Protein AF-A0A9E1KVW6-F1 (afdb_monomer)

Nearest PDB structures (foldseek):
  7u2s-assembly1_B  TM=7.348E-01  e=1.314E-09  Paenibacillus xerothermodurans
  7u2r-assembly1_A-2  TM=7.025E-01  e=6.851E-10  Paenibacillus sp. J14
  8gyg-assembly1_B  TM=7.015E-01  e=5.222E-10  Paraglaciecola sp. T6c
  3zwf-assembly1_B  TM=6.283E-01  e=9.488E-10  Homo sapiens
  3zwf-assembly1_A  TM=6.452E-01  e=2.661E-09  Homo sapiens

Structure (mmCIF, N/CA/C/O backbone):
data_AF-A0A9E1KVW6-F1
#
_entry.id   AF-A0A9E1KVW6-F1
#
loop_
_atom_site.group_PDB
_atom_site.id
_atom_site.type_symbol
_atom_site.label_atom_id
_atom_site.label_alt_id
_atom_site.label_comp_id
_atom_site.label_asym_id
_atom_site.label_entity_id
_atom_site.label_seq_id
_atom_site.pdbx_PDB_ins_code
_atom_site.Cartn_x
_atom_site.Cartn_y
_atom_site.Cartn_z
_atom_site.occupancy
_atom_site.B_iso_or_equiv
_atom_site.auth_seq_id
_atom_site.auth_comp_id
_atom_site.auth_asym_id
_atom_site.auth_atom_id
_atom_site.pdbx_PDB_model_num
ATOM 1 N N . MET A 1 1 ? -33.084 13.271 17.255 1.00 60.88 1 MET A N 1
ATOM 2 C CA . MET A 1 1 ? -32.159 12.428 16.454 1.00 60.88 1 MET A CA 1
ATOM 3 C C . MET A 1 1 ? -31.496 11.404 17.371 1.00 60.88 1 MET A C 1
ATOM 5 O O . MET A 1 1 ? -31.287 11.733 18.531 1.00 60.88 1 MET A O 1
ATOM 9 N N . SER A 1 2 ? -31.192 10.185 16.900 1.00 78.06 2 SER A N 1
ATOM 10 C CA . SER A 1 2 ? -30.486 9.187 17.729 1.00 78.06 2 SER A CA 1
ATOM 11 C C . SER A 1 2 ? -29.100 9.698 18.140 1.00 78.06 2 SER A C 1
ATOM 13 O O . SER A 1 2 ? -28.362 10.170 17.276 1.00 78.06 2 SER A O 1
ATOM 15 N N . LEU A 1 3 ? -28.766 9.605 19.434 1.00 92.31 3 LEU A N 1
ATOM 16 C CA . LEU A 1 3 ? -27.483 10.056 20.001 1.00 92.31 3 LEU A CA 1
ATOM 17 C C . LEU A 1 3 ? -26.303 9.180 19.561 1.00 92.31 3 LEU A C 1
ATOM 19 O O . LEU A 1 3 ? -25.183 9.669 19.470 1.00 92.31 3 LEU A O 1
ATOM 23 N N . ILE A 1 4 ? -26.578 7.908 19.267 1.00 97.12 4 ILE A N 1
ATOM 24 C CA . ILE A 1 4 ? -25.640 6.951 18.679 1.00 97.12 4 ILE A CA 1
ATOM 25 C C . ILE A 1 4 ? -26.317 6.355 17.452 1.00 97.12 4 ILE A C 1
ATOM 27 O O . ILE A 1 4 ? -27.471 5.920 17.527 1.00 97.12 4 ILE A O 1
ATOM 31 N N . LYS A 1 5 ? -25.629 6.311 16.316 1.00 97.06 5 LYS A N 1
ATOM 32 C CA . LYS A 1 5 ? -26.123 5.603 15.131 1.00 97.06 5 LYS A CA 1
ATOM 33 C C . LYS A 1 5 ? -25.119 4.533 14.739 1.00 97.06 5 LYS A C 1
ATOM 35 O O . LYS A 1 5 ? -23.934 4.814 14.614 1.00 97.06 5 LYS A O 1
ATOM 40 N N . LYS A 1 6 ? -25.616 3.315 14.529 1.00 97.88 6 LYS A N 1
ATOM 41 C CA . LYS A 1 6 ? -24.854 2.172 14.019 1.00 97.88 6 LYS A CA 1
ATOM 42 C C . LYS A 1 6 ? -25.322 1.856 12.606 1.00 97.88 6 LYS A C 1
ATOM 44 O O . LYS A 1 6 ? -26.522 1.703 12.384 1.00 97.88 6 LYS A O 1
ATOM 49 N N . ARG A 1 7 ? -24.390 1.694 11.672 1.00 97.94 7 ARG A N 1
ATOM 50 C CA . ARG A 1 7 ? -24.657 1.233 10.304 1.00 97.94 7 ARG A CA 1
ATOM 51 C C . ARG A 1 7 ? -23.762 0.038 10.009 1.00 97.94 7 ARG A C 1
ATOM 53 O O . ARG A 1 7 ? -22.587 0.048 10.355 1.00 97.94 7 ARG A O 1
ATOM 60 N N . LYS A 1 8 ? -24.311 -1.012 9.402 1.00 97.81 8 LYS A N 1
ATOM 61 C CA . LYS A 1 8 ? -23.500 -2.136 8.924 1.00 97.81 8 LYS A CA 1
ATOM 62 C C . LYS A 1 8 ? -22.826 -1.729 7.615 1.00 97.81 8 LYS A C 1
ATOM 64 O O . LYS A 1 8 ? -23.513 -1.214 6.738 1.00 97.81 8 LYS A O 1
ATOM 69 N N . VAL A 1 9 ? -21.522 -1.964 7.503 1.00 97.88 9 VAL A N 1
ATOM 70 C CA . VAL A 1 9 ? -20.724 -1.661 6.303 1.00 97.88 9 VAL A CA 1
ATOM 71 C C . VAL A 1 9 ? -20.539 -2.942 5.489 1.00 97.88 9 VAL A C 1
ATOM 73 O O . VAL A 1 9 ? -20.986 -3.033 4.350 1.00 97.88 9 VAL A O 1
ATOM 76 N N . LEU A 1 10 ? -19.988 -3.981 6.120 1.00 95.44 10 LEU A N 1
ATOM 77 C CA . LEU A 1 10 ? -19.960 -5.348 5.601 1.00 95.44 10 LEU A CA 1
ATOM 78 C C . LEU A 1 10 ? -20.076 -6.357 6.756 1.00 95.44 10 LEU A C 1
ATOM 80 O O . LEU A 1 10 ? -20.315 -5.982 7.904 1.00 95.44 10 LEU A O 1
ATOM 84 N N . ASP A 1 11 ? -19.999 -7.655 6.467 1.00 94.06 11 ASP A N 1
ATOM 85 C CA . ASP A 1 11 ? -19.970 -8.669 7.528 1.00 94.06 11 ASP A CA 1
ATOM 86 C C . ASP A 1 11 ? -18.753 -8.432 8.438 1.00 94.06 11 ASP A C 1
ATOM 88 O O . ASP A 1 11 ? -17.641 -8.247 7.952 1.00 94.06 11 ASP A O 1
ATOM 92 N N . GLY A 1 12 ? -18.986 -8.378 9.752 1.00 95.62 12 GLY A N 1
ATOM 93 C CA . GLY A 1 12 ? -17.950 -8.076 10.742 1.00 95.62 12 GLY A CA 1
ATOM 94 C C . GLY A 1 12 ? -17.456 -6.621 10.759 1.00 95.62 12 GLY A C 1
ATOM 95 O O . GLY A 1 12 ? -16.532 -6.334 11.511 1.00 95.62 12 GLY A O 1
ATOM 96 N N . VAL A 1 13 ? -18.049 -5.702 9.978 1.00 98.25 13 VAL A N 1
ATOM 97 C CA . VAL A 1 13 ? -17.622 -4.291 9.919 1.00 98.25 13 VAL A CA 1
ATOM 98 C C . VAL A 1 13 ? -18.802 -3.332 10.037 1.00 98.25 13 VAL A C 1
ATOM 100 O O . VAL A 1 13 ? -19.800 -3.437 9.315 1.00 98.25 13 VAL A O 1
ATOM 103 N N . TYR A 1 14 ? -18.678 -2.354 10.930 1.00 98.75 14 TYR A N 1
ATOM 104 C CA . TYR A 1 14 ? -19.721 -1.380 11.233 1.00 98.75 14 TYR A CA 1
ATOM 105 C C . TYR A 1 14 ? -19.156 0.033 11.295 1.00 98.75 14 TYR A C 1
ATOM 107 O O . TYR A 1 14 ? -17.995 0.256 11.612 1.00 98.75 14 TYR A O 1
ATOM 115 N N . TRP A 1 15 ? -20.032 0.989 11.038 1.00 98.69 15 TRP A N 1
ATOM 116 C CA . TRP A 1 15 ? -19.823 2.403 11.276 1.00 98.69 15 TRP A CA 1
ATOM 117 C C . TRP A 1 15 ? -20.642 2.821 12.492 1.00 98.69 15 TRP A C 1
ATOM 119 O O . TRP A 1 15 ? -21.850 2.554 12.540 1.00 98.69 15 TRP A O 1
ATOM 129 N N . VAL A 1 16 ? -20.007 3.478 13.459 1.00 98.69 16 VAL A N 1
ATOM 130 C CA . VAL A 1 16 ? -20.686 4.069 14.617 1.00 98.69 16 VAL A CA 1
ATOM 131 C C . VAL A 1 16 ? -20.396 5.560 14.663 1.00 98.69 16 VAL A C 1
ATOM 133 O O . VAL A 1 16 ? -19.241 5.962 14.714 1.00 98.69 16 VAL A O 1
ATOM 136 N N . GLU A 1 17 ? -21.440 6.382 14.686 1.00 97.81 17 GLU A N 1
ATOM 137 C CA . GLU A 1 17 ? -21.316 7.839 14.794 1.00 97.81 17 GLU A CA 1
ATOM 138 C C . GLU A 1 17 ? -22.001 8.361 16.059 1.00 97.81 17 GLU A C 1
ATOM 140 O O . GLU A 1 17 ? -23.154 8.023 16.355 1.00 97.81 17 GLU A O 1
ATOM 145 N N . ILE A 1 18 ? -21.279 9.221 16.780 1.00 98.00 18 ILE A N 1
ATOM 146 C CA . ILE A 1 18 ? -21.746 9.992 17.936 1.00 98.00 18 ILE A CA 1
ATOM 147 C C . ILE A 1 18 ? -21.372 11.466 17.682 1.00 98.00 18 ILE A C 1
ATOM 149 O O . ILE A 1 18 ? -20.401 11.978 18.249 1.00 98.00 18 ILE A O 1
ATOM 153 N N . PRO A 1 19 ? -22.116 12.180 16.808 1.00 96.19 19 PRO A N 1
ATOM 154 C CA . PRO A 1 19 ? -21.705 13.501 16.321 1.00 96.19 19 PRO A CA 1
ATOM 155 C C . PRO A 1 19 ? -21.525 14.546 17.428 1.00 96.19 19 PRO A C 1
ATOM 157 O O . PRO A 1 19 ? -20.643 15.392 17.337 1.00 96.19 19 PRO A O 1
ATOM 160 N N . LYS A 1 20 ? -22.311 14.452 18.511 1.00 96.06 20 LYS A N 1
ATOM 161 C CA . LYS A 1 20 ? -22.285 15.398 19.641 1.00 96.06 20 LYS A CA 1
ATOM 162 C C . LYS A 1 20 ? -20.920 15.498 20.336 1.00 96.06 20 LYS A C 1
ATOM 164 O O . LYS A 1 20 ? -20.638 16.521 20.944 1.00 96.06 20 LYS A O 1
ATOM 169 N N . VAL A 1 21 ? -20.084 14.461 20.249 1.00 96.25 21 VAL A N 1
ATOM 170 C CA . VAL A 1 21 ? -18.717 14.454 20.806 1.00 96.25 21 VAL A CA 1
ATOM 171 C C . VAL A 1 21 ? -17.644 14.295 19.726 1.00 96.25 21 VAL A C 1
ATOM 173 O O . VAL A 1 21 ? -16.493 13.991 20.044 1.00 96.25 21 VAL A O 1
ATOM 176 N N . ASN A 1 22 ? -18.003 14.495 18.451 1.00 95.94 22 ASN A N 1
ATOM 177 C CA . ASN A 1 22 ? -17.119 14.309 17.301 1.00 95.94 22 ASN A CA 1
ATOM 178 C C . ASN A 1 22 ? -16.380 12.956 17.357 1.00 95.94 22 ASN A C 1
ATOM 180 O O . ASN A 1 22 ? -15.151 12.913 17.447 1.00 95.94 22 ASN A O 1
ATOM 184 N N . LEU A 1 23 ? -17.134 11.853 17.416 1.00 98.25 23 LEU A N 1
ATOM 185 C CA . LEU A 1 23 ? -16.584 10.497 17.424 1.00 98.25 23 LEU A CA 1
ATOM 186 C C . LEU A 1 23 ? -17.247 9.651 16.334 1.00 98.25 23 LEU A C 1
ATOM 188 O O . LEU A 1 23 ? -18.465 9.452 16.338 1.00 98.25 23 LEU A O 1
ATOM 192 N N . PHE A 1 24 ? -16.417 9.154 15.424 1.00 98.56 24 PHE A N 1
ATOM 193 C CA . PHE A 1 24 ? -16.797 8.402 14.239 1.00 98.56 24 PHE A CA 1
ATOM 194 C C . PHE A 1 24 ? -15.900 7.169 14.142 1.00 98.56 24 PHE A C 1
ATOM 196 O O . PHE A 1 24 ? -14.706 7.271 13.863 1.00 98.56 24 PHE A O 1
ATOM 203 N N . ILE A 1 25 ? -16.463 6.003 14.438 1.00 98.81 25 ILE A N 1
ATOM 204 C CA . ILE A 1 25 ? -15.710 4.772 14.662 1.00 98.81 25 ILE A CA 1
ATOM 205 C C . ILE A 1 25 ? -15.927 3.824 13.486 1.00 98.81 25 ILE A C 1
ATOM 207 O O . ILE A 1 25 ? -17.054 3.395 13.218 1.00 98.81 25 ILE A O 1
ATOM 211 N N . LEU A 1 26 ? -14.830 3.452 12.829 1.00 98.88 26 LEU A N 1
ATOM 212 C CA . LEU A 1 26 ? -14.759 2.266 11.984 1.00 98.88 26 LEU A CA 1
ATOM 213 C C . LEU A 1 26 ? -14.568 1.046 12.892 1.00 98.88 26 LEU A C 1
ATOM 215 O O . LEU A 1 26 ? -13.495 0.838 13.453 1.00 98.88 26 LEU A O 1
ATOM 219 N N . CYS A 1 27 ? -15.616 0.253 13.081 1.00 98.75 27 CYS A N 1
ATOM 220 C CA . CYS A 1 27 ? -15.557 -0.964 13.879 1.00 98.75 27 CYS A CA 1
ATOM 221 C C . CYS A 1 27 ? -15.276 -2.175 12.989 1.00 98.75 27 CYS A C 1
ATOM 223 O O . CYS A 1 27 ? -16.143 -2.555 12.207 1.00 98.75 27 CYS A O 1
ATOM 225 N N . GLY A 1 28 ? -14.104 -2.788 13.150 1.00 98.06 28 GLY A N 1
ATOM 226 C CA . GLY A 1 28 ? -13.527 -3.773 12.238 1.00 98.06 28 GLY A CA 1
ATOM 227 C C . GLY A 1 28 ? -12.808 -3.084 11.077 1.00 98.06 28 GLY A C 1
ATOM 228 O O . GLY A 1 28 ? -13.374 -2.208 10.428 1.00 98.06 28 GLY A O 1
ATOM 229 N N . CYS A 1 29 ? -11.565 -3.471 10.792 1.00 97.19 29 CYS A N 1
ATOM 230 C CA . CYS A 1 29 ? -10.771 -2.862 9.722 1.00 97.19 29 CYS A CA 1
ATOM 231 C C . CYS A 1 29 ? -10.029 -3.912 8.879 1.00 97.19 29 CYS A C 1
ATOM 233 O O . CYS A 1 29 ? -8.801 -3.879 8.800 1.00 97.19 29 CYS A O 1
ATOM 235 N N . PRO A 1 30 ? -10.740 -4.855 8.233 1.00 96.69 30 PRO A N 1
ATOM 236 C CA . PRO A 1 30 ? -10.120 -5.698 7.220 1.00 96.69 30 PRO A CA 1
ATOM 237 C C . PRO A 1 30 ? -9.684 -4.852 6.012 1.00 96.69 30 PRO A C 1
ATOM 239 O O . PRO A 1 30 ? -9.978 -3.652 5.913 1.00 96.69 30 PRO A O 1
ATOM 242 N N . ALA A 1 31 ? -9.028 -5.515 5.062 1.00 94.50 31 ALA A N 1
ATOM 243 C CA . ALA A 1 31 ? -8.693 -4.962 3.756 1.00 94.50 31 ALA A CA 1
ATOM 244 C C . ALA A 1 31 ? -9.880 -4.210 3.113 1.00 94.50 31 ALA A C 1
ATOM 246 O O . ALA A 1 31 ? -11.032 -4.633 3.216 1.00 94.50 31 ALA A O 1
ATOM 247 N N . ASP A 1 32 ? -9.588 -3.092 2.441 1.00 95.19 32 ASP A N 1
ATOM 248 C CA . ASP A 1 32 ? -10.557 -2.208 1.769 1.00 95.19 32 ASP A CA 1
ATOM 249 C C . ASP A 1 32 ? -11.642 -1.576 2.677 1.00 95.19 32 ASP A C 1
ATOM 251 O O . ASP A 1 32 ? -12.579 -0.950 2.177 1.00 95.19 32 ASP A O 1
ATOM 255 N N . SER A 1 33 ? -11.540 -1.667 4.009 1.00 97.19 33 SER A N 1
ATOM 256 C CA . SER A 1 33 ? -12.551 -1.115 4.933 1.00 97.19 33 SER A CA 1
ATOM 257 C C . SER A 1 33 ? -12.839 0.378 4.713 1.00 97.19 33 SER A C 1
ATOM 259 O O . SER A 1 33 ? -14.005 0.767 4.619 1.00 97.19 33 SER A O 1
ATOM 261 N N . ILE A 1 34 ? -11.806 1.209 4.531 1.00 97.62 34 ILE A N 1
ATOM 262 C CA . ILE A 1 34 ? -11.972 2.638 4.214 1.00 97.62 34 ILE A CA 1
ATOM 263 C C . ILE A 1 34 ? -12.626 2.863 2.842 1.00 97.62 34 ILE A C 1
ATOM 265 O O . ILE A 1 34 ? -13.485 3.733 2.696 1.00 97.62 34 ILE A O 1
ATOM 269 N N . LYS A 1 35 ? -12.314 2.026 1.846 1.00 97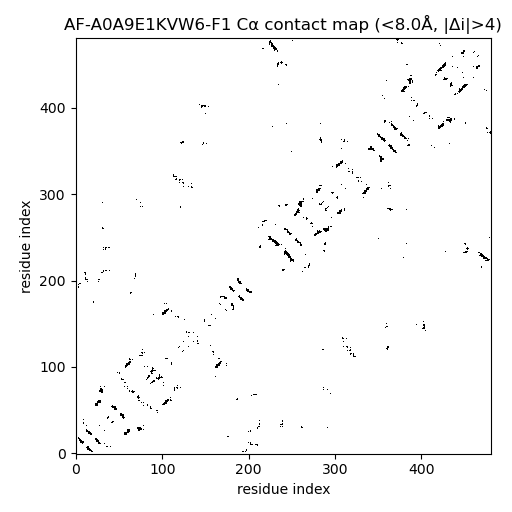.88 35 LYS A N 1
ATOM 270 C CA . LYS A 1 35 ? -12.927 2.096 0.513 1.00 97.88 35 LYS A CA 1
ATOM 271 C C . LYS A 1 35 ? -14.422 1.790 0.564 1.00 97.88 35 LYS A C 1
ATOM 273 O O . LYS A 1 35 ? -15.199 2.409 -0.163 1.00 97.88 35 LYS A O 1
ATOM 278 N N . HIS A 1 36 ? -14.858 0.876 1.436 1.00 98.25 36 HIS A N 1
ATOM 279 C CA . HIS A 1 36 ? -16.291 0.643 1.661 1.00 98.25 36 HIS A CA 1
ATOM 280 C C . HIS A 1 36 ? -16.975 1.877 2.250 1.00 98.25 36 HIS A C 1
ATOM 282 O O . HIS A 1 36 ? -18.060 2.231 1.791 1.00 98.25 36 HIS A O 1
ATOM 288 N N . LEU A 1 37 ? -16.339 2.575 3.201 1.00 98.50 37 LEU A N 1
ATOM 289 C CA . LEU A 1 37 ? -16.881 3.830 3.738 1.00 98.50 37 LEU A CA 1
ATOM 290 C C . LEU A 1 37 ? -17.029 4.900 2.644 1.00 98.50 37 LEU A C 1
ATOM 292 O O . LEU A 1 37 ? -18.081 5.536 2.562 1.00 98.50 37 LEU A O 1
ATOM 296 N N . ILE A 1 38 ? -16.026 5.044 1.768 1.00 97.62 38 ILE A N 1
ATOM 297 C CA . ILE A 1 38 ? -16.076 5.940 0.599 1.00 97.62 38 ILE A CA 1
ATOM 298 C C . ILE A 1 38 ? -17.235 5.552 -0.324 1.00 97.62 38 ILE A C 1
ATOM 300 O O . ILE A 1 38 ? -18.072 6.388 -0.659 1.00 97.62 38 ILE A O 1
ATOM 304 N N . LYS A 1 39 ? -17.347 4.270 -0.689 1.00 96.75 39 LYS A N 1
ATOM 305 C CA . LYS A 1 39 ? -18.418 3.767 -1.565 1.00 96.75 39 LYS A CA 1
ATOM 306 C C . LYS A 1 39 ? -19.819 3.995 -0.985 1.00 96.75 39 LYS A C 1
ATOM 308 O O . LYS A 1 39 ? -20.766 4.190 -1.742 1.00 96.75 39 LYS A O 1
ATOM 313 N N . MET A 1 40 ? -19.956 3.965 0.339 1.00 97.25 40 MET A N 1
ATOM 314 C CA . MET A 1 40 ? -21.218 4.201 1.047 1.00 97.25 40 MET A CA 1
ATOM 315 C C . MET A 1 40 ? -21.523 5.687 1.301 1.00 97.25 40 MET A C 1
ATOM 317 O O . MET A 1 40 ? -22.563 5.988 1.887 1.00 97.25 40 MET A O 1
ATOM 321 N N . GLY A 1 41 ? -20.639 6.611 0.905 1.00 97.00 41 GLY A N 1
ATOM 322 C CA . GLY A 1 41 ? -20.800 8.048 1.154 1.00 97.00 41 GLY A CA 1
ATOM 323 C C . GLY A 1 41 ? -20.635 8.454 2.625 1.00 97.00 41 GLY A C 1
ATOM 324 O O . GLY A 1 41 ? -21.142 9.499 3.036 1.00 97.00 41 GLY A O 1
ATOM 325 N N . LEU A 1 42 ? -19.965 7.616 3.428 1.00 97.69 42 LEU A N 1
ATOM 326 C CA . LEU A 1 42 ? -19.626 7.896 4.832 1.00 97.69 42 LEU A CA 1
ATOM 327 C C . LEU A 1 42 ? -18.334 8.718 4.969 1.00 97.69 42 LEU A C 1
ATOM 329 O O . LEU A 1 42 ? -18.095 9.310 6.015 1.00 97.69 42 LEU A O 1
ATOM 333 N N . VAL A 1 43 ? -17.529 8.761 3.907 1.00 97.94 43 VAL A N 1
ATOM 334 C CA . VAL A 1 43 ? -16.414 9.695 3.704 1.00 97.94 43 VAL A CA 1
ATOM 335 C C . VAL A 1 43 ? -16.872 10.722 2.672 1.00 97.94 43 VAL A C 1
ATOM 337 O O . VAL A 1 43 ? -17.380 10.338 1.616 1.00 97.94 43 VAL A O 1
ATOM 340 N N . GLN A 1 44 ? -16.729 12.011 2.976 1.00 96.38 44 GLN A N 1
ATOM 341 C CA . GLN A 1 44 ? -17.196 13.106 2.121 1.00 96.38 44 GLN A CA 1
ATOM 342 C C . GLN A 1 44 ? -16.084 14.126 1.905 1.00 96.38 44 GLN A C 1
ATOM 344 O O . GLN A 1 44 ? -15.355 14.438 2.841 1.00 96.38 44 GLN A O 1
ATOM 349 N N . ASN A 1 45 ? -15.982 14.667 0.692 1.00 95.94 45 ASN A N 1
ATOM 350 C CA . ASN A 1 45 ? -15.120 15.816 0.431 1.00 95.94 45 ASN A CA 1
ATOM 351 C C . ASN A 1 45 ? -15.768 17.070 1.030 1.00 95.94 45 ASN A C 1
ATOM 353 O O . ASN A 1 45 ? -16.962 17.307 0.832 1.00 95.94 45 ASN A O 1
ATOM 357 N N . VAL A 1 46 ? -14.980 17.853 1.752 1.00 96.56 46 VAL A N 1
ATOM 358 C CA . VAL A 1 46 ? -15.367 19.114 2.386 1.00 96.56 46 VAL A CA 1
ATOM 359 C C . VAL A 1 46 ? -14.273 20.149 2.154 1.00 96.56 46 VAL A C 1
ATOM 361 O O . VAL A 1 46 ? -13.153 19.810 1.780 1.00 96.56 46 VAL A O 1
ATOM 364 N N . GLU A 1 47 ? -14.595 21.414 2.387 1.00 96.44 47 GLU A N 1
ATOM 365 C CA . GLU A 1 47 ? -13.646 22.517 2.288 1.00 96.44 47 GLU A CA 1
ATOM 366 C C . GLU A 1 47 ? -13.771 23.396 3.532 1.00 96.44 47 GLU A C 1
ATOM 368 O O . GLU A 1 47 ? -14.880 23.686 3.992 1.00 96.44 47 GLU A O 1
ATOM 373 N N . HIS A 1 48 ? -12.636 23.799 4.097 1.00 93.50 48 HIS A N 1
ATOM 374 C CA . HIS A 1 48 ? -12.575 24.771 5.184 1.00 93.50 48 HIS A CA 1
ATOM 375 C C . HIS A 1 48 ? -11.434 25.741 4.910 1.00 93.50 48 HIS A C 1
ATOM 377 O O . HIS A 1 48 ? -10.329 25.303 4.606 1.00 93.50 48 HIS A O 1
ATOM 383 N N . GLU A 1 49 ? -11.711 27.044 4.983 1.00 90.81 49 GLU A N 1
ATOM 384 C CA . GLU A 1 49 ? -10.720 28.098 4.706 1.00 90.81 49 GLU A CA 1
ATOM 385 C C . GLU A 1 49 ? -10.010 27.930 3.343 1.00 90.81 49 GLU A C 1
ATOM 387 O O . GLU A 1 49 ? -8.821 28.204 3.205 1.00 90.81 49 GLU A O 1
ATOM 392 N N . GLY A 1 50 ? -10.733 27.454 2.321 1.00 92.31 50 GLY A N 1
ATOM 393 C CA . GLY A 1 50 ? -10.184 27.226 0.979 1.00 92.31 50 GLY A CA 1
ATOM 394 C C . GLY A 1 50 ? -9.321 25.967 0.837 1.00 92.31 50 GLY A C 1
ATOM 395 O O . GLY A 1 50 ? -8.779 25.723 -0.240 1.00 92.31 50 GLY A O 1
ATOM 396 N N . VAL A 1 51 ? -9.177 25.158 1.893 1.00 94.19 51 VAL A N 1
ATOM 397 C CA . VAL A 1 51 ? -8.423 23.898 1.861 1.00 94.19 51 VAL A CA 1
ATOM 398 C C . VAL A 1 51 ? -9.396 22.720 1.731 1.00 94.19 51 VAL A C 1
ATOM 400 O O . VAL A 1 51 ? -10.188 22.483 2.653 1.00 94.19 51 VAL A O 1
ATOM 403 N N . PRO A 1 52 ? -9.364 21.964 0.616 1.00 94.69 52 PRO A N 1
ATOM 404 C CA . PRO A 1 52 ? -10.177 20.767 0.455 1.00 94.69 52 PRO A CA 1
ATOM 405 C C . PRO A 1 52 ? -9.578 19.589 1.233 1.00 94.69 52 PRO A C 1
ATOM 407 O O . PRO A 1 52 ? -8.379 19.328 1.164 1.00 94.69 52 PRO A O 1
ATOM 410 N N . TYR A 1 53 ? -10.424 18.843 1.940 1.00 96.06 53 TYR A N 1
ATOM 411 C CA . TYR A 1 53 ? -10.051 17.613 2.645 1.00 96.06 53 TYR A CA 1
ATOM 412 C C . TYR A 1 53 ? -11.253 16.667 2.760 1.00 96.06 53 TYR A C 1
ATOM 414 O O . TYR A 1 53 ? -12.339 16.940 2.244 1.00 96.06 53 TYR A O 1
ATOM 422 N N . GLN A 1 54 ? -11.069 15.516 3.401 1.00 96.94 54 GLN A N 1
ATOM 423 C CA . GLN A 1 54 ? -12.122 14.518 3.585 1.00 96.94 54 GLN A CA 1
ATOM 424 C C . GLN A 1 54 ? -12.599 14.433 5.036 1.00 96.94 54 GLN A C 1
ATOM 426 O O . GLN A 1 54 ? -11.817 14.544 5.973 1.00 96.94 54 GLN A O 1
ATOM 431 N N . THR A 1 55 ? -13.890 14.171 5.231 1.00 97.38 55 THR A N 1
ATOM 432 C CA . THR A 1 55 ? -14.421 13.636 6.493 1.00 97.38 55 THR A CA 1
ATOM 433 C C . THR A 1 55 ? -14.199 12.126 6.553 1.00 97.38 55 THR A C 1
ATOM 435 O O . THR A 1 55 ? -13.839 11.499 5.558 1.00 97.38 55 THR A O 1
ATOM 438 N N . GLY A 1 56 ? -14.437 11.494 7.697 1.00 97.88 56 GLY A N 1
ATOM 439 C CA . GLY A 1 56 ? -14.327 10.045 7.792 1.00 97.88 56 GLY A CA 1
ATOM 440 C C . GLY A 1 56 ? -14.292 9.545 9.227 1.00 97.88 56 GLY A C 1
ATOM 441 O O . GLY A 1 56 ? -14.711 10.260 10.142 1.00 97.88 56 GLY A O 1
ATOM 442 N N . PRO A 1 57 ? -13.839 8.298 9.445 1.00 98.50 57 PRO A N 1
ATOM 443 C CA . PRO A 1 57 ? -13.598 7.813 10.794 1.00 98.50 57 PRO A CA 1
ATOM 444 C C . PRO A 1 57 ? -12.511 8.661 11.459 1.00 98.50 57 PRO A C 1
ATOM 446 O O . PRO A 1 57 ? -11.570 9.077 10.799 1.00 98.50 57 PRO A O 1
ATOM 449 N N . ASN A 1 58 ? -12.602 8.853 12.769 1.00 98.56 58 ASN A N 1
ATOM 450 C CA . ASN A 1 58 ? -11.512 9.365 13.607 1.00 98.56 58 ASN A CA 1
ATOM 451 C C . ASN A 1 58 ? -11.143 8.376 14.727 1.00 98.56 58 ASN A C 1
ATOM 453 O O . ASN A 1 58 ? -10.406 8.695 15.661 1.00 98.56 58 ASN A O 1
ATOM 457 N N . ALA A 1 59 ? -11.678 7.161 14.634 1.00 98.81 59 ALA A N 1
ATOM 458 C CA . ALA A 1 59 ? -11.392 6.049 15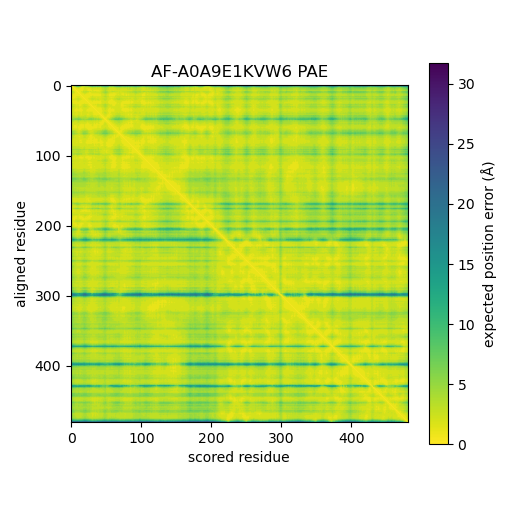.513 1.00 98.81 59 ALA A CA 1
ATOM 459 C C . ALA A 1 59 ? -11.517 4.725 14.750 1.00 98.81 59 ALA A C 1
ATOM 461 O O . ALA A 1 59 ? -12.381 4.574 13.882 1.00 98.81 59 ALA A O 1
ATOM 462 N N . VAL A 1 60 ? -10.697 3.745 15.122 1.00 98.88 60 VAL A N 1
ATOM 463 C CA . VAL A 1 60 ? -10.788 2.359 14.657 1.00 98.88 60 VAL A CA 1
ATOM 464 C C . VAL A 1 60 ? -10.957 1.447 15.868 1.00 98.88 60 VAL A C 1
ATOM 466 O O . VAL A 1 60 ? -10.140 1.477 16.786 1.00 98.88 60 VAL A O 1
ATOM 469 N N . LEU A 1 61 ? -12.008 0.626 15.871 1.00 98.88 61 LEU A N 1
ATOM 470 C CA . LEU A 1 61 ? -12.168 -0.480 16.816 1.00 98.88 61 LEU A CA 1
ATOM 471 C C . LEU A 1 61 ? -11.683 -1.770 16.149 1.00 98.88 61 LEU A C 1
ATOM 473 O O . LEU A 1 61 ? -12.288 -2.240 15.186 1.00 98.88 61 LEU A O 1
ATOM 477 N N . LEU A 1 62 ? -10.598 -2.326 16.672 1.00 98.81 62 LEU A N 1
ATOM 478 C CA . LEU A 1 62 ? -9.953 -3.543 16.200 1.00 98.81 62 LEU A CA 1
ATOM 479 C C . LEU A 1 62 ? -10.749 -4.789 16.599 1.00 98.81 62 LEU A C 1
ATOM 481 O O . LEU A 1 62 ? -11.367 -4.847 17.663 1.00 98.81 62 LEU A O 1
ATOM 485 N N . SER A 1 63 ? -10.679 -5.818 15.758 1.00 98.31 63 SER A N 1
ATOM 486 C CA . SER A 1 63 ? -11.111 -7.162 16.132 1.00 98.31 63 SER A CA 1
ATOM 487 C C . SER A 1 63 ? -10.176 -7.734 17.201 1.00 98.31 63 SER A C 1
ATOM 489 O O . SER A 1 63 ? -8.957 -7.574 17.118 1.00 98.31 63 SER A O 1
ATOM 491 N N . ASP A 1 64 ? -10.729 -8.454 18.180 1.00 97.62 64 ASP A N 1
ATOM 492 C CA . ASP A 1 64 ? -9.946 -9.269 19.117 1.00 97.62 64 ASP A CA 1
ATOM 493 C C . ASP A 1 64 ? -9.172 -10.374 18.363 1.00 97.62 64 ASP A C 1
ATOM 495 O O . ASP A 1 64 ? -8.062 -10.749 18.750 1.00 97.62 64 ASP A O 1
ATOM 499 N N . LEU A 1 65 ? -9.727 -10.868 17.250 1.00 95.81 65 LEU A N 1
ATOM 500 C CA . LEU A 1 65 ? -9.132 -11.898 16.403 1.00 95.81 65 LEU A CA 1
ATOM 501 C C . LEU A 1 65 ? -8.345 -11.267 15.252 1.00 95.81 65 LEU A C 1
ATOM 503 O O . LEU A 1 65 ? -8.893 -10.516 14.458 1.00 95.81 65 LEU A O 1
ATOM 507 N N . LEU A 1 66 ? -7.063 -11.621 15.112 1.00 93.50 66 LEU A N 1
ATOM 508 C CA . LEU A 1 66 ? -6.271 -11.199 13.948 1.00 93.50 66 LEU A CA 1
ATOM 509 C C . LEU A 1 66 ? -6.754 -11.884 12.658 1.00 93.50 66 LEU A C 1
ATOM 511 O O . LEU A 1 66 ? -6.727 -11.274 11.592 1.00 93.50 66 LEU A O 1
ATOM 515 N N . PHE A 1 67 ? -7.213 -13.135 12.769 1.00 92.50 67 PHE A N 1
ATOM 516 C CA . PHE A 1 67 ? -7.674 -13.952 11.650 1.00 92.50 67 PHE A CA 1
ATOM 517 C C . PHE A 1 67 ? -9.112 -14.399 11.839 1.00 92.50 67 PHE A C 1
ATOM 519 O O . PHE A 1 67 ? -9.479 -14.890 12.908 1.00 92.50 67 PHE A O 1
ATOM 526 N N . GLN A 1 68 ? -9.891 -14.307 10.767 1.00 93.44 68 GLN A N 1
ATOM 527 C CA . GLN A 1 68 ? -11.245 -14.835 10.694 1.00 93.44 68 GLN A CA 1
ATOM 528 C C . GLN A 1 68 ? -11.461 -15.452 9.313 1.00 93.44 68 GLN A C 1
ATOM 530 O O . GLN A 1 68 ? -11.171 -14.820 8.304 1.00 93.44 68 GLN A O 1
ATOM 535 N N . GLU A 1 69 ? -11.914 -16.709 9.267 1.00 89.75 69 GLU A N 1
ATOM 536 C CA . GLU A 1 69 ? -12.188 -17.441 8.015 1.00 89.75 69 GLU A CA 1
ATOM 537 C C . GLU A 1 69 ? -11.024 -17.422 6.991 1.00 89.75 69 GLU A C 1
ATOM 539 O O . GLU A 1 69 ? -11.227 -17.453 5.777 1.00 89.75 69 GLU A O 1
ATOM 544 N N . GLY A 1 70 ? -9.780 -17.402 7.488 1.00 86.62 70 GLY A N 1
ATOM 545 C CA . GLY A 1 70 ? -8.561 -17.392 6.669 1.00 86.62 70 GLY A CA 1
ATOM 546 C C . GLY A 1 70 ? -8.123 -16.012 6.165 1.00 86.62 70 GLY A C 1
ATOM 547 O O . GLY A 1 70 ? -7.187 -15.937 5.374 1.00 86.62 70 GLY A O 1
ATOM 548 N N . GLU A 1 71 ? -8.762 -14.931 6.618 1.00 90.25 71 GLU A N 1
ATOM 549 C CA . GLU A 1 71 ? -8.454 -13.552 6.225 1.00 90.25 71 GLU A CA 1
ATOM 550 C C . GLU A 1 71 ? -8.045 -12.699 7.434 1.00 90.25 71 GLU A C 1
ATOM 552 O O . GLU A 1 71 ? -8.476 -12.935 8.567 1.00 90.25 71 GLU A O 1
ATOM 557 N N . LEU A 1 72 ? -7.198 -11.696 7.192 1.00 94.25 72 LEU A N 1
ATOM 558 C CA . LEU A 1 72 ? -6.795 -10.713 8.198 1.00 94.25 72 LEU A CA 1
ATOM 559 C C . LEU A 1 72 ? -7.969 -9.787 8.533 1.00 94.25 72 LEU A C 1
ATOM 561 O O . LEU A 1 72 ? -8.591 -9.207 7.645 1.00 94.25 72 LEU A O 1
ATOM 565 N N . SER A 1 73 ? -8.255 -9.633 9.824 1.00 95.94 73 SER A N 1
ATOM 566 C CA . SER A 1 73 ? -9.346 -8.783 10.327 1.00 95.94 73 SER A CA 1
ATOM 567 C C . SER A 1 73 ? -8.894 -7.370 10.707 1.00 95.94 73 SER A C 1
ATOM 569 O O . SER A 1 73 ? -9.731 -6.471 10.790 1.00 95.94 73 SER A O 1
ATOM 571 N N . ASN A 1 74 ? -7.587 -7.180 10.930 1.00 97.38 74 ASN A N 1
ATOM 572 C CA . ASN A 1 74 ? -6.983 -5.919 11.355 1.00 97.38 74 ASN A CA 1
ATOM 573 C C . ASN A 1 74 ? -5.856 -5.515 10.388 1.00 97.38 74 ASN A C 1
ATOM 575 O O . ASN A 1 74 ? -4.754 -6.055 10.454 1.00 97.38 74 ASN A O 1
ATOM 579 N N . LEU A 1 75 ? -6.166 -4.583 9.488 1.00 97.06 75 LEU A N 1
ATOM 580 C CA . LEU A 1 75 ? -5.259 -3.891 8.570 1.00 97.06 75 LEU A CA 1
ATOM 581 C C . LEU A 1 75 ? -5.538 -2.386 8.684 1.00 97.06 75 LEU A C 1
ATOM 583 O O . LEU A 1 75 ? -6.286 -1.803 7.897 1.00 97.06 75 LEU A O 1
ATOM 587 N N . SER A 1 76 ? -5.037 -1.771 9.758 1.00 97.31 76 SER A N 1
ATOM 588 C CA . SER A 1 76 ? -5.422 -0.404 10.126 1.00 97.31 76 SER A CA 1
ATOM 589 C C . SER A 1 76 ? -4.608 0.699 9.451 1.00 97.31 76 SER A C 1
ATOM 591 O O . SER A 1 76 ? -4.930 1.863 9.671 1.00 97.31 76 SER A O 1
ATOM 593 N N . GLU A 1 77 ? -3.582 0.381 8.653 1.00 97.81 77 GLU A N 1
ATOM 594 C CA . GLU A 1 77 ? -2.716 1.389 8.024 1.00 97.81 77 GLU A CA 1
ATOM 595 C C . GLU A 1 77 ? -3.536 2.387 7.204 1.00 97.81 77 GLU A C 1
ATOM 597 O O . GLU A 1 77 ? -3.601 3.550 7.574 1.00 97.81 77 GLU A O 1
ATOM 602 N N . PHE A 1 78 ? -4.239 1.959 6.154 1.00 97.19 78 PHE A N 1
ATOM 603 C CA . PHE A 1 78 ? -4.943 2.892 5.262 1.00 97.19 78 PHE A CA 1
ATOM 604 C C . PHE A 1 78 ? -6.112 3.656 5.899 1.00 97.19 78 PHE A C 1
ATOM 606 O O . PHE A 1 78 ? -6.293 4.831 5.564 1.00 97.19 78 PHE A O 1
ATOM 613 N N . PRO A 1 79 ? -6.902 3.070 6.822 1.00 98.19 79 PRO A N 1
ATOM 614 C CA . PRO A 1 79 ? -7.825 3.849 7.640 1.00 98.19 79 PRO A CA 1
ATOM 615 C C . PRO A 1 79 ? -7.137 4.957 8.448 1.00 98.19 79 PRO A C 1
ATOM 617 O O . PRO A 1 79 ? -7.686 6.048 8.551 1.00 98.19 79 PRO A O 1
ATOM 620 N N . ILE A 1 80 ? -5.946 4.708 8.999 1.00 98.50 80 ILE A N 1
ATOM 621 C CA . ILE A 1 80 ? -5.197 5.702 9.779 1.00 98.50 80 ILE A CA 1
ATOM 622 C C . ILE A 1 80 ? -4.484 6.712 8.871 1.00 98.50 80 ILE A C 1
ATOM 624 O O . ILE A 1 80 ? -4.549 7.907 9.140 1.00 98.50 80 ILE A O 1
ATOM 628 N N . LEU A 1 81 ? -3.879 6.282 7.761 1.00 97.38 81 LEU A N 1
ATOM 629 C CA . LEU A 1 81 ? -3.268 7.185 6.782 1.00 97.38 81 LEU A CA 1
ATOM 630 C C . LEU A 1 81 ? -4.317 8.108 6.148 1.00 97.38 81 LEU A C 1
ATOM 632 O O . LEU A 1 81 ? -4.038 9.280 5.910 1.00 97.38 81 LEU A O 1
ATOM 636 N N . HIS A 1 82 ? -5.554 7.628 5.966 1.00 98.00 82 HIS A N 1
ATOM 637 C CA . HIS A 1 82 ? -6.685 8.478 5.584 1.00 98.00 82 HIS A CA 1
ATOM 638 C C . HIS A 1 82 ? -6.913 9.600 6.605 1.00 98.00 82 HIS A C 1
ATOM 640 O O . HIS A 1 82 ? -7.006 10.762 6.218 1.00 98.00 82 HIS A O 1
ATOM 646 N N . MET A 1 83 ? -6.944 9.283 7.904 1.00 98.50 83 MET A N 1
ATOM 647 C CA . MET A 1 83 ? -7.071 10.278 8.982 1.00 98.50 83 MET A CA 1
ATOM 648 C C . MET A 1 83 ? -5.903 11.271 8.981 1.00 98.50 83 MET A C 1
ATOM 650 O O . MET A 1 83 ? -6.099 12.481 9.065 1.00 98.50 83 MET A O 1
ATOM 654 N N . PHE A 1 84 ? -4.679 10.768 8.849 1.00 97.50 84 PHE A N 1
ATOM 655 C CA . PHE A 1 84 ? -3.466 11.577 8.852 1.00 97.50 84 PHE A CA 1
ATOM 656 C C . PHE A 1 84 ? -3.409 12.562 7.684 1.00 97.50 84 PHE A C 1
ATOM 658 O O . PHE A 1 84 ? -3.185 13.755 7.908 1.00 97.50 84 PHE A O 1
ATOM 665 N N . TYR A 1 85 ? -3.636 12.075 6.464 1.00 95.44 85 TYR A N 1
ATOM 666 C CA . TYR A 1 85 ? -3.308 12.801 5.240 1.00 95.44 85 TYR A CA 1
ATOM 667 C C . TYR A 1 85 ? -4.540 13.304 4.490 1.00 95.44 85 TYR A C 1
ATOM 669 O O . TYR A 1 85 ? -4.609 14.489 4.184 1.00 95.44 85 TYR A O 1
ATOM 677 N N . ASN A 1 86 ? -5.551 12.464 4.261 1.00 96.06 86 ASN A N 1
ATOM 678 C CA . ASN A 1 86 ? -6.747 12.867 3.508 1.00 96.06 86 ASN A CA 1
ATOM 679 C C . ASN A 1 86 ? -7.698 13.730 4.343 1.00 96.06 86 ASN A C 1
ATOM 681 O O . ASN A 1 86 ? -8.372 14.602 3.801 1.00 96.06 86 ASN A O 1
ATOM 685 N N . GLN A 1 87 ? -7.767 13.488 5.655 1.00 97.69 87 GLN A N 1
ATOM 686 C CA . GLN A 1 87 ? -8.445 14.391 6.585 1.00 97.69 87 GLN A CA 1
ATOM 687 C C . GLN A 1 87 ? -7.496 15.489 7.088 1.00 97.69 87 GLN A C 1
ATOM 689 O O . GLN A 1 87 ? -7.964 16.478 7.639 1.00 97.69 87 GLN A O 1
ATOM 694 N N . GLY A 1 88 ? -6.179 15.335 6.908 1.00 96.44 88 GLY A N 1
ATOM 695 C CA . GLY A 1 88 ? -5.164 16.329 7.262 1.00 96.44 88 GLY A CA 1
ATOM 696 C C . GLY A 1 88 ? -4.932 16.510 8.764 1.00 96.44 88 GLY A C 1
ATOM 697 O O . GLY A 1 88 ? -4.529 17.591 9.186 1.00 96.44 88 GLY A O 1
ATOM 698 N N . MET A 1 89 ? -5.182 15.481 9.583 1.00 96.44 89 MET A N 1
ATOM 699 C CA . MET A 1 89 ? -5.051 15.565 11.047 1.00 96.44 89 MET A CA 1
ATOM 700 C C . MET A 1 89 ? -3.607 15.739 11.537 1.00 96.44 89 MET A C 1
ATOM 702 O O . MET A 1 89 ? -3.416 16.165 12.671 1.00 96.44 89 MET A O 1
ATOM 706 N N . ILE A 1 90 ? -2.598 15.416 10.717 1.00 94.69 90 ILE A N 1
ATOM 707 C CA . ILE A 1 90 ? -1.177 15.570 11.093 1.00 94.69 90 ILE A CA 1
ATOM 708 C C . ILE A 1 90 ? -0.409 16.540 10.191 1.00 94.69 90 ILE A C 1
ATOM 710 O O . ILE A 1 90 ? 0.780 16.769 10.403 1.00 94.69 90 ILE A O 1
ATOM 714 N N . LEU A 1 91 ? -1.061 17.100 9.169 1.00 93.50 91 LEU A N 1
ATOM 715 C CA . LEU A 1 91 ? -0.414 17.990 8.212 1.00 93.50 91 LEU A CA 1
ATOM 716 C C . LEU A 1 91 ? -0.158 19.361 8.864 1.00 93.50 91 LEU A C 1
ATOM 718 O O . LEU A 1 91 ? -1.107 19.990 9.345 1.00 93.50 91 LEU A O 1
ATOM 722 N N . PRO A 1 92 ? 1.096 19.851 8.925 1.00 91.44 92 PRO A N 1
ATOM 723 C CA . PRO A 1 92 ? 1.390 21.149 9.528 1.00 91.44 92 PRO A CA 1
ATOM 724 C C . PRO A 1 92 ? 0.624 22.288 8.843 1.00 91.44 92 PRO A C 1
ATOM 726 O O . PRO A 1 92 ? 0.662 22.414 7.621 1.00 91.44 92 PRO A O 1
ATOM 729 N N . GLY A 1 93 ? -0.063 23.121 9.631 1.00 92.38 93 GLY A N 1
ATOM 730 C CA . GLY A 1 93 ? -0.838 24.263 9.127 1.00 92.38 93 GLY A CA 1
ATOM 731 C C . GLY A 1 93 ? -2.159 23.907 8.432 1.00 92.38 93 GLY A C 1
ATOM 732 O O . GLY A 1 93 ? -2.830 24.804 7.935 1.00 92.38 93 GLY A O 1
ATOM 733 N N . HIS A 1 94 ? -2.549 22.630 8.389 1.00 95.81 94 HIS A N 1
ATOM 734 C CA . HIS A 1 94 ? -3.834 22.217 7.827 1.00 95.81 94 HIS A CA 1
ATOM 735 C C . HIS A 1 94 ? -4.990 22.565 8.787 1.00 95.81 94 HIS A C 1
ATOM 737 O O . HIS A 1 94 ? -4.859 22.312 9.986 1.00 95.81 94 HIS A O 1
ATOM 743 N N . PRO A 1 95 ? -6.146 23.065 8.306 1.00 95.31 95 PRO A N 1
ATOM 744 C CA . PRO A 1 95 ? -7.243 23.506 9.178 1.00 95.31 95 PRO A CA 1
ATOM 745 C C . PRO A 1 95 ? -7.822 22.403 10.074 1.00 95.31 95 PRO A C 1
ATOM 747 O O . PRO A 1 95 ? -8.287 22.666 11.179 1.00 95.31 95 PRO A O 1
ATOM 750 N N . ASN A 1 96 ? -7.777 21.148 9.620 1.00 95.75 96 ASN A N 1
ATOM 751 C CA . ASN A 1 96 ? -8.229 20.000 10.412 1.00 95.75 96 ASN A CA 1
ATOM 752 C C . ASN A 1 96 ? -7.130 19.396 11.315 1.00 95.75 96 ASN A C 1
ATOM 754 O O . ASN A 1 96 ? -7.380 18.434 12.042 1.00 95.75 96 ASN A O 1
ATOM 758 N N . ASN A 1 97 ? -5.914 19.952 11.311 1.00 96.38 97 ASN A N 1
ATOM 759 C CA . ASN A 1 97 ? -4.893 19.617 12.300 1.00 96.38 97 ASN A CA 1
ATOM 760 C C . ASN A 1 97 ? -5.143 20.418 13.585 1.00 96.38 97 ASN A C 1
ATOM 762 O O . ASN A 1 97 ? -4.479 21.409 13.883 1.00 96.38 97 ASN A O 1
ATOM 766 N N . THR A 1 98 ? -6.138 19.988 14.358 1.00 93.94 98 THR A N 1
ATOM 767 C CA . THR A 1 98 ? -6.547 20.667 15.598 1.00 93.94 98 THR A CA 1
ATOM 768 C C . THR A 1 98 ? -5.788 20.161 16.835 1.00 93.94 98 THR A C 1
ATOM 770 O O . THR A 1 98 ? -6.269 20.328 17.955 1.00 93.94 98 THR A O 1
ATOM 773 N N . GLY A 1 99 ? -4.694 19.411 16.655 1.00 94.12 99 GLY A N 1
ATOM 774 C CA . GLY A 1 99 ? -4.002 18.680 17.727 1.00 94.12 99 GLY A CA 1
ATOM 775 C C . GLY A 1 99 ? -4.737 17.432 18.247 1.00 94.12 99 GLY A C 1
ATOM 776 O O . GLY A 1 99 ? -4.236 16.741 19.134 1.00 94.12 99 GLY A O 1
ATOM 777 N N . ASN A 1 100 ? -5.917 17.110 17.704 1.00 94.25 100 ASN A N 1
ATOM 778 C CA . ASN A 1 100 ? -6.631 15.880 18.036 1.00 94.25 100 ASN A CA 1
ATOM 779 C C . ASN A 1 100 ? -5.995 14.688 17.320 1.00 94.25 100 ASN A C 1
ATOM 781 O O . ASN A 1 100 ? -5.735 14.739 16.122 1.00 94.25 100 ASN A O 1
ATOM 785 N N . ARG A 1 101 ? -5.822 13.583 18.046 1.00 97.06 101 ARG A N 1
ATOM 786 C CA . ARG A 1 101 ? -5.253 12.341 17.515 1.00 97.06 101 ARG A CA 1
ATOM 787 C C . ARG A 1 101 ? -6.342 11.288 17.327 1.00 97.06 101 ARG A C 1
ATOM 789 O O . ARG A 1 101 ? -7.213 11.181 18.200 1.00 97.06 101 ARG A O 1
ATOM 796 N N . PRO A 1 102 ? -6.309 10.503 16.237 1.00 98.19 102 PRO A N 1
ATOM 797 C CA . PRO A 1 102 ? -7.250 9.413 16.050 1.00 98.19 102 PRO A CA 1
ATOM 798 C C . PRO A 1 102 ? -7.124 8.365 17.157 1.00 98.19 102 PRO A C 1
ATOM 800 O O . PRO A 1 102 ? -6.082 8.244 17.804 1.00 98.19 102 PRO A O 1
ATOM 803 N N . TYR A 1 103 ? -8.189 7.597 17.371 1.00 98.75 103 TYR A N 1
ATOM 804 C CA . TYR A 1 103 ? -8.213 6.536 18.376 1.00 98.75 103 TYR A CA 1
ATOM 805 C C . TYR A 1 103 ? -8.015 5.156 17.754 1.00 98.75 103 TYR A C 1
ATOM 807 O O . TYR A 1 103 ? -8.657 4.817 16.761 1.00 98.75 103 TYR A O 1
ATOM 815 N N . LEU A 1 104 ? -7.197 4.326 18.392 1.00 98.81 104 LEU A N 1
ATOM 816 C CA . LEU A 1 104 ? -7.051 2.912 18.063 1.00 98.81 104 LEU A CA 1
ATOM 817 C C . LEU A 1 104 ? -7.465 2.084 19.277 1.00 98.81 104 LEU A C 1
ATOM 819 O O . LEU A 1 104 ? -6.804 2.105 20.313 1.00 98.81 104 LEU A O 1
ATOM 823 N N . ILE A 1 105 ? -8.599 1.402 19.163 1.00 98.88 105 ILE A N 1
ATOM 824 C CA . ILE A 1 105 ? -9.327 0.801 20.283 1.00 98.88 105 ILE A CA 1
ATOM 825 C C . ILE A 1 105 ? -9.307 -0.718 20.111 1.00 98.88 105 ILE A C 1
ATOM 827 O O . ILE A 1 105 ? -9.661 -1.213 19.046 1.00 98.88 105 ILE A O 1
ATOM 831 N N . GLY A 1 106 ? -8.931 -1.484 21.133 1.00 98.56 106 GLY A N 1
ATOM 832 C CA . GLY A 1 106 ? -8.919 -2.949 21.035 1.00 98.56 106 GLY A CA 1
ATOM 833 C C . GLY A 1 106 ? -8.277 -3.630 22.236 1.00 98.56 106 GLY A C 1
ATOM 834 O O . GLY A 1 106 ? -8.057 -2.998 23.266 1.00 98.56 106 GLY A O 1
ATOM 835 N N . SER A 1 107 ? -7.958 -4.924 22.125 1.00 97.88 107 SER A N 1
ATOM 836 C CA . SER A 1 107 ? -7.116 -5.583 23.135 1.00 97.88 107 SER A CA 1
ATOM 837 C C . SER A 1 107 ? -5.725 -4.941 23.170 1.00 97.88 107 SER A C 1
ATOM 839 O O . SER A 1 107 ? -5.264 -4.380 22.173 1.00 97.88 107 SER A O 1
ATOM 841 N N . LYS A 1 108 ? -5.028 -5.055 24.304 1.00 97.62 108 LYS A N 1
ATOM 842 C CA . LYS A 1 108 ? -3.675 -4.507 24.466 1.00 97.62 108 LYS A CA 1
ATOM 843 C C . LYS A 1 108 ? -2.719 -5.012 23.382 1.00 97.62 108 LYS A C 1
ATOM 845 O O . LYS A 1 108 ? -1.936 -4.244 22.830 1.00 97.62 108 LYS A O 1
ATOM 850 N N . GLU A 1 109 ? -2.806 -6.297 23.056 1.00 96.88 109 GLU A N 1
ATOM 851 C CA . GLU A 1 109 ? -1.976 -6.952 22.048 1.00 96.88 109 GLU A CA 1
ATOM 852 C C . GLU A 1 109 ? -2.294 -6.450 20.640 1.00 96.88 109 GLU A C 1
ATOM 854 O O . GLU A 1 109 ? -1.373 -6.236 19.855 1.00 96.88 109 GLU A O 1
ATOM 859 N N . GLN A 1 110 ? -3.579 -6.265 20.318 1.00 97.69 110 GLN A N 1
ATOM 860 C CA . GLN A 1 110 ? -4.011 -5.780 19.006 1.00 97.69 110 GLN A CA 1
ATOM 861 C C . GLN A 1 110 ? -3.628 -4.314 18.807 1.00 97.69 110 GLN A C 1
ATOM 863 O O . GLN A 1 110 ? -3.066 -3.974 17.771 1.00 97.69 110 GLN A O 1
ATOM 868 N N . VAL A 1 111 ? -3.855 -3.463 19.815 1.00 98.56 111 VAL A N 1
ATOM 869 C CA . VAL A 1 111 ? -3.455 -2.050 19.771 1.00 98.56 111 VAL A CA 1
ATOM 870 C C . VAL A 1 111 ? -1.948 -1.946 19.570 1.00 98.56 111 VAL A C 1
ATOM 872 O O . VAL A 1 111 ? -1.522 -1.306 18.618 1.00 98.56 111 VAL A O 1
ATOM 875 N N . LYS A 1 112 ? -1.136 -2.631 20.388 1.00 98.25 112 LYS A N 1
ATOM 876 C CA . LYS A 1 112 ? 0.328 -2.594 20.248 1.00 98.25 112 LYS A CA 1
ATOM 877 C C . LYS A 1 112 ? 0.793 -3.062 18.863 1.00 98.25 112 LYS A C 1
ATOM 879 O O . LYS A 1 112 ? 1.546 -2.361 18.201 1.00 98.25 112 LYS A O 1
ATOM 884 N N . SER A 1 113 ? 0.311 -4.221 18.412 1.00 98.00 113 SER A N 1
ATOM 885 C CA . SER A 1 113 ? 0.671 -4.787 17.105 1.00 98.00 113 SER A CA 1
ATOM 886 C C . SER A 1 113 ? 0.335 -3.843 15.952 1.00 98.00 113 SER A C 1
ATOM 888 O O . SER A 1 113 ? 1.158 -3.645 15.063 1.00 98.00 113 SER A O 1
ATOM 890 N N . GLN A 1 114 ? -0.851 -3.232 15.975 1.00 98.44 114 GLN A N 1
ATOM 891 C CA . GLN A 1 114 ? -1.261 -2.297 14.934 1.00 98.44 114 GLN A CA 1
ATOM 892 C C . GLN A 1 114 ? -0.523 -0.950 15.032 1.00 98.44 114 GLN A C 1
ATOM 894 O O . GLN A 1 114 ? -0.220 -0.377 13.993 1.00 98.44 114 GLN A O 1
ATOM 899 N N . MET A 1 115 ? -0.148 -0.471 16.225 1.00 98.56 115 MET A N 1
ATOM 900 C CA . MET A 1 115 ? 0.732 0.702 16.371 1.00 98.56 115 MET A CA 1
ATOM 901 C C . MET A 1 115 ? 2.102 0.460 15.723 1.00 98.56 115 MET A C 1
ATOM 903 O O . MET A 1 115 ? 2.555 1.293 14.935 1.00 98.56 115 MET A O 1
ATOM 907 N N . ASP A 1 116 ? 2.724 -0.692 15.993 1.00 98.38 116 ASP A N 1
ATOM 908 C CA . ASP A 1 116 ? 3.999 -1.092 15.381 1.00 98.38 116 ASP A CA 1
ATOM 909 C C . ASP A 1 116 ? 3.853 -1.273 13.856 1.00 98.38 116 ASP A C 1
ATOM 911 O O . ASP A 1 116 ? 4.728 -0.880 13.080 1.00 98.38 116 ASP A O 1
ATOM 915 N N . TYR A 1 117 ? 2.724 -1.836 13.412 1.00 98.19 117 TYR A N 1
ATOM 916 C CA . TYR A 1 117 ? 2.394 -2.027 11.999 1.00 98.19 117 TYR A CA 1
ATOM 917 C C . TYR A 1 117 ? 2.267 -0.703 11.245 1.00 98.19 117 TYR A C 1
ATOM 919 O O . TYR A 1 117 ? 2.891 -0.533 10.198 1.00 98.19 117 TYR A O 1
ATOM 927 N N . ILE A 1 118 ? 1.505 0.246 11.799 1.00 98.31 118 ILE A N 1
ATOM 928 C CA . ILE A 1 118 ? 1.326 1.590 11.240 1.00 98.31 118 ILE A CA 1
ATOM 929 C C . ILE A 1 118 ? 2.661 2.329 11.211 1.00 98.31 118 ILE A C 1
ATOM 931 O O . ILE A 1 118 ? 2.964 2.970 10.214 1.00 98.31 118 ILE A O 1
ATOM 935 N N . PHE A 1 119 ? 3.493 2.209 12.251 1.00 98.31 119 PHE A N 1
ATOM 936 C CA . PHE A 1 119 ? 4.809 2.852 12.280 1.00 98.31 119 PHE A CA 1
ATOM 937 C C . PHE A 1 119 ? 5.695 2.384 11.117 1.00 98.31 119 PHE A C 1
ATOM 939 O O . PHE A 1 119 ? 6.311 3.195 10.424 1.00 98.31 119 PHE A O 1
ATOM 946 N N . ARG A 1 120 ? 5.720 1.070 10.853 1.00 97.62 120 ARG A N 1
ATOM 947 C CA . ARG A 1 120 ? 6.431 0.503 9.695 1.00 97.62 120 ARG A CA 1
ATOM 948 C C . ARG A 1 120 ? 5.773 0.854 8.369 1.00 97.62 120 ARG A C 1
ATOM 950 O O . ARG A 1 120 ? 6.488 1.036 7.391 1.00 97.62 120 ARG A O 1
ATOM 957 N N . GLY A 1 121 ? 4.453 0.976 8.347 1.00 96.25 121 GLY A N 1
ATOM 958 C CA . GLY A 1 121 ? 3.704 1.474 7.202 1.00 96.25 121 GLY A CA 1
ATOM 959 C C . GLY A 1 121 ? 4.019 2.925 6.851 1.00 96.25 121 GLY A C 1
ATOM 960 O O . GLY A 1 121 ? 4.171 3.253 5.689 1.00 96.25 121 GLY A O 1
ATOM 961 N N . ASN A 1 122 ? 4.220 3.774 7.857 1.00 95.38 122 ASN A N 1
ATOM 962 C CA . ASN A 1 122 ? 4.464 5.199 7.659 1.00 95.38 122 ASN A CA 1
ATOM 963 C C . ASN A 1 122 ? 5.921 5.520 7.292 1.00 95.38 122 ASN A C 1
ATOM 965 O O . ASN A 1 122 ? 6.188 6.527 6.642 1.00 95.38 122 ASN A O 1
ATOM 969 N N . TYR A 1 123 ? 6.874 4.697 7.754 1.00 97.12 123 TYR A N 1
ATOM 970 C CA . TYR A 1 123 ? 8.300 5.038 7.677 1.00 97.12 123 TYR A CA 1
ATOM 971 C C . TYR A 1 123 ? 9.227 3.926 7.184 1.00 97.12 123 TYR A C 1
ATOM 973 O O . TYR A 1 123 ? 10.391 4.201 6.922 1.00 97.12 123 TYR A O 1
ATOM 981 N N . GLY A 1 124 ? 8.795 2.671 7.067 1.00 97.25 124 GLY A N 1
ATOM 982 C CA . GLY A 1 124 ? 9.669 1.555 6.694 1.00 97.25 124 GLY A CA 1
ATOM 983 C C . GLY A 1 124 ? 10.843 1.324 7.666 1.00 97.25 124 GLY A C 1
ATOM 984 O O . GLY A 1 124 ? 10.629 1.108 8.866 1.00 97.25 124 GLY A O 1
ATOM 985 N N . LEU A 1 125 ? 12.089 1.334 7.165 1.00 97.81 125 LEU A N 1
ATOM 986 C CA . LEU A 1 125 ? 13.306 1.353 7.997 1.00 97.81 125 LEU A CA 1
ATOM 987 C C . LEU A 1 125 ? 13.588 2.753 8.565 1.00 97.81 125 LEU A C 1
ATOM 989 O O . LEU A 1 125 ? 13.592 3.741 7.830 1.00 97.81 125 LEU A O 1
ATOM 993 N N . VAL A 1 126 ? 13.882 2.847 9.862 1.00 97.00 126 VAL A N 1
ATOM 994 C CA . VAL A 1 126 ? 13.818 4.129 10.601 1.00 97.00 126 VAL A CA 1
ATOM 995 C C . VAL A 1 126 ? 15.136 4.593 11.213 1.00 97.00 126 VAL A C 1
ATOM 997 O O . VAL A 1 126 ? 15.181 5.614 11.894 1.00 97.00 126 VAL A O 1
ATOM 1000 N N . ASN A 1 127 ? 16.224 3.854 11.023 1.00 96.38 127 ASN A N 1
ATOM 1001 C CA . ASN A 1 127 ? 17.538 4.258 11.515 1.00 96.38 127 ASN A CA 1
ATOM 1002 C C . ASN A 1 127 ? 18.664 3.636 10.686 1.00 96.38 127 ASN A C 1
ATOM 1004 O O . ASN A 1 127 ? 18.466 2.638 9.997 1.00 96.38 127 ASN A O 1
ATOM 1008 N N . GLU A 1 128 ? 19.861 4.211 10.798 1.00 97.00 128 GLU A N 1
ATOM 1009 C CA . GLU A 1 128 ? 21.046 3.785 10.046 1.00 97.00 128 GLU A CA 1
ATOM 1010 C C . GLU A 1 128 ? 21.405 2.313 10.284 1.00 97.00 128 GLU A C 1
ATOM 1012 O O . GLU A 1 128 ? 21.750 1.610 9.337 1.00 97.00 128 GLU A O 1
ATOM 1017 N N . LYS A 1 129 ? 21.247 1.816 11.519 1.00 97.31 129 LYS A N 1
ATOM 1018 C CA . LYS A 1 129 ? 21.534 0.418 11.882 1.00 97.31 129 LYS A CA 1
ATOM 1019 C C . LYS A 1 129 ? 20.695 -0.562 11.059 1.00 97.31 129 LYS A C 1
ATOM 1021 O O . LYS A 1 129 ? 21.194 -1.605 10.647 1.00 97.31 129 LYS A O 1
ATOM 1026 N N . GLU A 1 130 ? 19.426 -0.247 10.804 1.00 97.31 130 GLU A N 1
ATOM 1027 C CA . GLU A 1 130 ? 18.559 -1.100 9.986 1.00 97.31 130 GLU A CA 1
ATOM 1028 C C . GLU A 1 130 ? 19.042 -1.192 8.528 1.00 97.31 130 GLU A C 1
ATOM 1030 O O . GLU A 1 130 ? 19.015 -2.284 7.955 1.00 97.31 130 GLU A O 1
ATOM 1035 N N . TYR A 1 131 ? 19.563 -0.106 7.949 1.00 97.19 131 TYR A N 1
ATOM 1036 C CA . TYR A 1 131 ? 20.154 -0.144 6.605 1.00 97.19 131 TYR A CA 1
ATOM 1037 C C . TYR A 1 131 ? 21.529 -0.810 6.573 1.00 97.19 131 TYR A C 1
ATOM 1039 O O . TYR A 1 131 ? 21.805 -1.575 5.654 1.00 97.19 131 TYR A O 1
ATOM 1047 N N . GLN A 1 132 ? 22.367 -0.591 7.591 1.00 96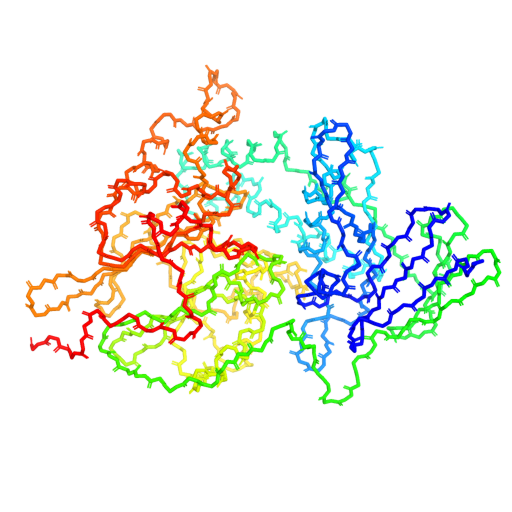.81 132 GLN A N 1
ATOM 1048 C CA . GLN A 1 132 ? 23.650 -1.293 7.735 1.00 96.81 132 GLN A CA 1
ATOM 1049 C C . GLN A 1 132 ? 23.439 -2.811 7.766 1.00 96.81 132 GLN A C 1
ATOM 1051 O O . GLN A 1 132 ? 24.134 -3.554 7.080 1.00 96.81 132 GLN A O 1
ATOM 1056 N N . ASN A 1 133 ? 22.418 -3.274 8.494 1.00 94.00 133 ASN A N 1
ATOM 1057 C CA . ASN A 1 133 ? 22.029 -4.686 8.525 1.00 94.00 133 ASN A CA 1
ATOM 1058 C C . ASN A 1 133 ? 21.509 -5.207 7.172 1.00 94.00 133 ASN A C 1
ATOM 1060 O O . ASN A 1 133 ? 21.419 -6.419 6.990 1.00 94.00 133 ASN A O 1
ATOM 1064 N N . SER A 1 134 ? 21.158 -4.308 6.249 1.00 94.44 134 SER A N 1
ATOM 1065 C CA . SER A 1 134 ? 20.755 -4.625 4.873 1.00 94.44 134 SER A CA 1
ATOM 1066 C C . SER A 1 134 ? 21.941 -4.577 3.893 1.00 94.44 134 SER A C 1
ATOM 1068 O O . SER A 1 134 ? 21.739 -4.766 2.703 1.00 94.44 134 SER A O 1
ATOM 1070 N N . GLY A 1 135 ? 23.169 -4.334 4.375 1.00 94.56 135 GLY A N 1
ATOM 1071 C CA . GLY A 1 135 ? 24.390 -4.326 3.559 1.00 94.56 135 GLY A CA 1
ATOM 1072 C C . GLY A 1 135 ? 24.640 -3.037 2.772 1.00 94.56 135 GLY A C 1
ATOM 1073 O O . GLY A 1 135 ? 25.476 -3.027 1.872 1.00 94.56 135 GLY A O 1
ATOM 1074 N N . GLU A 1 136 ? 23.929 -1.954 3.090 1.00 95.75 136 GLU A N 1
ATOM 1075 C CA . GLU A 1 136 ? 23.982 -0.715 2.312 1.00 95.75 136 GLU A CA 1
ATOM 1076 C C . GLU A 1 136 ? 25.198 0.168 2.636 1.00 95.75 136 GLU A C 1
ATOM 1078 O O . GLU A 1 136 ? 25.695 0.208 3.763 1.00 95.75 136 GLU A O 1
ATOM 1083 N N . SER A 1 137 ? 25.659 0.930 1.639 1.00 96.19 137 SER A N 1
ATOM 1084 C CA . SER A 1 137 ? 26.805 1.843 1.786 1.00 96.19 137 SER A CA 1
ATOM 1085 C C . SER A 1 137 ? 26.481 3.080 2.633 1.00 96.19 137 SER A C 1
ATOM 1087 O O . SER A 1 137 ? 25.368 3.599 2.587 1.00 96.19 137 SER A O 1
ATOM 1089 N N . GLU A 1 138 ? 27.473 3.651 3.322 1.00 97.06 138 GLU A N 1
ATOM 1090 C CA . GLU A 1 138 ? 27.286 4.871 4.129 1.00 97.06 138 GLU A CA 1
ATOM 1091 C C . GLU A 1 138 ? 26.689 6.044 3.333 1.00 97.06 138 GLU A C 1
ATOM 1093 O O . GLU A 1 138 ? 25.826 6.763 3.840 1.00 97.06 138 GLU A O 1
ATOM 1098 N N . LYS A 1 139 ? 27.103 6.223 2.065 1.00 95.12 139 LYS A N 1
ATOM 1099 C CA . LYS A 1 139 ? 26.530 7.253 1.181 1.00 95.12 139 LYS A CA 1
ATOM 1100 C C . LYS A 1 139 ? 25.035 7.020 0.984 1.00 95.12 139 LYS A C 1
ATOM 1102 O O . LYS A 1 139 ? 24.256 7.952 1.162 1.00 95.12 139 LYS A O 1
ATOM 1107 N N . PHE A 1 140 ? 24.649 5.793 0.633 1.00 95.50 140 PHE A N 1
ATOM 1108 C CA . PHE A 1 140 ? 23.250 5.432 0.427 1.00 95.50 140 PHE A CA 1
ATOM 1109 C C . PHE A 1 140 ? 22.430 5.659 1.697 1.00 95.50 140 PHE A C 1
ATOM 1111 O O . PHE A 1 140 ? 21.389 6.308 1.643 1.00 95.50 140 PHE A O 1
ATOM 1118 N N . ILE A 1 141 ? 22.922 5.185 2.845 1.00 97.19 141 ILE A N 1
ATOM 1119 C CA . ILE A 1 141 ? 22.232 5.309 4.134 1.00 97.19 141 ILE A CA 1
ATOM 1120 C C . ILE A 1 141 ? 21.981 6.776 4.462 1.00 97.19 141 ILE A C 1
ATOM 1122 O O . ILE A 1 141 ? 20.850 7.161 4.753 1.00 97.19 141 ILE A O 1
ATOM 1126 N N . ARG A 1 142 ? 23.018 7.612 4.366 1.00 95.44 142 ARG A N 1
ATOM 1127 C CA . ARG A 1 142 ? 22.915 9.045 4.637 1.00 95.44 142 ARG A CA 1
ATOM 1128 C C . ARG A 1 142 ? 21.920 9.729 3.700 1.00 95.44 142 ARG A C 1
ATOM 1130 O O . ARG A 1 142 ? 21.082 10.503 4.162 1.00 95.44 142 ARG A O 1
ATOM 1137 N N . ASP A 1 143 ? 22.019 9.475 2.398 1.00 95.00 143 ASP A N 1
ATOM 1138 C CA . ASP A 1 143 ? 21.177 10.136 1.399 1.00 95.00 143 ASP A CA 1
ATOM 1139 C C . ASP A 1 143 ? 19.703 9.687 1.553 1.00 95.00 143 ASP A C 1
ATOM 1141 O O . ASP A 1 143 ? 18.802 10.530 1.579 1.00 95.00 143 ASP A O 1
ATOM 1145 N 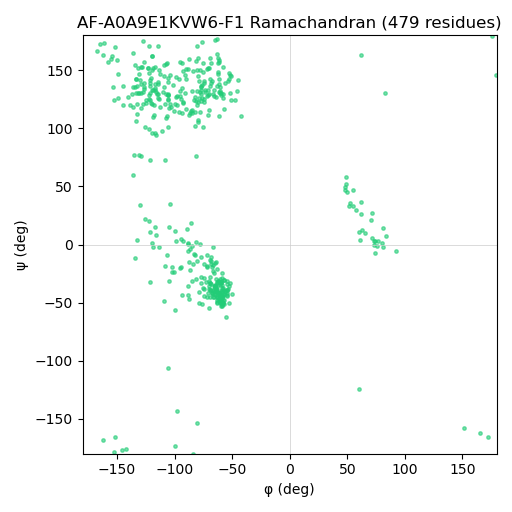N . ASN A 1 144 ? 19.452 8.392 1.785 1.00 95.69 144 ASN A N 1
ATOM 1146 C CA . ASN A 1 144 ? 18.106 7.846 1.991 1.00 95.69 144 ASN A CA 1
ATOM 1147 C C . ASN A 1 144 ? 17.477 8.296 3.323 1.00 95.69 144 ASN A C 1
ATOM 1149 O O . ASN A 1 144 ? 16.301 8.652 3.370 1.00 95.69 144 ASN A O 1
ATOM 1153 N N . MET A 1 145 ? 18.253 8.365 4.411 1.00 96.38 145 MET A N 1
ATOM 1154 C CA . MET A 1 145 ? 17.764 8.879 5.697 1.00 96.38 145 MET A CA 1
ATOM 1155 C C . MET A 1 145 ? 17.321 10.341 5.596 1.00 96.38 145 MET A C 1
ATOM 1157 O O . MET A 1 145 ? 16.271 10.703 6.125 1.00 96.38 145 MET A O 1
ATOM 1161 N N . ARG A 1 146 ? 18.070 11.188 4.880 1.00 96.19 146 ARG A N 1
ATOM 1162 C CA . ARG A 1 146 ? 17.698 12.599 4.671 1.00 96.19 146 ARG A CA 1
ATOM 1163 C C . ARG A 1 146 ? 16.431 12.748 3.839 1.00 96.19 146 ARG A C 1
ATOM 1165 O O . ARG A 1 146 ? 15.602 13.595 4.174 1.00 96.19 146 ARG A O 1
ATOM 1172 N N . LEU A 1 147 ? 16.272 11.932 2.800 1.00 96.44 147 LEU A N 1
ATOM 1173 C CA . LEU A 1 147 ? 15.054 11.866 1.996 1.00 96.44 147 LEU A CA 1
ATOM 1174 C C . LEU A 1 147 ? 13.841 11.495 2.861 1.00 96.44 147 LEU A C 1
ATOM 1176 O O . LEU A 1 147 ? 12.852 12.227 2.894 1.00 96.44 147 LEU A O 1
ATOM 1180 N N . LYS A 1 148 ? 13.932 10.396 3.615 1.00 96.50 148 LYS A N 1
ATOM 1181 C CA . LYS A 1 148 ? 12.816 9.900 4.430 1.00 96.50 148 LYS A CA 1
ATOM 1182 C C . LYS A 1 148 ? 12.467 10.834 5.580 1.00 96.50 148 LYS A C 1
ATOM 1184 O O . LYS A 1 148 ? 11.291 11.078 5.828 1.00 96.50 148 LYS A O 1
ATOM 1189 N N . LEU A 1 149 ? 13.462 11.436 6.236 1.00 96.62 149 LEU A N 1
ATOM 1190 C CA . LEU A 1 149 ? 13.214 12.464 7.249 1.00 96.62 149 LEU A CA 1
ATOM 1191 C C . LEU A 1 149 ? 12.530 13.694 6.647 1.00 96.62 149 LEU A C 1
ATOM 1193 O O . LEU A 1 149 ? 11.705 14.304 7.317 1.00 96.62 149 LEU A O 1
ATOM 1197 N N . ARG A 1 150 ? 12.792 14.044 5.381 1.00 95.44 150 ARG A N 1
ATOM 1198 C CA . ARG A 1 150 ? 12.065 15.133 4.716 1.00 95.44 150 ARG A CA 1
ATOM 1199 C C . ARG A 1 150 ? 10.587 14.796 4.512 1.00 95.44 150 ARG A C 1
ATOM 1201 O O . ARG A 1 150 ? 9.758 15.664 4.775 1.00 95.44 150 ARG A O 1
ATOM 1208 N N . PHE A 1 151 ? 10.260 13.569 4.102 1.00 94.19 151 PHE A N 1
ATOM 1209 C CA . PHE A 1 151 ? 8.868 13.097 4.040 1.00 94.19 151 PHE A CA 1
ATOM 1210 C C . PHE A 1 151 ? 8.212 13.024 5.428 1.00 94.19 151 PHE A C 1
ATOM 1212 O O . PHE A 1 151 ? 7.042 13.359 5.575 1.00 94.19 151 PHE A O 1
ATOM 1219 N N . ALA A 1 152 ? 8.978 12.665 6.459 1.00 94.75 152 ALA A N 1
ATOM 1220 C CA . ALA A 1 152 ? 8.515 12.547 7.840 1.00 94.75 152 ALA A CA 1
ATOM 1221 C C . ALA A 1 152 ? 8.549 13.867 8.639 1.00 94.75 152 ALA A C 1
ATOM 1223 O O . ALA A 1 152 ? 8.561 13.844 9.867 1.00 94.75 152 ALA A O 1
ATOM 1224 N N . PHE A 1 153 ? 8.612 15.028 7.978 1.00 92.69 153 PHE A N 1
ATOM 1225 C CA . PHE A 1 153 ? 8.651 16.344 8.639 1.00 92.69 153 PHE A CA 1
ATOM 1226 C C . PHE A 1 153 ? 9.781 16.501 9.681 1.00 92.69 153 PHE A C 1
ATOM 1228 O O . PHE A 1 153 ? 9.645 17.203 10.679 1.00 92.69 153 PHE A O 1
ATOM 1235 N N . GLY A 1 154 ? 10.917 15.851 9.434 1.00 94.12 154 GLY A N 1
ATOM 1236 C CA . GLY A 1 154 ? 12.142 15.917 10.228 1.00 94.12 154 GLY A CA 1
ATOM 1237 C C . GLY A 1 154 ? 12.277 14.853 11.314 1.00 94.12 154 GLY A C 1
ATOM 1238 O O . GLY A 1 154 ? 13.338 14.768 11.929 1.00 94.12 154 GLY A O 1
ATOM 1239 N N . ARG A 1 155 ? 11.254 14.023 11.559 1.00 95.12 155 ARG A N 1
ATOM 1240 C CA . ARG A 1 155 ? 11.316 12.994 12.605 1.00 95.12 155 ARG A CA 1
ATOM 1241 C C . ARG A 1 155 ? 10.396 11.812 12.319 1.00 95.12 155 ARG A C 1
ATOM 1243 O O . ARG A 1 155 ? 9.215 11.979 12.046 1.00 95.12 155 ARG A O 1
ATOM 1250 N N . PHE A 1 156 ? 10.909 10.603 12.527 1.00 96.81 156 PHE A N 1
ATOM 1251 C CA . PHE A 1 156 ? 10.071 9.408 12.636 1.00 96.81 156 PHE A CA 1
ATOM 1252 C C . PHE A 1 156 ? 9.387 9.395 14.005 1.00 96.81 156 PHE A C 1
ATOM 1254 O O . PHE A 1 156 ? 10.016 9.106 15.023 1.00 96.81 156 PHE A O 1
ATOM 1261 N N . MET A 1 157 ? 8.115 9.787 14.043 1.00 96.00 157 MET A N 1
ATOM 1262 C CA . MET A 1 157 ? 7.339 9.851 15.280 1.00 96.00 157 MET A CA 1
ATOM 1263 C C . MET A 1 157 ? 6.788 8.461 15.628 1.00 96.00 157 MET A C 1
ATOM 1265 O O . MET A 1 157 ? 6.144 7.846 14.780 1.00 96.00 157 MET A O 1
ATOM 1269 N N . PRO A 1 158 ? 7.011 7.942 16.849 1.00 95.81 158 PRO A N 1
ATOM 1270 C CA . PRO A 1 158 ? 6.317 6.752 17.330 1.00 95.81 158 PRO A CA 1
ATOM 1271 C C . PRO A 1 158 ? 4.798 6.895 17.185 1.00 95.81 158 PRO A C 1
ATOM 1273 O O . PRO A 1 158 ? 4.250 7.989 17.356 1.00 95.81 158 PRO A O 1
ATOM 1276 N N . SER A 1 159 ? 4.100 5.796 16.902 1.00 97.12 159 SER A N 1
ATOM 1277 C CA . SER A 1 159 ? 2.649 5.817 16.682 1.00 97.12 159 SER A CA 1
ATOM 1278 C C . SER A 1 159 ? 1.876 6.360 17.890 1.00 97.12 159 SER A C 1
ATOM 1280 O O . SER A 1 159 ? 0.840 6.991 17.713 1.00 97.12 159 SER A O 1
ATOM 1282 N N . GLU A 1 160 ? 2.391 6.202 19.111 1.00 96.88 160 GLU A N 1
ATOM 1283 C CA . GLU A 1 160 ? 1.809 6.719 20.357 1.00 96.88 160 GLU A CA 1
ATOM 1284 C C . GLU A 1 160 ? 1.814 8.252 20.449 1.00 96.88 160 GLU A C 1
ATOM 1286 O O . GLU A 1 160 ? 1.018 8.838 21.190 1.00 96.88 160 GLU A O 1
ATOM 1291 N N . GLU A 1 161 ? 2.700 8.921 19.706 1.00 96.81 161 GLU A N 1
ATOM 1292 C CA . GLU A 1 161 ? 2.690 10.380 19.586 1.00 96.81 161 GLU A CA 1
ATOM 1293 C C . GLU A 1 161 ? 1.587 10.845 18.628 1.00 96.81 161 GLU A C 1
ATOM 1295 O O . GLU A 1 161 ? 1.025 11.917 18.841 1.00 96.81 161 GLU A O 1
ATOM 1300 N N . LEU A 1 162 ? 1.201 10.016 17.651 1.00 97.25 162 LEU A N 1
ATOM 1301 C CA . LEU A 1 162 ? 0.234 10.352 16.600 1.00 97.25 162 LEU A CA 1
ATOM 1302 C C . LEU A 1 162 ? -1.169 9.767 16.823 1.00 97.25 162 LEU A C 1
ATOM 1304 O O . LEU A 1 162 ? -2.125 10.261 16.234 1.00 97.25 162 LEU A O 1
ATOM 1308 N N . ILE A 1 163 ? -1.319 8.739 17.661 1.00 98.56 163 ILE A N 1
ATOM 1309 C CA . ILE A 1 163 ? -2.552 7.957 17.825 1.00 98.56 163 ILE A CA 1
ATOM 1310 C C . ILE A 1 163 ? -2.817 7.710 19.313 1.00 98.56 163 ILE A C 1
ATOM 1312 O O . ILE A 1 163 ? -1.937 7.314 20.076 1.00 98.56 163 ILE A O 1
ATOM 1316 N N . ASN A 1 164 ? -4.067 7.886 19.735 1.00 98.44 164 ASN A N 1
ATOM 1317 C CA . ASN A 1 164 ? -4.530 7.527 21.071 1.00 98.44 164 ASN A CA 1
ATOM 1318 C C . ASN A 1 164 ? -4.875 6.027 21.132 1.00 98.44 164 ASN A C 1
ATOM 1320 O O . ASN A 1 164 ? -5.941 5.608 20.675 1.00 98.44 164 ASN A O 1
ATOM 1324 N N . GLY A 1 165 ? -3.994 5.211 21.711 1.00 98.38 165 GLY A N 1
ATOM 1325 C CA . GLY A 1 165 ? -4.269 3.793 21.963 1.00 98.38 165 GLY A CA 1
ATOM 1326 C C . GLY A 1 165 ? -5.182 3.583 23.176 1.00 98.38 165 GLY A C 1
ATOM 1327 O O . GLY A 1 165 ? -4.842 4.001 24.280 1.00 98.38 165 GLY A O 1
ATOM 1328 N N . ILE A 1 166 ? -6.316 2.899 22.996 1.00 98.50 166 ILE A N 1
ATOM 1329 C CA . ILE A 1 166 ? -7.256 2.555 24.074 1.00 98.50 166 ILE A CA 1
ATOM 1330 C C . ILE A 1 166 ? -7.345 1.037 24.204 1.00 98.50 166 ILE A C 1
ATOM 1332 O O . ILE A 1 166 ? -7.888 0.343 23.341 1.00 98.50 166 ILE A O 1
ATOM 1336 N N . CYS A 1 167 ? -6.825 0.522 25.316 1.00 98.31 167 CYS A N 1
ATOM 1337 C CA . CYS A 1 167 ? -6.859 -0.901 25.629 1.00 98.31 167 CYS A CA 1
ATOM 1338 C C . CYS A 1 167 ? -8.167 -1.253 26.347 1.00 98.31 167 CYS A C 1
ATOM 1340 O O . CYS A 1 167 ? -8.376 -0.855 27.489 1.00 98.31 167 CYS A O 1
ATOM 1342 N N . VAL A 1 168 ? -9.024 -2.033 25.695 1.00 97.88 168 VAL A N 1
ATOM 1343 C CA . VAL A 1 168 ? -10.276 -2.542 26.261 1.00 97.88 168 VAL A CA 1
ATOM 1344 C C . VAL A 1 168 ? -9.999 -3.887 26.928 1.00 97.88 168 VAL A C 1
ATOM 1346 O O . VAL A 1 168 ? -9.601 -4.847 26.260 1.00 97.88 168 VAL A O 1
ATOM 1349 N N . GLY A 1 169 ? -10.194 -3.948 28.246 1.00 93.62 169 GLY A N 1
ATOM 1350 C CA . GLY A 1 169 ? -10.122 -5.164 29.064 1.00 93.62 169 GLY A CA 1
ATOM 1351 C C . GLY A 1 169 ? -11.507 -5.757 29.336 1.00 93.62 169 GLY A C 1
ATOM 1352 O O . GLY A 1 169 ? -12.382 -5.715 28.471 1.00 93.62 169 GLY A O 1
ATOM 1353 N N . ASP A 1 170 ? -11.703 -6.290 30.541 1.00 91.00 170 ASP A N 1
ATOM 1354 C CA . ASP A 1 170 ? -12.993 -6.849 30.981 1.00 91.00 170 ASP A CA 1
ATOM 1355 C C . ASP A 1 170 ? -13.933 -5.792 31.575 1.00 91.00 170 ASP A C 1
ATOM 1357 O O . ASP A 1 170 ? -15.145 -5.986 31.638 1.00 91.00 170 ASP A O 1
ATOM 1361 N N . GLN A 1 171 ? -13.371 -4.671 32.030 1.00 94.56 171 GLN A N 1
ATOM 1362 C CA . GLN A 1 171 ? -14.131 -3.565 32.600 1.00 94.56 171 GLN A CA 1
ATOM 1363 C C . GLN A 1 171 ? -14.481 -2.525 31.525 1.00 94.56 171 GLN A C 1
ATOM 1365 O O . GLN A 1 171 ? -13.700 -2.325 30.584 1.00 94.56 171 GLN A O 1
ATOM 1370 N N . PRO A 1 172 ? -15.620 -1.818 31.667 1.00 96.25 172 PRO A N 1
ATOM 1371 C CA . PRO A 1 172 ? -15.946 -0.686 30.810 1.00 96.25 172 PRO A CA 1
ATOM 1372 C C . PRO A 1 172 ? -14.797 0.325 30.762 1.00 96.25 172 PRO A C 1
ATOM 1374 O O . PRO A 1 172 ? -14.270 0.734 31.793 1.00 96.25 172 PRO A O 1
ATOM 1377 N N . THR A 1 173 ? -14.412 0.724 29.556 1.00 98.12 173 THR A N 1
ATOM 1378 C CA . THR A 1 173 ? -13.306 1.651 29.295 1.00 98.12 173 THR A CA 1
ATOM 1379 C C . THR A 1 173 ? -13.856 2.904 28.625 1.00 98.12 173 THR A C 1
ATOM 1381 O O . THR A 1 173 ? -14.680 2.810 27.715 1.00 98.12 173 THR A O 1
ATOM 1384 N N . GLU A 1 174 ? -13.437 4.086 29.064 1.00 98.12 174 GLU A N 1
ATOM 1385 C CA . GLU A 1 174 ? -13.822 5.337 28.409 1.00 98.12 174 GLU A CA 1
ATOM 1386 C C . GLU A 1 174 ? -13.001 5.542 27.125 1.00 98.12 174 GLU A C 1
ATOM 1388 O O . GLU A 1 174 ? -11.778 5.421 27.139 1.00 98.12 174 GLU A O 1
ATOM 1393 N N . ILE A 1 175 ? -13.674 5.832 26.004 1.00 97.75 175 ILE A N 1
ATOM 1394 C CA . ILE A 1 175 ? -13.014 6.177 24.732 1.00 97.75 175 ILE A CA 1
ATOM 1395 C C . ILE A 1 175 ? -12.737 7.680 24.676 1.00 97.75 175 ILE A C 1
ATOM 1397 O O . ILE A 1 175 ? -11.667 8.137 24.283 1.00 97.75 175 ILE A O 1
ATOM 1401 N N . LYS A 1 176 ? -13.763 8.450 25.022 1.00 95.00 176 LYS A N 1
ATOM 1402 C CA . LYS A 1 176 ? -13.811 9.910 25.002 1.00 95.00 176 LYS A CA 1
ATOM 1403 C C . LYS A 1 176 ? -14.860 10.333 26.020 1.00 95.00 176 LYS A C 1
ATOM 1405 O O . LYS A 1 176 ? -15.738 9.532 26.323 1.00 95.00 176 LYS A O 1
ATOM 1410 N N . THR A 1 177 ? -14.810 11.574 26.495 1.00 93.12 177 THR A N 1
ATOM 1411 C CA . THR A 1 177 ? -15.694 12.091 27.550 1.00 93.12 177 THR A CA 1
ATOM 1412 C C . THR A 1 177 ? -17.157 11.658 27.380 1.00 93.12 177 THR A C 1
ATOM 1414 O O . THR A 1 177 ? -17.854 12.090 26.456 1.00 93.12 177 THR A O 1
ATOM 1417 N N . GLY A 1 178 ? -17.619 10.792 28.285 1.00 96.00 178 GLY A N 1
ATOM 1418 C CA . GLY A 1 178 ? -18.988 10.275 28.350 1.00 96.00 178 GLY A CA 1
ATOM 1419 C C . GLY A 1 178 ? -19.323 9.125 27.391 1.00 96.00 178 GLY A C 1
ATOM 1420 O O . GLY A 1 178 ? -20.457 8.639 27.428 1.00 96.00 178 GLY A O 1
ATOM 1421 N N . VAL A 1 179 ? -18.386 8.688 26.543 1.00 98.44 179 VAL A N 1
ATOM 1422 C CA . VAL A 1 179 ? -18.514 7.513 25.668 1.00 98.44 179 VAL A CA 1
ATOM 1423 C C . VAL A 1 179 ? -17.690 6.364 26.231 1.00 98.44 179 VAL A C 1
ATOM 1425 O O . VAL A 1 179 ? -16.461 6.433 26.273 1.00 98.44 179 VAL A O 1
ATOM 1428 N N . THR A 1 180 ? -18.353 5.270 26.589 1.00 98.50 180 THR A N 1
ATOM 1429 C CA . THR A 1 180 ? -17.696 4.063 27.099 1.00 98.50 180 THR A CA 1
ATOM 1430 C C . THR A 1 180 ? -17.853 2.893 26.139 1.00 98.50 180 THR A C 1
ATOM 1432 O O . THR A 1 180 ? -18.839 2.795 25.407 1.00 98.50 180 THR A O 1
ATOM 1435 N N . ILE A 1 181 ? -16.872 1.995 26.144 1.00 98.69 181 ILE A N 1
ATOM 1436 C CA . ILE A 1 181 ? -16.901 0.710 25.451 1.00 98.69 181 ILE A CA 1
ATOM 1437 C C . ILE A 1 181 ? -16.703 -0.421 26.451 1.00 98.69 181 ILE A C 1
ATOM 1439 O O . ILE A 1 181 ? -15.875 -0.334 27.355 1.00 98.69 181 ILE A O 1
ATOM 1443 N N . ASN A 1 182 ? -17.461 -1.496 26.281 1.00 98.25 182 ASN A N 1
ATOM 1444 C CA . ASN A 1 182 ? -17.356 -2.692 27.101 1.00 98.25 182 ASN A CA 1
ATOM 1445 C C . ASN A 1 182 ? -17.276 -3.940 26.215 1.00 98.25 182 ASN A C 1
ATOM 1447 O O . ASN A 1 182 ? -18.112 -4.115 25.325 1.00 98.25 182 ASN A O 1
ATOM 1451 N N . ARG A 1 183 ? -16.304 -4.824 26.464 1.00 98.19 183 ARG A N 1
ATOM 1452 C CA . ARG A 1 183 ? -16.245 -6.138 25.814 1.00 98.19 183 ARG A CA 1
ATOM 1453 C C . ARG A 1 183 ? -17.257 -7.060 26.497 1.00 98.19 183 ARG A C 1
ATOM 1455 O O . ARG A 1 183 ? -17.116 -7.402 27.662 1.00 98.19 183 ARG A O 1
ATOM 1462 N N . LYS A 1 184 ? -18.296 -7.475 25.769 1.00 97.94 184 LYS A N 1
ATOM 1463 C CA . LYS A 1 184 ? -19.343 -8.373 26.295 1.00 97.94 184 LYS A CA 1
ATOM 1464 C C . LYS A 1 184 ? -18.984 -9.845 26.116 1.00 97.94 184 LYS A C 1
ATOM 1466 O O . LYS A 1 184 ? -19.358 -10.674 26.936 1.00 97.94 184 LYS A O 1
ATOM 1471 N N . ARG A 1 185 ? -18.317 -10.161 25.007 1.00 97.00 185 ARG A N 1
ATOM 1472 C CA . ARG A 1 185 ? -17.752 -11.471 24.650 1.00 97.00 185 ARG A CA 1
ATOM 1473 C C . ARG A 1 185 ? -16.707 -11.256 23.552 1.00 97.00 185 ARG A C 1
ATOM 1475 O O . ARG A 1 185 ? -16.576 -10.139 23.055 1.00 97.00 185 ARG A O 1
ATOM 1482 N N . LEU A 1 186 ? -15.983 -12.306 23.172 1.00 96.75 186 LEU A N 1
ATOM 1483 C CA . LEU A 1 186 ? -15.000 -12.252 22.086 1.00 96.75 186 LEU A CA 1
ATOM 1484 C C . LEU A 1 186 ? -15.589 -11.567 20.841 1.00 96.75 186 LEU A C 1
ATOM 1486 O O . LEU A 1 186 ? -16.632 -11.997 20.340 1.00 96.75 186 LEU A O 1
ATOM 1490 N N . ASN A 1 187 ? -14.917 -10.517 20.354 1.00 97.44 187 ASN A N 1
ATOM 1491 C CA . ASN A 1 187 ? -15.310 -9.728 19.182 1.00 97.44 187 ASN A CA 1
ATOM 1492 C C . ASN A 1 187 ? -16.651 -8.985 19.286 1.00 97.44 187 ASN A C 1
ATOM 1494 O O . ASN A 1 187 ? -17.175 -8.507 18.274 1.00 97.44 187 ASN A O 1
ATOM 1498 N N . ILE A 1 188 ? -17.229 -8.885 20.484 1.00 98.31 188 ILE A N 1
ATOM 1499 C CA . ILE A 1 188 ? -18.550 -8.293 20.675 1.00 98.31 188 ILE A CA 1
ATOM 1500 C C . ILE A 1 188 ? -18.492 -7.243 21.762 1.00 98.31 188 ILE A C 1
ATOM 1502 O O . ILE A 1 188 ? -18.242 -7.524 22.937 1.00 98.31 188 ILE A O 1
ATOM 1506 N N . PHE A 1 189 ? -18.783 -6.023 21.338 1.00 98.62 189 PHE A N 1
ATOM 1507 C CA . PHE A 1 189 ? -18.593 -4.819 22.121 1.00 98.62 189 PHE A CA 1
ATOM 1508 C C . PHE A 1 189 ? -19.912 -4.078 22.270 1.00 98.62 189 PHE A C 1
ATOM 1510 O O . PHE A 1 189 ? -20.753 -4.082 21.372 1.00 98.62 189 PHE A O 1
ATOM 1517 N N . GLU A 1 190 ? -20.087 -3.417 23.400 1.00 98.56 190 GLU A N 1
ATOM 1518 C CA . GLU A 1 190 ? -21.174 -2.481 23.643 1.00 98.56 190 GLU A CA 1
ATOM 1519 C C . GLU A 1 190 ? -20.589 -1.080 23.788 1.00 98.56 190 GLU A C 1
ATOM 1521 O O . GLU A 1 190 ? -19.691 -0.876 24.601 1.00 98.56 190 GLU A O 1
ATOM 1526 N N . ILE A 1 191 ? -21.080 -0.133 22.987 1.00 98.69 191 ILE A N 1
ATOM 1527 C CA . ILE A 1 191 ? -20.702 1.282 23.058 1.00 98.69 191 ILE A CA 1
ATOM 1528 C C . ILE A 1 191 ? -21.874 2.057 23.644 1.00 98.69 191 ILE A C 1
ATOM 1530 O O . ILE A 1 191 ? -22.998 1.928 23.152 1.00 98.69 191 ILE A O 1
ATOM 1534 N N . SER A 1 192 ? -21.601 2.875 24.657 1.00 98.12 192 SER A N 1
ATOM 1535 C CA . SER A 1 192 ? -22.609 3.590 25.437 1.00 98.12 192 SER A CA 1
ATOM 1536 C C . SER A 1 192 ? -22.335 5.092 25.479 1.00 98.12 192 SER A C 1
ATOM 1538 O O . SER A 1 192 ? -21.195 5.513 25.642 1.00 98.12 192 SER A O 1
ATOM 1540 N N . TYR A 1 193 ? -23.386 5.907 25.358 1.00 98.06 193 TYR A N 1
ATOM 1541 C CA . TYR A 1 193 ? -23.341 7.369 25.475 1.00 98.06 193 TYR A CA 1
ATOM 1542 C C . TYR A 1 193 ? -24.697 7.902 25.955 1.00 98.06 193 TYR A C 1
ATOM 1544 O O . TYR A 1 193 ? -25.730 7.627 25.342 1.00 98.06 193 TYR A O 1
ATOM 1552 N N . GLN A 1 194 ? -24.704 8.662 27.058 1.00 96.00 194 GLN A N 1
ATOM 1553 C CA . GLN A 1 194 ? -25.908 9.279 27.651 1.00 96.00 194 GLN A CA 1
ATOM 1554 C C . GLN A 1 194 ? -27.094 8.299 27.813 1.00 96.00 194 GLN A C 1
ATOM 1556 O O . GLN A 1 194 ? -28.223 8.586 27.415 1.00 96.00 194 GLN A O 1
ATOM 1561 N N . GLY A 1 195 ? -26.823 7.104 28.351 1.00 94.19 195 GLY A N 1
ATOM 1562 C CA . GLY A 1 195 ? -27.832 6.061 28.589 1.00 94.19 195 GLY A CA 1
ATOM 1563 C C . GLY A 1 195 ? -28.338 5.338 27.333 1.00 94.19 195 GLY A C 1
ATOM 1564 O O . GLY A 1 195 ? -29.223 4.492 27.433 1.00 94.19 195 GLY A O 1
ATOM 1565 N N . LYS A 1 196 ? -27.807 5.648 26.143 1.00 97.12 196 LYS A N 1
ATOM 1566 C CA . LYS A 1 196 ? -28.050 4.889 24.908 1.00 97.12 196 LYS A CA 1
ATOM 1567 C C . LYS A 1 196 ? -26.893 3.939 24.651 1.00 97.12 196 LYS A C 1
ATOM 1569 O O . LYS A 1 196 ? -25.750 4.307 24.904 1.00 97.12 196 LYS A O 1
ATOM 1574 N N . THR A 1 197 ? -27.190 2.756 24.120 1.00 97.69 197 THR A N 1
ATOM 1575 C CA . THR A 1 197 ? -26.183 1.734 23.821 1.00 97.69 197 THR A CA 1
ATOM 1576 C C . THR A 1 197 ? -26.360 1.169 22.415 1.00 97.69 197 THR A C 1
ATOM 1578 O O . THR A 1 197 ? -27.462 1.156 21.858 1.00 97.69 197 THR A O 1
ATOM 1581 N N . VAL A 1 198 ? -25.261 0.708 21.820 1.00 98.38 198 VAL A N 1
ATOM 1582 C CA . VAL A 1 198 ? -25.264 -0.106 20.600 1.00 98.38 198 VAL A CA 1
ATOM 1583 C C . VAL A 1 198 ? -24.309 -1.282 20.762 1.00 98.38 198 VAL A C 1
ATOM 1585 O O . VAL A 1 198 ? -23.179 -1.119 21.214 1.00 98.38 198 VAL A O 1
ATOM 1588 N N . THR A 1 199 ? -24.742 -2.471 20.346 1.00 98.44 199 THR A N 1
ATOM 1589 C CA . THR A 1 199 ? -23.879 -3.660 20.292 1.00 98.44 199 THR A CA 1
ATOM 1590 C C . THR A 1 199 ? -23.260 -3.814 18.907 1.00 98.44 199 THR A C 1
ATOM 1592 O O . THR A 1 199 ? -23.963 -3.714 17.892 1.00 98.44 199 THR A O 1
ATOM 1595 N N . ILE A 1 200 ? -21.964 -4.096 18.867 1.00 98.31 200 ILE A N 1
ATOM 1596 C CA . ILE A 1 200 ? -21.153 -4.347 17.678 1.00 98.31 200 ILE A CA 1
ATOM 1597 C C . ILE A 1 200 ? -20.681 -5.794 17.720 1.00 98.31 200 ILE A C 1
ATOM 1599 O O . ILE A 1 200 ? -20.158 -6.229 18.739 1.00 98.31 200 ILE A O 1
ATOM 1603 N N . ASP A 1 201 ? -20.874 -6.528 16.626 1.00 98.06 201 ASP A N 1
ATOM 1604 C CA . ASP A 1 201 ? -20.445 -7.921 16.497 1.00 98.06 201 ASP A CA 1
ATOM 1605 C C . ASP A 1 201 ? -19.505 -8.065 15.304 1.00 98.06 201 ASP A C 1
ATOM 1607 O O . ASP A 1 201 ? -19.961 -8.117 14.160 1.00 98.06 201 ASP A O 1
ATOM 1611 N N . LEU A 1 202 ? -18.201 -8.089 15.583 1.00 98.25 202 LEU A N 1
ATOM 1612 C CA . LEU A 1 202 ? -17.138 -8.143 14.577 1.00 98.25 202 LEU A CA 1
ATOM 1613 C C . LEU A 1 202 ? -16.879 -9.560 14.044 1.00 98.25 202 LEU A C 1
ATOM 1615 O O . LEU A 1 202 ? -15.983 -9.739 13.218 1.00 98.25 202 LEU A O 1
ATOM 1619 N N . ASN A 1 203 ? -17.638 -10.566 14.497 1.00 97.44 203 ASN A N 1
ATOM 1620 C CA . ASN A 1 203 ? -17.431 -11.940 14.061 1.00 97.44 203 ASN A CA 1
ATOM 1621 C C . ASN A 1 203 ? -17.864 -12.144 12.605 1.00 97.44 203 ASN A C 1
ATOM 1623 O O . ASN A 1 203 ? -19.010 -11.869 12.225 1.00 97.44 203 ASN A O 1
ATOM 1627 N N . LEU A 1 204 ? -16.971 -12.718 11.799 1.00 94.69 204 LEU A N 1
ATOM 1628 C CA . LEU A 1 204 ? -17.364 -13.336 10.539 1.00 94.69 204 LEU A CA 1
ATOM 1629 C C . LEU A 1 204 ? -18.081 -14.655 10.819 1.00 94.69 204 LEU A C 1
ATOM 1631 O O . LEU A 1 204 ? -17.621 -15.505 11.578 1.00 94.69 204 LEU A O 1
ATOM 1635 N N . ARG A 1 205 ? -19.239 -14.839 10.180 1.00 89.56 205 ARG A N 1
ATOM 1636 C CA . ARG A 1 205 ? -19.932 -16.130 10.215 1.00 89.56 205 ARG A CA 1
ATOM 1637 C C . ARG A 1 205 ? -19.154 -17.151 9.387 1.00 89.56 205 ARG A C 1
ATOM 1639 O O . ARG A 1 205 ? -18.552 -16.791 8.379 1.00 89.56 205 ARG A O 1
ATOM 1646 N N . LYS A 1 206 ? -19.276 -18.427 9.756 1.00 87.56 206 LYS A N 1
ATOM 1647 C CA . LYS A 1 206 ? -18.671 -19.557 9.041 1.00 87.56 206 LYS A CA 1
ATOM 1648 C C . LYS A 1 206 ? -18.896 -19.453 7.525 1.00 87.56 206 LYS A C 1
ATOM 1650 O O . LYS A 1 206 ? -20.026 -19.218 7.086 1.00 87.56 206 LYS A O 1
ATOM 1655 N N . TYR A 1 207 ? -17.832 -19.642 6.748 1.00 84.88 207 TYR A N 1
ATOM 1656 C CA . TYR A 1 207 ? -17.805 -19.565 5.283 1.00 84.88 207 TYR A CA 1
ATOM 1657 C C . TYR A 1 207 ? -18.080 -18.178 4.679 1.00 84.88 207 TYR A C 1
ATOM 1659 O O . TYR A 1 207 ? -18.272 -18.062 3.464 1.00 84.88 207 TYR A O 1
ATOM 1667 N N . ARG A 1 208 ? -18.115 -17.111 5.487 1.00 89.88 208 ARG A N 1
ATOM 1668 C CA . ARG A 1 208 ? -18.121 -15.732 4.982 1.00 89.88 208 ARG A CA 1
ATOM 1669 C C . ARG A 1 208 ? -16.692 -15.240 4.795 1.00 89.88 208 ARG A C 1
ATOM 1671 O O . ARG A 1 208 ? -15.782 -15.664 5.489 1.00 89.88 208 ARG A O 1
ATOM 1678 N N . LYS A 1 209 ? -16.533 -14.328 3.843 1.00 90.94 209 LYS A N 1
ATOM 1679 C CA . LYS A 1 209 ? -15.287 -13.623 3.548 1.00 90.94 209 LYS A CA 1
ATOM 1680 C C . LYS A 1 209 ? -15.556 -12.133 3.501 1.00 90.94 209 LYS A C 1
ATOM 1682 O O . LYS A 1 209 ? -16.680 -11.727 3.166 1.00 90.94 209 LYS A O 1
ATOM 1687 N N . TYR A 1 210 ? -14.542 -11.336 3.798 1.00 93.62 210 TYR A N 1
ATOM 1688 C CA . TYR A 1 210 ? -14.590 -9.914 3.517 1.00 93.62 210 TYR A CA 1
ATOM 1689 C C . TYR A 1 210 ? -14.702 -9.716 2.003 1.00 93.62 210 TYR A C 1
ATOM 1691 O O . TYR A 1 210 ? -14.092 -10.422 1.203 1.00 93.62 210 TYR A O 1
ATOM 1699 N N . LYS A 1 211 ? -15.577 -8.801 1.589 1.00 92.75 211 LYS A N 1
ATOM 1700 C CA . LYS A 1 211 ? -15.823 -8.535 0.168 1.00 92.75 211 LYS A CA 1
ATOM 1701 C C . LYS A 1 211 ? -14.978 -7.350 -0.273 1.00 92.75 211 LYS A C 1
ATOM 1703 O O . LYS A 1 211 ? -14.897 -6.369 0.461 1.00 92.75 211 LYS A O 1
ATOM 1708 N N . SER A 1 212 ? -14.447 -7.397 -1.488 1.00 94.56 212 SER A N 1
ATOM 1709 C CA . SER A 1 212 ? -13.921 -6.215 -2.174 1.00 94.56 212 SER A CA 1
ATOM 1710 C C . SER A 1 212 ? -15.024 -5.176 -2.417 1.00 94.56 212 SER A C 1
ATOM 1712 O O . SER A 1 212 ? -16.224 -5.482 -2.431 1.00 94.56 212 SER A O 1
ATOM 1714 N N . THR A 1 213 ? -14.629 -3.929 -2.660 1.00 95.25 213 THR A N 1
ATOM 1715 C CA . THR A 1 213 ? -15.554 -2.859 -3.075 1.00 95.25 213 THR A CA 1
ATOM 1716 C C . THR A 1 213 ? -15.896 -2.897 -4.564 1.00 95.25 213 THR A C 1
ATOM 1718 O O . THR A 1 213 ? -16.875 -2.274 -4.984 1.00 95.25 213 THR A O 1
ATOM 1721 N N . TYR A 1 214 ? -15.140 -3.653 -5.354 1.00 95.06 214 TYR A N 1
ATOM 1722 C CA . TYR A 1 214 ? -15.254 -3.765 -6.806 1.00 95.06 214 TYR A CA 1
ATOM 1723 C C . TYR A 1 214 ? -15.553 -5.202 -7.250 1.00 95.06 214 TYR A C 1
ATOM 1725 O O . TYR A 1 214 ? -15.345 -6.163 -6.508 1.00 95.06 214 TYR A O 1
ATOM 1733 N N . GLN A 1 215 ? -16.039 -5.351 -8.478 1.00 94.62 215 GLN A N 1
ATOM 1734 C CA . GLN A 1 215 ? -16.196 -6.641 -9.150 1.00 94.62 215 GLN A CA 1
ATOM 1735 C C . GLN A 1 215 ? -15.223 -6.707 -10.322 1.00 94.62 215 GLN A C 1
ATOM 1737 O O . GLN A 1 215 ? -14.938 -5.683 -10.938 1.00 94.62 215 GLN A O 1
ATOM 1742 N N . LEU A 1 216 ? -14.714 -7.903 -10.608 1.00 96.38 216 LEU A N 1
ATOM 1743 C CA . LEU A 1 216 ? -13.753 -8.135 -11.682 1.00 96.38 216 LEU A CA 1
ATOM 1744 C C . LEU A 1 216 ? -14.398 -9.010 -12.757 1.00 96.38 216 LEU A C 1
ATOM 1746 O O . LEU A 1 216 ? -15.103 -9.956 -12.393 1.00 96.38 216 LEU A O 1
ATOM 1750 N N . PRO A 1 217 ? -14.186 -8.705 -14.047 1.00 95.62 217 PRO A N 1
ATOM 1751 C CA . PRO A 1 217 ? -14.650 -9.562 -15.126 1.00 95.62 217 PRO A CA 1
ATOM 1752 C C . PRO A 1 217 ? -13.844 -10.865 -15.156 1.00 95.62 217 PRO A C 1
ATOM 1754 O O . PRO A 1 217 ? -12.671 -10.885 -14.782 1.00 95.62 217 PRO A O 1
ATOM 1757 N N . ASP A 1 218 ? -14.454 -11.941 -15.648 1.00 94.81 218 ASP A N 1
ATOM 1758 C CA . ASP A 1 218 ? -13.710 -13.150 -15.992 1.00 94.81 218 ASP A CA 1
ATOM 1759 C C . ASP A 1 218 ? -12.887 -12.896 -17.260 1.00 94.81 218 ASP A C 1
ATOM 1761 O O . ASP A 1 218 ? -13.417 -12.473 -18.288 1.00 94.81 218 ASP A O 1
ATOM 1765 N N . VAL A 1 219 ? -11.588 -13.184 -17.200 1.00 94.56 219 VAL A N 1
ATOM 1766 C CA . VAL A 1 219 ? -10.648 -12.930 -18.296 1.00 94.56 219 VAL A CA 1
ATOM 1767 C C . VAL A 1 219 ? -10.067 -14.251 -18.781 1.00 94.56 219 VAL A C 1
ATOM 1769 O O . VAL A 1 219 ? -9.628 -15.100 -18.001 1.00 94.56 219 VAL A O 1
ATOM 1772 N N . GLN A 1 220 ? -10.055 -14.442 -20.099 1.00 89.62 220 GLN A N 1
ATOM 1773 C CA . GLN A 1 220 ? -9.359 -15.566 -20.712 1.00 89.62 220 GLN A CA 1
ATOM 1774 C C . GLN A 1 220 ? -7.886 -15.201 -20.908 1.00 89.62 220 GLN A C 1
ATOM 1776 O O . GLN A 1 220 ? -7.547 -14.334 -21.709 1.00 89.62 220 GLN A O 1
ATOM 1781 N N . LEU A 1 221 ? -7.009 -15.885 -20.179 1.00 88.31 221 LEU A N 1
ATOM 1782 C CA . LEU A 1 221 ? -5.584 -15.589 -20.184 1.00 88.31 221 LEU A CA 1
ATOM 1783 C C . LEU A 1 221 ? -4.886 -16.200 -21.408 1.00 88.31 221 LEU A C 1
ATOM 1785 O O . LEU A 1 221 ? -4.877 -17.422 -21.581 1.00 88.31 221 LEU A O 1
ATOM 1789 N N . LYS A 1 222 ? -4.270 -15.350 -22.236 1.00 91.25 222 LYS A N 1
ATOM 1790 C CA . LYS A 1 222 ? -3.266 -15.761 -23.230 1.00 91.25 222 LYS A CA 1
ATOM 1791 C C . LYS A 1 222 ? -1.895 -15.856 -22.553 1.00 91.25 222 LYS A C 1
ATOM 1793 O O . LYS A 1 222 ? -1.637 -15.135 -21.592 1.00 91.25 222 LYS A O 1
ATOM 1798 N N . LYS A 1 223 ? -1.030 -16.748 -23.040 1.00 90.50 223 LYS A N 1
ATOM 1799 C CA . LYS A 1 223 ? 0.306 -16.999 -22.472 1.00 90.50 223 LYS A CA 1
ATOM 1800 C C . LYS A 1 223 ? 1.406 -16.748 -23.509 1.00 90.50 223 LYS A C 1
ATOM 1802 O O . LYS A 1 223 ? 1.969 -17.721 -24.003 1.00 90.50 223 LYS A O 1
ATOM 1807 N N . PRO A 1 224 ? 1.685 -15.480 -23.856 1.00 96.94 224 PRO A N 1
ATOM 1808 C CA . PRO A 1 224 ? 2.840 -15.150 -24.684 1.00 96.94 224 PRO A CA 1
ATOM 1809 C C . PRO A 1 224 ? 4.150 -15.520 -23.976 1.00 96.94 224 PRO A C 1
ATOM 1811 O O . PRO A 1 224 ? 4.182 -15.704 -22.752 1.00 96.94 224 PRO A O 1
ATOM 1814 N N . TYR A 1 225 ? 5.244 -15.572 -24.735 1.00 97.44 225 TYR A N 1
ATOM 1815 C CA . TYR A 1 225 ? 6.583 -15.754 -24.183 1.00 97.44 225 TYR A CA 1
ATOM 1816 C C . TYR A 1 225 ? 6.982 -14.631 -23.225 1.00 97.44 225 TYR A C 1
ATOM 1818 O O . TYR A 1 225 ? 7.541 -14.926 -22.175 1.00 97.44 225 TYR A O 1
ATOM 1826 N N . PHE A 1 226 ? 6.680 -13.371 -23.550 1.00 98.50 226 PHE A N 1
ATOM 1827 C CA . PHE A 1 226 ? 6.828 -12.232 -22.642 1.00 98.50 226 PHE A CA 1
ATOM 1828 C C . PHE A 1 226 ? 5.624 -11.298 -22.775 1.00 98.50 226 PHE A C 1
ATOM 1830 O O . PHE A 1 226 ? 5.359 -10.766 -23.855 1.00 98.50 226 PHE A O 1
ATOM 1837 N N . GLY A 1 227 ? 4.889 -11.085 -21.685 1.00 98.38 227 GLY A N 1
ATOM 1838 C CA . GLY A 1 227 ? 3.731 -10.195 -21.685 1.00 98.38 227 GLY A CA 1
ATOM 1839 C C . GLY A 1 227 ? 3.366 -9.672 -20.304 1.00 98.38 227 GLY A C 1
ATOM 1840 O O . GLY A 1 227 ? 3.714 -10.272 -19.287 1.00 98.38 227 GLY A O 1
ATOM 1841 N N . ILE A 1 228 ? 2.668 -8.540 -20.285 1.00 98.62 228 ILE A N 1
ATOM 1842 C CA . ILE A 1 228 ? 2.300 -7.807 -19.073 1.00 98.62 228 ILE A CA 1
ATOM 1843 C C . ILE A 1 228 ? 0.782 -7.761 -18.966 1.00 98.62 228 ILE A C 1
ATOM 1845 O O . ILE A 1 228 ? 0.119 -7.219 -19.846 1.00 98.62 228 ILE A O 1
ATOM 1849 N N . ILE A 1 229 ? 0.233 -8.311 -17.887 1.00 98.44 229 ILE A N 1
ATOM 1850 C CA . ILE A 1 229 ? -1.186 -8.177 -17.561 1.00 98.44 229 ILE A CA 1
ATOM 1851 C C . ILE A 1 229 ? -1.346 -7.054 -16.546 1.00 98.44 229 ILE A C 1
ATOM 1853 O O . ILE A 1 229 ? -0.729 -7.065 -15.478 1.00 98.44 229 ILE A O 1
ATOM 1857 N N . HIS A 1 230 ? -2.228 -6.116 -16.852 1.00 98.06 230 HIS A N 1
ATOM 1858 C CA . HIS A 1 230 ? -2.595 -5.030 -15.960 1.00 98.06 230 HIS A CA 1
ATOM 1859 C C . HIS A 1 230 ? -3.704 -5.470 -15.003 1.00 98.06 230 HIS A C 1
ATOM 1861 O O . HIS A 1 230 ? -4.812 -5.802 -15.419 1.00 98.06 230 HIS A O 1
ATOM 1867 N N . THR A 1 231 ? -3.405 -5.520 -13.704 1.00 96.81 231 THR A N 1
ATOM 1868 C CA . THR A 1 231 ? -4.337 -6.059 -12.698 1.00 96.81 231 THR A CA 1
ATOM 1869 C C . THR A 1 231 ? -4.984 -5.006 -11.818 1.00 96.81 231 THR A C 1
ATOM 1871 O O . THR A 1 231 ? -5.906 -5.331 -11.077 1.00 96.81 231 THR A O 1
ATOM 1874 N N . GLY A 1 232 ? -4.531 -3.760 -11.892 1.00 94.25 232 GLY A N 1
ATOM 1875 C CA . GLY A 1 232 ? -5.075 -2.658 -11.119 1.00 94.25 232 GLY A CA 1
ATOM 1876 C C . GLY A 1 232 ? -4.333 -1.365 -11.409 1.00 94.25 232 GLY A C 1
ATOM 1877 O O . GLY A 1 232 ? -3.130 -1.381 -11.673 1.00 94.25 232 GLY A O 1
ATOM 1878 N N . GLU A 1 233 ? -5.086 -0.268 -11.373 1.00 95.31 233 GLU A N 1
ATOM 1879 C CA . GLU A 1 233 ? -4.612 1.099 -11.634 1.00 95.31 233 GLU A CA 1
ATOM 1880 C C . GLU A 1 233 ? -5.108 2.089 -10.564 1.00 95.31 233 GLU A C 1
ATOM 1882 O O . GLU A 1 233 ? -4.937 3.296 -10.721 1.00 95.31 233 GLU A O 1
ATOM 1887 N N . GLY A 1 234 ? -5.799 1.602 -9.526 1.00 96.56 234 GLY A N 1
ATOM 1888 C CA . GLY A 1 234 ? -6.264 2.426 -8.413 1.00 96.56 234 GLY A CA 1
ATOM 1889 C C . GLY A 1 234 ? -5.152 2.673 -7.394 1.00 96.56 234 GLY A C 1
ATOM 1890 O O . GLY A 1 234 ? -4.218 1.880 -7.303 1.00 96.56 234 GLY A O 1
ATOM 1891 N N . ASN A 1 235 ? -5.268 3.729 -6.597 1.00 95.44 235 ASN A N 1
ATOM 1892 C CA . ASN A 1 235 ? -4.489 3.850 -5.360 1.00 95.44 235 ASN A CA 1
ATOM 1893 C C . ASN A 1 235 ? -5.177 3.107 -4.198 1.00 95.44 235 ASN A C 1
ATOM 1895 O O . ASN A 1 235 ? -6.274 2.549 -4.344 1.00 95.44 235 ASN A O 1
ATOM 1899 N N . GLY A 1 236 ? -4.578 3.135 -3.009 1.00 94.38 236 GLY A N 1
ATOM 1900 C CA . GLY A 1 236 ? -5.152 2.483 -1.835 1.00 94.38 236 GLY A CA 1
ATOM 1901 C C . GLY A 1 236 ? -6.465 3.062 -1.283 1.00 94.38 236 GLY A C 1
ATOM 1902 O O . GLY A 1 236 ? -7.049 2.454 -0.384 1.00 94.38 236 GLY A O 1
ATOM 1903 N N . TRP A 1 237 ? -7.010 4.147 -1.848 1.00 95.50 237 TRP A N 1
ATOM 1904 C CA . TRP A 1 237 ? -8.343 4.668 -1.503 1.00 95.50 237 TRP A CA 1
ATOM 1905 C C . TRP A 1 237 ? -9.376 4.578 -2.638 1.00 95.50 237 TRP A C 1
ATOM 1907 O O . TRP A 1 237 ? -10.543 4.893 -2.401 1.00 95.50 237 TRP A O 1
ATOM 1917 N N . ASP A 1 238 ? -9.017 4.098 -3.835 1.00 96.19 238 ASP A N 1
ATOM 1918 C CA . ASP A 1 238 ? -9.965 3.902 -4.941 1.00 96.19 238 ASP A CA 1
ATOM 1919 C C . ASP A 1 238 ? -10.937 2.738 -4.652 1.00 96.19 238 ASP A C 1
ATOM 1921 O O . ASP A 1 238 ? -10.513 1.580 -4.583 1.00 96.19 238 ASP A O 1
ATOM 1925 N N . PRO A 1 239 ? -12.257 2.984 -4.522 1.00 96.12 239 PRO A N 1
ATOM 1926 C CA . PRO A 1 239 ? -13.222 1.925 -4.249 1.00 96.12 239 PRO A CA 1
ATOM 1927 C C . PRO A 1 239 ? -13.664 1.143 -5.495 1.00 96.12 239 PRO A C 1
ATOM 1929 O O . PRO A 1 239 ? -14.393 0.156 -5.356 1.00 96.12 239 PRO A O 1
ATOM 1932 N N . LYS A 1 240 ? -13.304 1.576 -6.705 1.00 95.88 240 LYS A N 1
ATOM 1933 C CA . LYS A 1 240 ? -13.822 1.036 -7.972 1.00 95.88 240 LYS A CA 1
ATOM 1934 C C . LYS A 1 240 ? -12.855 0.086 -8.665 1.00 95.88 240 LYS A C 1
ATOM 1936 O O . LYS A 1 240 ? -13.312 -0.737 -9.457 1.00 95.88 240 LYS A O 1
ATOM 1941 N N . ARG A 1 241 ? -11.556 0.189 -8.389 1.00 95.56 241 ARG A N 1
ATOM 1942 C CA . ARG A 1 241 ? -10.507 -0.600 -9.047 1.00 95.56 241 ARG A CA 1
ATOM 1943 C C . ARG A 1 241 ? -9.604 -1.287 -8.018 1.00 95.56 241 ARG A C 1
ATOM 1945 O O . ARG A 1 241 ? -9.452 -0.771 -6.910 1.00 95.56 241 ARG A O 1
ATOM 1952 N N . PRO A 1 242 ? -8.983 -2.428 -8.366 1.00 96.94 242 PRO A N 1
ATOM 1953 C CA . PRO A 1 242 ? -7.852 -2.942 -7.605 1.00 96.94 242 PRO A CA 1
ATOM 1954 C C . PRO A 1 242 ? -6.719 -1.916 -7.545 1.00 96.94 242 PRO A C 1
ATOM 1956 O O . PRO A 1 242 ? -6.559 -1.103 -8.465 1.00 96.94 242 PRO A O 1
ATOM 1959 N N . CYS A 1 243 ? -5.930 -2.001 -6.476 1.00 97.44 243 CYS A N 1
ATOM 1960 C CA . CYS A 1 243 ? -4.723 -1.201 -6.312 1.00 97.44 243 CYS A CA 1
ATOM 1961 C C . CYS A 1 243 ? -3.708 -1.492 -7.423 1.00 97.44 243 CYS A C 1
ATOM 1963 O O . CYS A 1 243 ? -3.771 -2.553 -8.055 1.00 97.44 243 CYS A O 1
ATOM 1965 N N . LEU A 1 244 ? -2.791 -0.553 -7.653 1.00 97.56 244 LEU A N 1
ATOM 1966 C CA . LEU A 1 244 ? -1.758 -0.669 -8.672 1.00 97.56 244 LEU A CA 1
ATOM 1967 C C . LEU A 1 244 ? -1.016 -2.003 -8.536 1.00 97.56 244 LEU A C 1
ATOM 1969 O O . LEU A 1 244 ? -0.490 -2.352 -7.486 1.00 97.56 244 LEU A O 1
ATOM 1973 N N . GLY A 1 245 ? -0.998 -2.759 -9.629 1.00 97.69 245 GLY A N 1
ATOM 1974 C CA . GLY A 1 245 ? -0.303 -4.037 -9.701 1.00 97.69 245 GLY A CA 1
ATOM 1975 C C . GLY A 1 245 ? -0.186 -4.520 -11.137 1.00 97.69 245 GLY A C 1
ATOM 1976 O O . GLY A 1 245 ? -0.803 -3.975 -12.067 1.00 97.69 245 GLY A O 1
ATOM 1977 N N . SER A 1 246 ? 0.661 -5.519 -11.367 1.00 98.62 246 SER A N 1
ATOM 1978 C CA . SER A 1 246 ? 0.793 -6.165 -12.678 1.00 98.62 246 SER A CA 1
ATOM 1979 C C . SER A 1 246 ? 1.204 -7.626 -12.541 1.00 98.62 246 SER A C 1
ATOM 1981 O O . SER A 1 246 ? 1.769 -8.033 -11.531 1.00 98.62 246 SER A O 1
ATOM 1983 N N . ILE A 1 247 ? 0.940 -8.421 -13.575 1.00 98.69 247 ILE A N 1
ATOM 1984 C CA . ILE A 1 247 ? 1.462 -9.784 -13.694 1.00 98.69 247 ILE A CA 1
ATOM 1985 C C . ILE A 1 247 ? 2.382 -9.847 -14.902 1.00 98.69 247 ILE A C 1
ATOM 1987 O O . ILE A 1 247 ? 2.006 -9.427 -15.994 1.00 98.69 247 ILE A O 1
ATOM 1991 N N . ILE A 1 248 ? 3.573 -10.403 -14.709 1.00 98.75 248 ILE A N 1
ATOM 1992 C CA . ILE A 1 248 ? 4.530 -10.662 -15.778 1.00 98.75 248 ILE A CA 1
ATOM 1993 C C . ILE A 1 248 ? 4.426 -12.132 -16.159 1.00 98.75 248 ILE A C 1
ATOM 1995 O O . ILE A 1 248 ? 4.644 -13.025 -15.337 1.00 98.75 248 ILE A O 1
ATOM 1999 N N . LEU A 1 249 ? 4.105 -12.374 -17.422 1.00 98.50 249 LEU A N 1
ATOM 2000 C CA . LEU A 1 249 ? 4.223 -13.673 -18.058 1.00 98.50 249 LEU A CA 1
ATOM 2001 C C . LEU A 1 249 ? 5.589 -13.729 -18.724 1.00 98.50 249 LEU A C 1
ATOM 2003 O O . LEU A 1 249 ? 5.889 -12.877 -19.558 1.00 98.50 249 LEU A O 1
ATOM 2007 N N . PHE A 1 250 ? 6.416 -14.701 -18.351 1.00 98.19 250 PHE A N 1
ATOM 2008 C CA . PHE A 1 250 ? 7.712 -14.895 -18.989 1.00 98.19 250 PHE A CA 1
ATOM 2009 C C . PHE A 1 250 ? 8.083 -16.374 -19.075 1.00 98.19 250 PHE A C 1
ATOM 2011 O O . PHE A 1 250 ? 8.202 -17.039 -18.048 1.00 98.19 250 PHE A O 1
ATOM 2018 N N . ASN A 1 251 ? 8.285 -16.889 -20.289 1.00 96.31 251 ASN A N 1
ATOM 2019 C CA . ASN A 1 251 ? 8.703 -18.269 -20.551 1.00 96.31 251 ASN A CA 1
ATOM 2020 C C . ASN A 1 251 ? 7.876 -19.311 -19.763 1.00 96.31 251 ASN A C 1
ATOM 2022 O O . ASN A 1 251 ? 8.404 -20.136 -19.016 1.00 96.31 251 ASN A O 1
ATOM 2026 N N . GLY A 1 252 ? 6.546 -19.190 -19.836 1.00 95.69 252 GLY A N 1
ATOM 2027 C CA . GLY A 1 252 ? 5.598 -20.054 -19.120 1.00 95.69 252 GLY A CA 1
ATOM 2028 C C . GLY A 1 252 ? 5.476 -19.807 -17.608 1.00 95.69 252 GLY A C 1
ATOM 2029 O O . GLY A 1 252 ? 4.574 -20.370 -16.985 1.00 95.69 252 GLY A O 1
ATOM 2030 N N . LYS A 1 253 ? 6.324 -18.956 -17.016 1.00 97.38 253 LYS A N 1
ATOM 2031 C CA . LYS A 1 253 ? 6.279 -18.561 -15.600 1.00 97.38 253 LYS A CA 1
ATOM 2032 C C . LYS A 1 253 ? 5.405 -17.325 -15.397 1.00 97.38 253 LYS A C 1
ATOM 2034 O O . LYS A 1 253 ? 5.288 -16.478 -16.282 1.00 97.38 253 LYS A O 1
ATOM 2039 N N . ILE A 1 254 ? 4.806 -17.233 -14.212 1.00 97.88 254 ILE A N 1
ATOM 2040 C CA . ILE A 1 254 ? 3.909 -16.147 -13.807 1.00 97.88 254 ILE A CA 1
ATOM 2041 C C . ILE A 1 254 ? 4.513 -15.451 -12.591 1.00 97.88 254 ILE A C 1
ATOM 2043 O O . ILE A 1 254 ? 4.697 -16.083 -11.553 1.00 97.88 254 ILE A O 1
ATOM 2047 N N . PHE A 1 255 ? 4.781 -14.156 -12.699 1.00 98.56 255 PHE A N 1
ATOM 2048 C CA . PHE A 1 255 ? 5.276 -13.340 -11.595 1.00 98.56 255 PHE A CA 1
ATOM 2049 C C . PHE A 1 255 ? 4.272 -12.251 -11.257 1.00 98.56 255 PHE A C 1
ATOM 2051 O O . PHE A 1 255 ? 3.724 -11.622 -12.159 1.00 98.56 255 PHE A O 1
ATOM 2058 N N . LEU A 1 256 ? 4.055 -12.003 -9.971 1.00 98.69 256 LEU A N 1
ATOM 2059 C CA . LEU A 1 256 ? 3.295 -10.834 -9.532 1.00 98.69 256 LEU A CA 1
ATOM 2060 C C . LEU A 1 256 ? 4.259 -9.665 -9.334 1.00 98.69 256 LEU A C 1
ATOM 2062 O O . LEU A 1 256 ? 5.370 -9.873 -8.852 1.00 98.69 256 LEU A O 1
ATOM 2066 N N . VAL A 1 257 ? 3.840 -8.457 -9.691 1.00 98.69 257 VAL A N 1
ATOM 2067 C CA . VAL A 1 257 ? 4.458 -7.215 -9.225 1.00 98.69 257 VAL A CA 1
ATOM 2068 C C . VAL A 1 257 ? 3.471 -6.610 -8.244 1.00 98.69 257 VAL A C 1
ATOM 2070 O O . VAL A 1 257 ? 2.380 -6.195 -8.648 1.00 98.69 257 VAL A O 1
ATOM 2073 N N . ASP A 1 258 ? 3.861 -6.663 -6.973 1.00 98.38 258 ASP A N 1
ATOM 2074 C CA . ASP A 1 258 ? 3.054 -6.401 -5.787 1.00 98.38 258 ASP A CA 1
ATOM 2075 C C . ASP A 1 258 ? 1.853 -7.345 -5.588 1.00 98.38 258 ASP A C 1
ATOM 2077 O O . ASP A 1 258 ? 1.412 -8.094 -6.465 1.00 98.38 258 ASP A O 1
ATOM 2081 N N . THR A 1 259 ? 1.332 -7.346 -4.363 1.00 96.00 259 THR A N 1
ATOM 2082 C CA . THR A 1 259 ? 0.153 -8.105 -3.938 1.00 96.00 259 THR A CA 1
ATOM 2083 C C . THR A 1 259 ? -0.758 -7.231 -3.093 1.00 96.00 259 THR A C 1
ATOM 2085 O O . THR A 1 259 ? -0.814 -7.365 -1.868 1.00 96.00 259 THR A O 1
ATOM 2088 N N . GLY A 1 260 ? -1.497 -6.346 -3.754 1.00 95.25 260 GLY A N 1
ATOM 2089 C CA . GLY A 1 260 ? -2.506 -5.531 -3.094 1.00 95.25 260 GLY A CA 1
ATOM 2090 C C . GLY A 1 260 ? -3.661 -6.337 -2.474 1.00 95.25 260 GLY A C 1
ATOM 2091 O O . GLY A 1 260 ? -3.742 -7.567 -2.611 1.00 95.25 260 GLY A O 1
ATOM 2092 N N . PRO A 1 261 ? -4.594 -5.652 -1.793 1.00 95.31 261 PRO A N 1
ATOM 2093 C CA . PRO A 1 261 ? -5.779 -6.248 -1.196 1.00 95.31 261 PRO A CA 1
ATOM 2094 C C . PRO A 1 261 ? -6.563 -7.122 -2.181 1.00 95.31 261 PRO A C 1
ATOM 2096 O O . PRO A 1 261 ? -6.683 -6.799 -3.361 1.00 95.31 261 PRO A O 1
ATOM 2099 N N . ASN A 1 262 ? -7.152 -8.213 -1.683 1.00 94.31 262 ASN A N 1
ATOM 2100 C CA . ASN A 1 262 ? -8.012 -9.117 -2.462 1.00 94.31 262 ASN A CA 1
ATOM 2101 C C . ASN A 1 262 ? -7.326 -9.822 -3.653 1.00 94.31 262 ASN A C 1
ATOM 2103 O O . ASN A 1 262 ? -8.002 -10.263 -4.584 1.00 94.31 262 ASN A O 1
ATOM 2107 N N . ILE A 1 263 ? -6.002 -10.023 -3.610 1.00 95.50 263 ILE A N 1
ATOM 2108 C CA . ILE A 1 263 ? -5.234 -10.672 -4.691 1.00 95.50 263 ILE A CA 1
ATOM 2109 C C . ILE A 1 263 ? -5.795 -12.037 -5.136 1.00 95.50 263 ILE A C 1
ATOM 2111 O O . ILE A 1 263 ? -5.775 -12.351 -6.324 1.00 95.50 263 ILE A O 1
ATOM 2115 N N . LEU A 1 264 ? -6.385 -12.838 -4.239 1.00 94.50 264 LEU A N 1
ATOM 2116 C CA . LEU A 1 264 ? -7.026 -14.107 -4.622 1.00 94.50 264 LEU A CA 1
ATOM 2117 C C . LEU A 1 264 ? -8.206 -13.919 -5.590 1.00 94.50 264 LEU A C 1
ATOM 2119 O O . LEU A 1 264 ? -8.452 -14.787 -6.427 1.00 94.50 264 LEU A O 1
ATOM 2123 N N . GLN A 1 265 ? -8.932 -12.803 -5.495 1.00 95.31 265 GLN A N 1
ATOM 2124 C CA . GLN A 1 265 ? -10.005 -12.466 -6.428 1.00 95.31 265 GLN A CA 1
ATOM 2125 C C . GLN A 1 265 ? -9.441 -12.096 -7.802 1.00 95.31 265 GLN A C 1
ATOM 2127 O O . GLN A 1 265 ? -9.960 -12.580 -8.807 1.00 95.31 265 GLN A O 1
ATOM 2132 N N . THR A 1 266 ? -8.352 -11.322 -7.841 1.00 96.50 266 THR A N 1
ATOM 2133 C CA . THR A 1 266 ? -7.600 -11.017 -9.069 1.00 96.50 266 THR A CA 1
ATOM 2134 C C . THR A 1 266 ? -7.130 -12.296 -9.757 1.00 96.50 266 THR A C 1
ATOM 2136 O O . THR A 1 266 ? -7.418 -12.511 -10.932 1.00 96.50 266 THR A O 1
ATOM 2139 N N . LEU A 1 267 ? -6.479 -13.199 -9.018 1.00 96.69 267 LEU A N 1
ATOM 2140 C CA . LEU A 1 267 ? -5.995 -14.471 -9.560 1.00 96.69 267 LEU A CA 1
ATOM 2141 C C . LEU A 1 267 ? -7.143 -15.349 -10.073 1.00 96.69 267 LEU A C 1
ATOM 2143 O O . LEU A 1 267 ? -7.040 -15.928 -11.154 1.00 96.69 267 LEU A O 1
ATOM 2147 N N . LYS A 1 268 ? -8.261 -15.407 -9.337 1.00 96.19 268 LYS A N 1
ATOM 2148 C CA . LYS A 1 268 ? -9.455 -16.152 -9.753 1.00 96.19 268 LYS A CA 1
ATOM 2149 C C . LYS A 1 268 ? -10.033 -15.613 -11.064 1.00 96.19 268 LYS A C 1
ATOM 2151 O O . LYS A 1 268 ? -10.294 -16.414 -11.958 1.00 96.19 268 LYS A O 1
ATOM 2156 N N . ALA A 1 269 ? -10.201 -14.296 -11.181 1.00 97.25 269 ALA A N 1
ATOM 2157 C CA . ALA A 1 269 ? -10.725 -13.639 -12.380 1.00 97.25 269 ALA A CA 1
ATOM 2158 C C . ALA A 1 269 ? -9.839 -13.886 -13.618 1.00 97.25 269 ALA A C 1
ATOM 2160 O O . ALA A 1 269 ? -10.343 -14.040 -14.728 1.00 97.25 269 ALA A O 1
ATOM 2161 N N . LEU A 1 270 ? -8.523 -14.011 -13.416 1.00 97.06 270 LEU A N 1
ATOM 2162 C CA . LEU A 1 270 ? -7.539 -14.335 -14.458 1.00 97.06 270 LEU A CA 1
ATOM 2163 C C . LEU A 1 270 ? -7.322 -15.848 -14.663 1.00 97.06 270 LEU A C 1
ATOM 2165 O O . LEU A 1 270 ? -6.488 -16.247 -15.476 1.00 97.06 270 LEU A O 1
ATOM 2169 N N . LYS A 1 271 ? -8.040 -16.706 -13.923 1.00 96.12 271 LYS A N 1
ATOM 2170 C CA . LYS A 1 271 ? -7.898 -18.176 -13.932 1.00 96.12 271 LYS A CA 1
ATOM 2171 C C . LYS A 1 271 ? -6.478 -18.667 -13.591 1.00 96.12 271 LYS A C 1
ATOM 2173 O O . LYS A 1 271 ? -6.067 -19.740 -14.034 1.00 96.12 271 LYS A O 1
ATOM 2178 N N . ILE A 1 272 ? -5.745 -17.912 -12.774 1.00 96.00 272 ILE A N 1
ATOM 2179 C CA . ILE A 1 272 ? -4.410 -18.258 -12.268 1.00 96.00 272 ILE A CA 1
ATOM 2180 C C . ILE A 1 272 ? -4.555 -18.915 -10.894 1.00 96.00 272 ILE A C 1
ATOM 2182 O O . ILE A 1 272 ? -5.256 -18.404 -10.018 1.00 96.00 272 ILE A O 1
ATOM 2186 N N . LYS A 1 273 ? -3.882 -20.047 -10.664 1.00 94.38 273 LYS A N 1
ATOM 2187 C CA . LYS A 1 273 ? -3.832 -20.662 -9.331 1.00 94.38 273 LYS A CA 1
ATOM 2188 C C . LYS A 1 273 ? -2.617 -20.135 -8.581 1.00 94.38 273 LYS A C 1
ATOM 2190 O O . LYS A 1 273 ? -1.554 -19.966 -9.163 1.00 94.38 273 LYS A O 1
ATOM 2195 N N . VAL A 1 274 ? -2.734 -19.986 -7.261 1.00 94.19 274 VAL A N 1
ATOM 2196 C CA . VAL A 1 274 ? -1.617 -19.554 -6.394 1.00 94.19 274 VAL A CA 1
ATOM 2197 C C . VAL A 1 274 ? -0.362 -20.415 -6.589 1.00 94.19 274 VAL A C 1
ATOM 2199 O O . VAL A 1 274 ? 0.753 -19.910 -6.566 1.00 94.19 274 VAL A O 1
ATOM 2202 N N . LYS A 1 275 ? -0.535 -21.720 -6.826 1.00 93.00 275 LYS A N 1
ATOM 2203 C CA . LYS A 1 275 ? 0.574 -22.654 -7.064 1.00 93.00 275 LYS A CA 1
ATOM 2204 C C . LYS A 1 275 ? 1.320 -22.437 -8.390 1.00 93.00 275 LYS A C 1
ATOM 2206 O O . LYS A 1 275 ? 2.402 -22.989 -8.532 1.00 93.00 275 LYS A O 1
ATOM 2211 N N . ASP A 1 276 ? 0.727 -21.704 -9.334 1.00 93.56 276 ASP A N 1
ATOM 2212 C CA . ASP A 1 276 ? 1.309 -21.423 -10.652 1.00 93.56 276 ASP A CA 1
ATOM 2213 C C . ASP A 1 276 ? 2.189 -20.153 -10.620 1.00 93.56 276 ASP A C 1
ATOM 2215 O O . ASP A 1 276 ? 2.820 -19.814 -11.619 1.00 93.56 276 ASP A O 1
ATOM 2219 N N . ILE A 1 277 ? 2.224 -19.439 -9.485 1.00 96.12 277 ILE A N 1
ATOM 2220 C CA . ILE A 1 277 ? 3.040 -18.238 -9.285 1.00 96.12 277 ILE A CA 1
ATOM 2221 C C . ILE A 1 277 ? 4.483 -18.651 -8.991 1.00 96.12 277 ILE A C 1
ATOM 2223 O O . ILE A 1 277 ? 4.762 -19.347 -8.015 1.00 96.12 277 ILE A O 1
ATOM 2227 N N . GLU A 1 278 ? 5.404 -18.169 -9.818 1.00 96.88 278 GLU A N 1
ATOM 2228 C CA . GLU A 1 278 ? 6.844 -18.391 -9.694 1.00 96.88 278 GLU A CA 1
ATOM 2229 C C . GLU A 1 278 ? 7.467 -17.549 -8.571 1.00 96.88 278 GLU A C 1
ATOM 2231 O O . GLU A 1 278 ? 8.378 -18.003 -7.873 1.00 96.88 278 GLU A O 1
ATOM 2236 N N . GLY A 1 279 ? 6.984 -16.318 -8.403 1.00 97.25 279 GLY A N 1
ATOM 2237 C CA . GLY A 1 279 ? 7.387 -15.413 -7.334 1.00 97.25 279 GLY A CA 1
ATOM 2238 C C . GLY A 1 279 ? 6.748 -14.034 -7.447 1.00 97.25 279 GLY A C 1
ATOM 2239 O O . GLY A 1 279 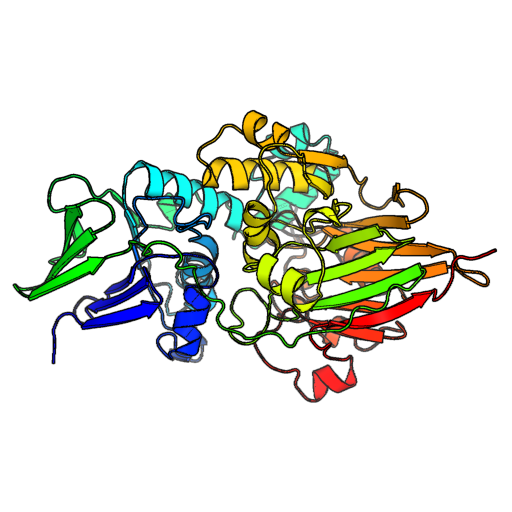? 5.958 -13.767 -8.354 1.00 97.25 279 GLY A O 1
ATOM 2240 N N . ILE A 1 280 ? 7.083 -13.177 -6.489 1.00 98.50 280 ILE A N 1
ATOM 2241 C CA . ILE A 1 280 ? 6.516 -11.838 -6.329 1.00 98.50 280 ILE A CA 1
ATOM 2242 C C . ILE A 1 280 ? 7.663 -10.833 -6.314 1.00 98.50 280 ILE A C 1
ATOM 2244 O O . ILE A 1 280 ? 8.569 -10.956 -5.491 1.00 98.50 280 ILE A O 1
ATOM 2248 N N . PHE A 1 281 ? 7.618 -9.850 -7.205 1.00 98.81 281 PHE A N 1
ATOM 2249 C CA . PHE A 1 281 ? 8.429 -8.643 -7.121 1.00 98.81 281 PHE A CA 1
ATOM 2250 C C . PHE A 1 281 ? 7.729 -7.659 -6.188 1.00 98.81 281 PHE A C 1
ATOM 2252 O O . PHE A 1 281 ? 6.569 -7.344 -6.438 1.00 98.81 281 PHE A O 1
ATOM 2259 N N . PHE A 1 282 ? 8.402 -7.192 -5.135 1.00 98.50 282 PHE A N 1
ATOM 2260 C CA . PHE A 1 282 ? 7.853 -6.151 -4.260 1.00 98.50 282 PHE A CA 1
ATOM 2261 C C . PHE A 1 282 ? 8.533 -4.818 -4.505 1.00 98.50 282 PHE A C 1
ATOM 2263 O O . PHE A 1 282 ? 9.756 -4.715 -4.395 1.00 98.50 282 PHE A O 1
ATOM 2270 N N . THR A 1 283 ? 7.726 -3.809 -4.810 1.00 98.62 283 THR A N 1
ATOM 2271 C CA . THR A 1 283 ? 8.184 -2.429 -4.964 1.00 98.62 283 THR A CA 1
ATOM 2272 C C . THR A 1 283 ? 8.441 -1.817 -3.593 1.00 98.62 283 THR A C 1
ATOM 2274 O O . THR A 1 283 ? 9.532 -1.320 -3.318 1.00 98.62 283 THR A O 1
ATOM 2277 N N . HIS A 1 284 ? 7.452 -1.931 -2.712 1.00 98.25 284 HIS A N 1
ATOM 2278 C CA . HIS A 1 284 ? 7.454 -1.481 -1.327 1.00 98.25 284 HIS A CA 1
ATOM 2279 C C . HIS A 1 284 ? 6.333 -2.193 -0.556 1.00 98.25 284 HIS A C 1
ATOM 2281 O O . HIS A 1 284 ? 5.782 -3.191 -1.026 1.00 98.25 284 HIS A O 1
ATOM 2287 N N . VAL A 1 285 ? 6.028 -1.731 0.662 1.00 97.31 285 VAL A N 1
ATOM 2288 C CA . VAL A 1 285 ? 5.164 -2.475 1.589 1.00 97.31 285 VAL A CA 1
ATOM 2289 C C . VAL A 1 285 ? 3.960 -1.711 2.133 1.00 97.31 285 VAL A C 1
ATOM 2291 O O . VAL A 1 285 ? 3.448 -2.118 3.172 1.00 97.31 285 VAL A O 1
ATOM 2294 N N . HIS A 1 286 ? 3.466 -0.652 1.487 1.00 97.81 286 HIS A N 1
ATOM 2295 C CA . HIS A 1 286 ? 2.145 -0.105 1.837 1.00 97.81 286 HIS A CA 1
ATOM 2296 C C . HIS A 1 286 ? 1.040 -1.151 1.594 1.00 97.81 286 HIS A C 1
ATOM 2298 O O . HIS A 1 286 ? 1.177 -2.006 0.718 1.00 97.81 286 HIS A O 1
ATOM 2304 N N . ASP A 1 287 ? -0.045 -1.140 2.379 1.00 96.88 287 ASP A N 1
ATOM 2305 C CA . ASP A 1 287 ? -1.105 -2.161 2.312 1.00 96.88 287 ASP A CA 1
ATOM 2306 C C . ASP A 1 287 ? -1.691 -2.336 0.912 1.00 96.88 287 ASP A C 1
ATOM 2308 O O . ASP A 1 287 ? -2.033 -3.458 0.535 1.00 96.88 287 ASP A O 1
ATOM 2312 N N . ASP A 1 288 ? -1.788 -1.271 0.122 1.00 96.88 288 ASP A N 1
ATOM 2313 C CA . ASP A 1 288 ? -2.267 -1.323 -1.254 1.00 96.88 288 ASP A CA 1
ATOM 2314 C C . ASP A 1 288 ? -1.341 -2.086 -2.212 1.00 96.88 288 ASP A C 1
ATOM 2316 O O . ASP A 1 288 ? -1.829 -2.594 -3.221 1.00 96.88 288 ASP A O 1
ATOM 2320 N N . HIS A 1 289 ? -0.081 -2.304 -1.834 1.00 97.62 289 HIS A N 1
ATOM 2321 C CA . HIS A 1 289 ? 0.902 -3.123 -2.551 1.00 97.62 289 HIS A CA 1
ATOM 2322 C C . HIS A 1 289 ? 1.219 -4.450 -1.842 1.00 97.62 289 HIS A C 1
ATOM 2324 O O . HIS A 1 289 ? 1.710 -5.388 -2.465 1.00 97.62 289 HIS A O 1
ATOM 2330 N N . PHE A 1 290 ? 0.918 -4.579 -0.549 1.00 93.81 290 PHE A N 1
ATOM 2331 C CA . PHE A 1 290 ? 1.422 -5.669 0.295 1.00 93.81 290 PHE A CA 1
ATOM 2332 C C . PHE A 1 290 ? 0.341 -6.542 0.943 1.00 93.81 290 PHE A C 1
ATOM 2334 O O . PHE A 1 290 ? 0.564 -7.740 1.134 1.00 93.81 290 PHE A O 1
ATOM 2341 N N . ALA A 1 291 ? -0.833 -5.999 1.278 1.00 94.31 291 ALA A N 1
ATOM 2342 C CA . ALA A 1 291 ? -1.776 -6.657 2.191 1.00 94.31 291 ALA A CA 1
ATOM 2343 C C . ALA A 1 291 ? -2.325 -8.005 1.683 1.00 94.31 291 ALA A C 1
ATOM 2345 O O . ALA A 1 291 ? -2.782 -8.839 2.470 1.00 94.31 291 ALA A O 1
ATOM 2346 N N . GLY A 1 292 ? -2.269 -8.255 0.374 1.00 93.81 292 GLY A N 1
ATOM 2347 C CA . GLY A 1 292 ? -2.639 -9.529 -0.235 1.00 93.81 292 GLY A CA 1
ATOM 2348 C C . GLY A 1 292 ? -1.646 -10.663 0.023 1.00 93.81 292 GLY A C 1
ATOM 2349 O O . GLY A 1 292 ? -2.038 -11.827 -0.093 1.00 93.81 292 GLY A O 1
ATOM 2350 N N . LEU A 1 293 ? -0.398 -10.372 0.411 1.00 93.81 293 LEU A N 1
ATOM 2351 C CA . LEU A 1 293 ? 0.676 -11.362 0.559 1.00 93.81 293 LEU A CA 1
ATOM 2352 C C . LEU A 1 293 ? 0.281 -12.513 1.482 1.00 93.81 293 LEU A C 1
ATOM 2354 O O . LEU A 1 293 ? 0.504 -13.680 1.157 1.00 93.81 293 LEU A O 1
ATOM 2358 N N . TYR A 1 294 ? -0.355 -12.198 2.613 1.00 87.88 294 TYR A N 1
ATOM 2359 C CA . TYR A 1 294 ? -0.752 -13.213 3.586 1.00 87.88 294 TYR A CA 1
ATOM 2360 C C . TYR A 1 294 ? -1.685 -14.267 2.974 1.00 87.88 294 TYR A C 1
ATOM 2362 O O . TYR A 1 294 ? -1.550 -15.453 3.257 1.00 87.88 294 TYR A O 1
ATOM 2370 N N . SER A 1 295 ? -2.585 -13.856 2.075 1.00 87.56 295 SER A N 1
ATOM 2371 C CA . SER A 1 295 ? -3.532 -14.766 1.416 1.00 87.56 295 SER A CA 1
ATOM 2372 C C . SER A 1 295 ? -2.872 -15.749 0.436 1.00 87.56 295 SER A C 1
ATOM 2374 O O . SER A 1 295 ? -3.495 -16.731 0.031 1.00 87.56 295 SER A O 1
ATOM 2376 N N . ILE A 1 296 ? -1.611 -15.498 0.066 1.00 88.06 296 ILE A N 1
ATOM 2377 C CA . ILE A 1 296 ? -0.793 -16.342 -0.814 1.00 88.06 296 ILE A CA 1
ATOM 2378 C C . ILE A 1 296 ? 0.102 -17.298 -0.008 1.00 88.06 296 ILE A C 1
ATOM 2380 O O . ILE A 1 296 ? 0.537 -18.323 -0.543 1.00 88.06 296 ILE A O 1
ATOM 2384 N N . LEU A 1 297 ? 0.362 -17.010 1.273 1.00 86.19 297 LEU A N 1
ATOM 2385 C CA . LEU A 1 297 ? 1.166 -17.876 2.134 1.00 86.19 297 LEU A CA 1
ATOM 2386 C C . LEU A 1 297 ? 0.513 -19.258 2.271 1.00 86.19 297 LEU A C 1
ATOM 2388 O O . LEU A 1 297 ? -0.678 -19.390 2.553 1.00 86.19 297 LEU A O 1
ATOM 2392 N N . ARG A 1 298 ? 1.312 -20.313 2.086 1.00 73.38 298 ARG A N 1
ATOM 2393 C CA . ARG A 1 298 ? 0.882 -21.712 2.216 1.00 73.38 298 ARG A CA 1
ATOM 2394 C C . ARG A 1 298 ? 1.721 -22.404 3.276 1.00 73.38 298 ARG A C 1
ATOM 2396 O O . ARG A 1 298 ? 2.927 -22.197 3.336 1.00 73.38 298 ARG A O 1
ATOM 2403 N N . LYS A 1 299 ? 1.079 -23.265 4.069 1.00 66.75 299 LYS A N 1
ATOM 2404 C CA . LYS A 1 299 ? 1.700 -23.971 5.200 1.00 66.75 299 LYS A CA 1
ATOM 2405 C C . LYS A 1 299 ? 2.968 -24.754 4.813 1.00 66.75 299 LYS A C 1
ATOM 2407 O O . LYS A 1 299 ? 3.888 -24.815 5.615 1.00 66.75 299 LYS A O 1
ATOM 2412 N N . ASP A 1 300 ? 3.033 -25.253 3.575 1.00 68.62 300 ASP A N 1
ATOM 2413 C CA . ASP A 1 300 ? 4.086 -26.170 3.114 1.00 68.62 300 ASP A CA 1
ATOM 2414 C C . ASP A 1 300 ? 4.864 -25.646 1.891 1.00 68.62 300 ASP A C 1
ATOM 2416 O O . ASP A 1 300 ? 5.447 -26.414 1.126 1.00 68.62 300 ASP A O 1
ATOM 2420 N N . THR A 1 301 ? 4.839 -24.337 1.615 1.00 77.62 301 THR A N 1
ATOM 2421 C CA . THR A 1 301 ? 5.631 -23.774 0.508 1.00 77.62 301 THR A CA 1
ATOM 2422 C C . THR A 1 301 ? 6.061 -22.350 0.802 1.00 77.62 301 THR A C 1
ATOM 2424 O O . THR A 1 301 ? 5.223 -21.482 1.039 1.00 77.62 301 THR A O 1
ATOM 2427 N N . GLN A 1 302 ? 7.365 -22.100 0.700 1.00 86.06 302 GLN A N 1
ATOM 2428 C CA . GLN A 1 302 ? 7.903 -20.747 0.755 1.00 86.06 302 GLN A CA 1
ATOM 2429 C C . GLN A 1 302 ? 7.543 -19.978 -0.513 1.00 86.06 302 GLN A C 1
ATOM 2431 O O . GLN A 1 302 ? 7.726 -20.465 -1.633 1.00 86.06 302 GLN A O 1
ATOM 2436 N N . VAL A 1 303 ? 7.059 -18.754 -0.335 1.00 90.62 303 VAL A N 1
ATOM 2437 C CA . VAL A 1 303 ? 6.813 -17.836 -1.448 1.00 90.62 303 VAL A CA 1
ATOM 2438 C C . VAL A 1 303 ? 8.140 -17.198 -1.846 1.00 90.62 303 VAL A C 1
ATOM 2440 O O . VAL A 1 303 ? 8.905 -16.756 -0.986 1.00 90.62 303 VAL A O 1
ATOM 2443 N N . LYS A 1 304 ? 8.442 -17.176 -3.146 1.00 96.62 304 LYS A N 1
ATOM 2444 C CA . LYS A 1 304 ? 9.664 -16.552 -3.653 1.00 96.62 304 LYS A CA 1
ATOM 2445 C C . LYS A 1 304 ? 9.473 -15.046 -3.769 1.00 96.62 304 LYS A C 1
ATOM 2447 O O . LYS A 1 304 ? 8.555 -14.611 -4.462 1.00 96.62 304 LYS A O 1
ATOM 2452 N N . ILE A 1 305 ? 10.339 -14.281 -3.116 1.00 97.94 305 ILE A N 1
ATOM 2453 C CA . ILE A 1 305 ? 10.274 -12.819 -3.083 1.00 97.94 305 ILE A CA 1
ATOM 2454 C C . ILE A 1 305 ? 11.485 -12.236 -3.799 1.00 97.94 305 ILE A C 1
ATOM 2456 O O . ILE A 1 305 ? 12.618 -12.553 -3.448 1.00 97.94 305 ILE A O 1
ATOM 2460 N N . PHE A 1 306 ? 11.234 -11.371 -4.774 1.00 98.69 306 PHE A N 1
ATOM 2461 C CA . PHE A 1 306 ? 12.230 -10.608 -5.509 1.00 98.69 306 PHE A CA 1
ATOM 2462 C C . PHE A 1 306 ? 12.166 -9.151 -5.058 1.00 98.69 306 PHE A C 1
ATOM 2464 O O . PHE A 1 306 ? 11.187 -8.453 -5.313 1.00 98.69 306 PHE A O 1
ATOM 2471 N N . ALA A 1 307 ? 13.192 -8.695 -4.354 1.00 98.50 307 ALA A N 1
ATOM 2472 C CA . ALA A 1 307 ? 13.252 -7.340 -3.818 1.00 98.50 307 ALA A CA 1
ATOM 2473 C C . ALA A 1 307 ? 14.695 -6.987 -3.449 1.00 98.50 307 ALA A C 1
ATOM 2475 O O . ALA A 1 307 ? 15.536 -7.875 -3.292 1.00 98.50 307 ALA A O 1
ATOM 2476 N N . THR A 1 308 ? 14.973 -5.699 -3.282 1.00 98.38 308 THR A N 1
ATOM 2477 C CA . THR A 1 308 ? 16.242 -5.215 -2.717 1.00 98.38 308 THR A CA 1
ATOM 2478 C C . THR A 1 308 ? 16.336 -5.580 -1.234 1.00 98.38 308 THR A C 1
ATOM 2480 O O . THR A 1 308 ? 15.306 -5.778 -0.583 1.00 98.38 308 THR A O 1
ATOM 2483 N N . ALA A 1 309 ? 17.548 -5.667 -0.679 1.00 97.56 309 ALA A N 1
ATOM 2484 C CA . ALA A 1 309 ? 17.752 -6.036 0.727 1.00 97.56 309 ALA A CA 1
ATOM 2485 C C . ALA A 1 309 ? 16.965 -5.132 1.696 1.00 97.56 309 ALA A C 1
ATOM 2487 O O . ALA A 1 309 ? 16.343 -5.616 2.643 1.00 97.56 309 ALA A O 1
ATOM 2488 N N . VAL A 1 310 ? 16.911 -3.827 1.406 1.00 98.00 310 VAL A N 1
ATOM 2489 C CA . VAL A 1 310 ? 16.130 -2.847 2.174 1.00 98.00 310 VAL A CA 1
ATOM 2490 C C . VAL A 1 310 ? 14.639 -3.196 2.172 1.00 98.00 310 VAL A C 1
ATOM 2492 O O . VAL A 1 310 ? 14.049 -3.327 3.242 1.00 98.00 310 VAL A O 1
ATOM 2495 N N . VAL A 1 311 ? 14.028 -3.409 0.999 1.00 98.31 311 VAL A N 1
ATOM 2496 C CA . VAL A 1 311 ? 12.592 -3.734 0.896 1.00 98.31 311 VAL A CA 1
ATOM 2497 C C . VAL A 1 311 ? 12.277 -5.073 1.569 1.00 98.31 311 VAL A C 1
ATOM 2499 O O . VAL A 1 311 ? 11.251 -5.193 2.240 1.00 98.31 311 VAL A O 1
ATOM 2502 N N . GLN A 1 312 ? 13.166 -6.069 1.466 1.00 97.62 312 GLN A N 1
ATOM 2503 C CA . GLN A 1 312 ? 13.012 -7.340 2.185 1.00 97.62 312 GLN A CA 1
ATOM 2504 C C . GLN A 1 312 ? 12.974 -7.128 3.702 1.00 97.62 312 GLN A C 1
ATOM 2506 O O . GLN A 1 312 ? 12.071 -7.627 4.369 1.00 97.62 312 GLN A O 1
ATOM 2511 N N . ASN A 1 313 ? 13.910 -6.349 4.246 1.00 97.56 313 ASN A N 1
ATOM 2512 C CA . ASN A 1 313 ? 13.982 -6.059 5.676 1.00 97.56 313 ASN A CA 1
ATOM 2513 C C . ASN A 1 313 ? 12.745 -5.278 6.161 1.00 97.56 313 ASN A C 1
ATOM 2515 O O . ASN A 1 313 ? 12.181 -5.586 7.216 1.00 97.56 313 ASN A O 1
ATOM 2519 N N . THR A 1 314 ? 12.263 -4.317 5.366 1.00 97.81 314 THR A N 1
ATOM 2520 C CA . THR A 1 314 ? 11.027 -3.582 5.663 1.00 97.81 314 THR A CA 1
ATOM 2521 C C . THR A 1 314 ? 9.811 -4.508 5.672 1.00 97.81 314 THR A C 1
ATOM 2523 O O . THR A 1 314 ? 9.008 -4.451 6.607 1.00 97.81 314 THR A O 1
ATOM 2526 N N . LEU A 1 315 ? 9.709 -5.414 4.693 1.00 97.38 315 LEU A N 1
ATOM 2527 C CA . LEU A 1 315 ? 8.668 -6.442 4.628 1.00 97.38 315 LEU A CA 1
ATOM 2528 C C . LEU A 1 315 ? 8.686 -7.331 5.869 1.00 97.38 315 LEU A C 1
ATOM 2530 O O . LEU A 1 315 ? 7.648 -7.505 6.510 1.00 97.38 315 LEU A O 1
ATOM 2534 N N . GLU A 1 316 ? 9.853 -7.864 6.238 1.00 97.25 316 GLU A N 1
ATOM 2535 C CA . GLU A 1 316 ? 9.991 -8.736 7.404 1.00 97.25 316 GLU A CA 1
ATOM 2536 C C . GLU A 1 316 ? 9.539 -8.026 8.687 1.00 97.25 316 GLU A C 1
ATOM 2538 O O . GLU A 1 316 ? 8.773 -8.592 9.465 1.00 97.25 316 GLU A O 1
ATOM 2543 N N . LYS A 1 317 ? 9.957 -6.770 8.896 1.00 97.94 317 LYS A N 1
ATOM 2544 C CA . LYS A 1 317 ? 9.594 -5.969 10.077 1.00 97.94 317 LYS A CA 1
ATOM 2545 C C . LYS A 1 317 ? 8.111 -5.619 10.120 1.00 97.94 317 LYS A C 1
ATOM 2547 O O . LYS A 1 317 ? 7.490 -5.751 11.176 1.00 97.94 317 LYS A O 1
ATOM 2552 N N . LYS A 1 318 ? 7.536 -5.186 8.994 1.00 97.75 318 LYS A N 1
ATOM 2553 C CA . LYS A 1 318 ? 6.114 -4.828 8.919 1.00 97.75 318 LYS A CA 1
ATOM 2554 C C . LYS A 1 318 ? 5.233 -6.059 9.141 1.00 97.75 318 LYS A C 1
ATOM 2556 O O . LYS A 1 318 ? 4.312 -6.024 9.956 1.00 97.75 318 LYS A O 1
ATOM 2561 N N . LEU A 1 319 ? 5.557 -7.184 8.504 1.00 96.25 319 LEU A N 1
ATOM 2562 C CA . LEU A 1 319 ? 4.809 -8.425 8.689 1.00 96.25 319 LEU A CA 1
ATOM 2563 C C . LEU A 1 319 ? 5.019 -9.029 10.091 1.00 96.25 319 LEU A C 1
ATOM 2565 O O . LEU A 1 319 ? 4.079 -9.585 10.653 1.00 96.25 319 LEU A O 1
ATOM 2569 N N . ALA A 1 320 ? 6.203 -8.880 10.693 1.00 97.19 320 ALA A N 1
ATOM 2570 C CA . ALA A 1 320 ? 6.467 -9.278 12.080 1.00 97.19 320 ALA A CA 1
ATOM 2571 C C . ALA A 1 320 ? 5.568 -8.524 13.069 1.00 97.19 320 ALA A C 1
ATOM 2573 O O . ALA A 1 320 ? 4.944 -9.155 13.927 1.00 97.19 320 ALA A O 1
ATOM 2574 N N . ALA A 1 321 ? 5.428 -7.205 12.890 1.00 97.25 321 ALA A N 1
ATOM 2575 C CA . ALA A 1 321 ? 4.512 -6.382 13.676 1.00 97.25 321 ALA A CA 1
ATOM 2576 C C . ALA A 1 321 ? 3.053 -6.846 13.522 1.00 97.25 321 ALA A C 1
ATOM 2578 O O . ALA A 1 321 ? 2.371 -7.059 14.527 1.00 97.25 321 ALA A O 1
ATOM 2579 N N . LEU A 1 322 ? 2.602 -7.093 12.286 1.00 96.00 322 LEU A N 1
ATOM 2580 C CA . LEU A 1 322 ? 1.240 -7.555 11.990 1.00 96.00 322 LEU A CA 1
ATOM 2581 C C . LEU A 1 322 ? 0.933 -8.933 12.589 1.00 96.00 322 LEU A C 1
ATOM 2583 O O . LEU A 1 322 ? -0.111 -9.139 13.203 1.00 96.00 322 LEU A O 1
ATOM 2587 N N . LEU A 1 323 ? 1.840 -9.894 12.401 1.00 94.31 323 LEU A N 1
ATOM 2588 C CA . LEU A 1 323 ? 1.652 -11.283 12.824 1.00 94.31 323 LEU A CA 1
ATOM 2589 C C . LEU A 1 323 ? 1.991 -11.518 14.297 1.00 94.31 323 LEU A C 1
ATOM 2591 O O . LEU A 1 323 ? 1.725 -12.611 14.799 1.00 94.31 323 LEU A O 1
ATOM 2595 N N . ARG A 1 324 ? 2.558 -10.515 14.982 1.00 94.94 324 ARG A N 1
ATOM 2596 C CA . ARG A 1 324 ? 3.099 -10.620 16.348 1.00 94.94 324 ARG A CA 1
ATOM 2597 C C . ARG A 1 324 ? 4.137 -11.739 16.449 1.00 94.94 324 ARG A C 1
ATOM 2599 O O . ARG A 1 324 ? 4.088 -12.577 17.346 1.00 94.94 324 ARG A O 1
ATOM 2606 N N . LYS A 1 325 ? 5.047 -11.760 15.479 1.00 95.38 325 LYS A N 1
ATOM 2607 C CA . LYS A 1 325 ? 6.146 -12.722 15.362 1.00 95.38 325 LYS A CA 1
ATOM 2608 C C . LYS A 1 325 ? 7.478 -11.997 15.400 1.00 95.38 325 LYS A C 1
ATOM 2610 O O . LYS A 1 325 ? 7.542 -10.801 15.135 1.00 95.38 325 LYS A O 1
ATOM 2615 N N . ASN A 1 326 ? 8.550 -12.727 15.669 1.00 95.56 326 ASN A N 1
ATOM 2616 C CA . ASN A 1 326 ? 9.887 -12.181 15.489 1.00 95.56 326 ASN A CA 1
ATOM 2617 C C . ASN A 1 326 ? 10.263 -12.126 14.003 1.00 95.56 326 ASN A C 1
ATOM 2619 O O . ASN A 1 326 ? 9.774 -12.908 13.185 1.00 95.56 326 ASN A O 1
ATOM 2623 N N . GLN A 1 327 ? 11.190 -11.232 13.660 1.00 94.81 327 GLN A N 1
ATOM 2624 C CA . GLN A 1 327 ? 11.641 -11.032 12.281 1.00 94.81 327 GLN A CA 1
ATOM 2625 C C . GLN A 1 327 ? 12.177 -12.328 11.640 1.00 94.81 327 GLN A C 1
ATOM 2627 O O . GLN A 1 327 ? 11.856 -12.632 10.495 1.00 94.81 327 GLN A O 1
ATOM 2632 N N . SER A 1 328 ? 12.924 -13.145 12.391 1.00 95.06 328 SER A N 1
ATOM 2633 C CA . SER A 1 328 ? 13.463 -14.429 11.917 1.00 95.06 328 SER A CA 1
ATOM 2634 C C . SER A 1 328 ? 12.381 -15.464 11.588 1.00 95.06 328 SER A C 1
ATOM 2636 O O . SER A 1 328 ? 12.531 -16.228 10.635 1.00 95.06 328 SER A O 1
ATOM 2638 N N . GLU A 1 329 ? 11.274 -15.477 12.336 1.00 94.75 329 GLU A N 1
ATOM 2639 C CA . GLU A 1 329 ? 10.127 -16.348 12.057 1.00 94.75 329 GLU A CA 1
ATOM 2640 C C . GLU A 1 329 ? 9.375 -15.923 10.798 1.00 94.75 329 GLU A C 1
ATOM 2642 O O . GLU A 1 329 ? 8.780 -16.759 10.128 1.00 94.75 329 GLU A O 1
ATOM 2647 N N . VAL A 1 330 ? 9.366 -14.626 10.490 1.00 94.31 330 VAL A N 1
ATOM 2648 C CA . VAL A 1 330 ? 8.783 -14.111 9.250 1.00 94.31 330 VAL A CA 1
ATOM 2649 C C . VAL A 1 330 ? 9.693 -14.414 8.070 1.00 94.31 330 VAL A C 1
ATOM 2651 O O . VAL A 1 330 ? 9.222 -14.904 7.047 1.00 94.31 330 VAL A O 1
ATOM 2654 N N . LYS A 1 331 ? 11.000 -14.194 8.229 1.00 94.50 331 LYS A N 1
ATOM 2655 C CA . LYS A 1 331 ? 12.008 -14.486 7.208 1.00 94.50 331 LYS A CA 1
ATOM 2656 C C . LYS A 1 331 ? 11.929 -15.931 6.709 1.00 94.50 331 LYS A C 1
ATOM 2658 O O . LYS A 1 331 ? 12.059 -16.173 5.514 1.00 94.50 331 LYS A O 1
ATOM 2663 N N . SER A 1 332 ? 11.661 -16.893 7.596 1.00 93.25 332 SER A N 1
ATOM 2664 C CA . SER A 1 332 ? 11.560 -18.313 7.228 1.00 93.25 332 SER A CA 1
ATOM 2665 C C . SER A 1 332 ? 10.332 -18.666 6.372 1.00 93.25 332 SER A C 1
ATOM 2667 O O . SER A 1 332 ? 10.308 -19.741 5.769 1.00 93.25 332 SER A O 1
ATOM 2669 N N . LEU A 1 333 ? 9.343 -17.771 6.250 1.00 92.69 333 LEU A N 1
ATOM 2670 C CA . LEU A 1 333 ? 8.173 -17.954 5.379 1.00 92.69 333 LEU A CA 1
ATOM 2671 C C . LEU A 1 333 ? 8.508 -17.769 3.890 1.00 92.69 333 LEU A C 1
ATOM 2673 O O . LEU A 1 333 ? 7.729 -18.180 3.024 1.00 92.69 333 LEU A O 1
ATOM 2677 N N . PHE A 1 334 ? 9.653 -17.157 3.583 1.00 95.50 334 PHE A N 1
ATOM 2678 C CA . PHE A 1 334 ? 9.991 -16.704 2.241 1.00 95.50 334 PHE A CA 1
ATOM 2679 C C . PHE A 1 334 ? 11.295 -17.306 1.733 1.00 95.50 334 PHE A C 1
ATOM 2681 O O . PHE A 1 334 ? 12.225 -17.596 2.483 1.00 95.50 334 PHE A O 1
ATOM 2688 N N . ARG A 1 335 ? 11.371 -17.440 0.409 1.00 96.25 335 ARG A N 1
ATOM 2689 C CA . ARG A 1 335 ? 12.621 -17.675 -0.310 1.00 96.25 335 ARG A CA 1
ATOM 2690 C C . ARG A 1 335 ? 13.006 -16.385 -1.018 1.00 96.25 335 ARG A C 1
ATOM 2692 O O . ARG A 1 335 ? 12.460 -16.074 -2.075 1.00 96.25 335 ARG A O 1
ATOM 2699 N N . TYR A 1 336 ? 13.940 -15.643 -0.445 1.00 96.62 336 TYR A N 1
ATOM 2700 C CA . TYR A 1 336 ? 14.380 -14.385 -1.033 1.00 96.62 336 TYR A CA 1
ATOM 2701 C C . TYR A 1 336 ? 15.313 -14.603 -2.226 1.00 96.62 336 TYR A C 1
ATOM 2703 O O . TYR A 1 336 ? 16.205 -15.452 -2.205 1.00 96.62 336 TYR A O 1
ATOM 2711 N N . HIS A 1 337 ? 15.078 -13.821 -3.271 1.00 97.44 337 HIS A N 1
ATOM 2712 C CA . HIS A 1 337 ? 15.994 -13.574 -4.368 1.00 97.44 337 HIS A CA 1
ATOM 2713 C C . HIS A 1 337 ? 16.324 -12.084 -4.333 1.00 97.44 337 HIS A C 1
ATOM 2715 O O . HIS A 1 337 ? 15.548 -11.245 -4.795 1.00 97.44 337 HIS A O 1
ATOM 2721 N N . GLU A 1 338 ? 17.446 -11.763 -3.698 1.00 97.75 338 GLU A N 1
ATOM 2722 C CA . GLU A 1 338 ? 17.896 -10.385 -3.565 1.00 97.75 338 GLU A CA 1
ATOM 2723 C C . GLU A 1 338 ? 18.249 -9.791 -4.925 1.00 97.75 338 GLU A C 1
ATOM 2725 O O . GLU A 1 338 ? 18.925 -10.423 -5.735 1.00 97.75 338 GLU A O 1
ATOM 2730 N N . LEU A 1 339 ? 17.746 -8.583 -5.172 1.00 98.44 339 LEU A N 1
ATOM 2731 C CA . LEU A 1 339 ? 18.043 -7.813 -6.368 1.00 98.44 339 LEU A CA 1
ATOM 2732 C C . LEU A 1 339 ? 19.000 -6.681 -6.007 1.00 98.44 339 LEU A C 1
ATOM 2734 O O . LEU A 1 339 ? 18.688 -5.849 -5.154 1.00 98.44 339 LEU A O 1
ATOM 2738 N N . THR A 1 340 ? 20.136 -6.608 -6.694 1.00 97.81 340 THR A N 1
ATOM 2739 C CA . THR A 1 340 ? 21.081 -5.503 -6.524 1.00 97.81 340 THR A CA 1
ATOM 2740 C C . THR A 1 340 ? 20.558 -4.257 -7.234 1.00 97.81 340 THR A C 1
ATOM 2742 O O . THR A 1 340 ? 20.249 -4.310 -8.430 1.00 97.81 340 THR A O 1
ATOM 2745 N N . LEU A 1 341 ? 20.463 -3.145 -6.496 1.00 96.69 341 LEU A N 1
ATOM 2746 C CA . LEU A 1 341 ? 20.052 -1.833 -7.005 1.00 96.69 341 LEU A CA 1
ATOM 2747 C C . LEU A 1 341 ? 20.895 -1.400 -8.210 1.00 96.69 341 LEU A C 1
ATOM 2749 O O . LEU A 1 341 ? 22.101 -1.621 -8.255 1.00 96.69 341 LEU A O 1
ATOM 2753 N N . ASP A 1 342 ? 20.240 -0.784 -9.196 1.00 96.56 342 ASP A N 1
ATOM 2754 C CA . ASP A 1 342 ? 20.847 -0.188 -10.393 1.00 96.56 342 ASP A CA 1
ATOM 2755 C C . ASP A 1 342 ? 21.628 -1.128 -11.327 1.00 96.56 342 ASP A C 1
ATOM 2757 O O . ASP A 1 342 ? 22.119 -0.689 -12.376 1.00 96.56 34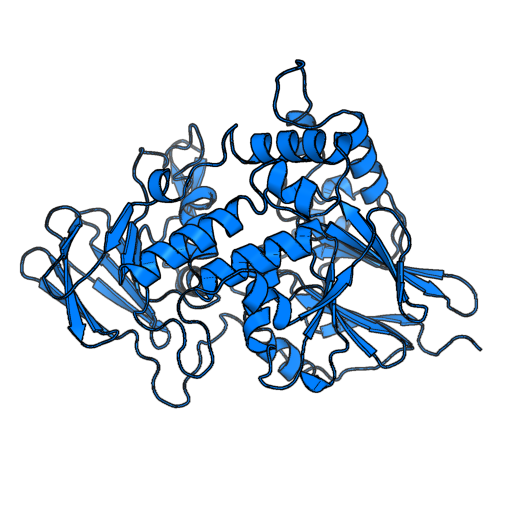2 ASP A O 1
ATOM 2761 N N . LEU A 1 343 ? 21.643 -2.429 -11.040 1.00 97.81 343 LEU A N 1
ATOM 2762 C CA . LEU A 1 343 ? 22.223 -3.461 -11.892 1.00 97.81 343 LEU A CA 1
ATOM 2763 C C . LEU A 1 343 ? 21.139 -4.305 -12.567 1.00 97.81 343 LEU A C 1
ATOM 2765 O O . LEU A 1 343 ? 20.017 -4.438 -12.084 1.00 97.81 343 LEU A O 1
ATOM 2769 N N . TRP A 1 344 ? 21.484 -4.896 -13.711 1.00 98.38 344 TRP A N 1
ATOM 2770 C CA . TRP A 1 344 ? 20.646 -5.911 -14.343 1.00 98.38 344 TRP A CA 1
ATOM 2771 C C . TRP A 1 344 ? 20.859 -7.254 -13.646 1.00 98.38 344 TRP A C 1
ATOM 2773 O O . TRP A 1 344 ? 21.883 -7.906 -13.829 1.00 98.38 344 TRP A O 1
ATOM 2783 N N . ASN A 1 345 ? 19.864 -7.676 -12.877 1.00 98.56 345 ASN A N 1
ATOM 2784 C CA . ASN A 1 345 ? 19.800 -8.983 -12.240 1.00 98.56 345 ASN A CA 1
ATOM 2785 C C . ASN A 1 345 ? 19.211 -9.978 -13.243 1.00 98.56 345 ASN A C 1
ATOM 2787 O O . ASN A 1 345 ? 18.198 -9.680 -13.872 1.00 98.56 345 ASN A O 1
ATOM 2791 N N . ASN A 1 346 ? 19.828 -11.142 -13.427 1.00 97.69 346 ASN A N 1
ATOM 2792 C CA . ASN A 1 346 ? 19.351 -12.145 -14.380 1.00 97.69 346 ASN A CA 1
ATOM 2793 C C . ASN A 1 346 ? 18.640 -13.285 -13.649 1.00 97.69 346 ASN A C 1
ATOM 2795 O O . ASN A 1 346 ? 19.265 -14.021 -12.886 1.00 97.69 346 ASN A O 1
ATOM 2799 N N . TYR A 1 347 ? 17.357 -13.477 -13.948 1.00 97.06 347 TYR A N 1
ATOM 2800 C CA . TYR A 1 347 ? 16.583 -14.619 -13.487 1.00 97.06 347 TYR A CA 1
ATOM 2801 C C . TYR A 1 347 ? 16.058 -15.428 -14.674 1.00 97.06 347 TYR A C 1
ATOM 2803 O O . TYR A 1 347 ? 15.018 -15.120 -15.251 1.00 97.06 347 TYR A O 1
ATOM 2811 N N . HIS A 1 348 ? 16.781 -16.489 -15.045 1.00 94.00 348 HIS A N 1
ATOM 2812 C CA . HIS A 1 348 ? 16.433 -17.352 -16.181 1.00 94.00 348 HIS A CA 1
ATOM 2813 C C . HIS A 1 348 ? 16.133 -16.578 -17.478 1.00 94.00 348 HIS A C 1
ATOM 2815 O O . HIS A 1 348 ? 15.175 -16.904 -18.168 1.00 94.00 348 HIS A O 1
ATOM 2821 N N . GLN A 1 349 ? 16.963 -15.587 -17.819 1.00 95.12 349 GLN A N 1
ATOM 2822 C CA . GLN A 1 349 ? 16.839 -14.720 -19.004 1.00 95.12 349 GLN A CA 1
ATOM 2823 C C . GLN A 1 349 ? 15.765 -13.624 -18.922 1.00 95.12 349 GLN A C 1
ATOM 2825 O O . GLN A 1 349 ? 15.675 -12.807 -19.839 1.00 95.12 349 GLN A O 1
ATOM 2830 N N . LEU A 1 350 ? 15.012 -13.539 -17.821 1.00 98.25 350 LEU A N 1
ATOM 2831 C CA . LEU A 1 350 ? 14.325 -12.305 -17.457 1.00 98.25 350 LEU A CA 1
ATOM 2832 C C . LEU A 1 350 ? 15.333 -11.409 -16.739 1.00 98.25 350 LEU A C 1
ATOM 2834 O O . LEU A 1 350 ? 15.808 -11.751 -15.656 1.00 98.25 350 LEU A O 1
ATOM 2838 N N . PHE A 1 351 ? 15.682 -10.279 -17.342 1.00 98.62 351 PHE A N 1
ATOM 2839 C CA . PHE A 1 351 ? 16.566 -9.296 -16.728 1.00 98.62 351 PHE A CA 1
ATOM 2840 C C . PHE A 1 351 ? 15.735 -8.273 -15.954 1.00 98.62 351 PHE A C 1
ATOM 2842 O O . PHE A 1 351 ? 14.778 -7.718 -16.493 1.00 98.62 351 PHE A O 1
ATOM 2849 N N . ILE A 1 352 ? 16.109 -8.009 -14.704 1.00 98.75 352 ILE A N 1
ATOM 2850 C CA . ILE A 1 352 ? 15.403 -7.111 -13.788 1.00 98.75 352 ILE A CA 1
ATOM 2851 C C . ILE A 1 352 ? 16.372 -6.051 -13.281 1.00 98.75 352 ILE A C 1
ATOM 2853 O O . ILE A 1 352 ? 17.389 -6.369 -12.665 1.00 98.75 352 ILE A O 1
ATOM 2857 N N . LYS A 1 353 ? 16.046 -4.786 -13.519 1.00 98.75 353 LYS A N 1
ATOM 2858 C CA . LYS A 1 353 ? 16.776 -3.640 -12.992 1.00 98.75 353 LYS A CA 1
ATOM 2859 C C . LYS A 1 353 ? 15.911 -2.912 -11.961 1.00 98.75 353 LYS A C 1
ATOM 2861 O O . LYS A 1 353 ? 15.040 -2.137 -12.362 1.00 98.75 353 LYS A O 1
ATOM 2866 N N . PRO A 1 354 ? 16.109 -3.170 -10.658 1.00 98.56 354 PRO A N 1
ATOM 2867 C CA . PRO A 1 354 ? 15.532 -2.342 -9.606 1.00 98.56 354 PRO A CA 1
ATOM 2868 C C . PRO A 1 354 ? 16.190 -0.959 -9.603 1.00 98.56 354 PRO A C 1
ATOM 2870 O O . PRO A 1 354 ? 17.408 -0.838 -9.761 1.00 98.56 354 PRO A O 1
ATOM 2873 N N . LYS A 1 355 ? 15.395 0.087 -9.405 1.00 98.00 355 LYS A N 1
ATOM 2874 C CA . LYS A 1 355 ? 15.873 1.462 -9.234 1.00 98.00 355 LYS A CA 1
ATOM 2875 C C . LYS A 1 355 ? 15.168 2.091 -8.043 1.00 98.00 355 LYS A C 1
ATOM 2877 O O . LYS A 1 355 ? 13.991 1.823 -7.813 1.00 98.00 355 LYS A O 1
ATOM 2882 N N . MET A 1 356 ? 15.889 2.899 -7.276 1.00 96.00 356 MET A N 1
ATOM 2883 C CA . MET A 1 356 ? 15.318 3.533 -6.090 1.00 96.00 356 MET A CA 1
ATOM 2884 C C . MET A 1 356 ? 14.280 4.581 -6.501 1.00 96.00 356 MET A C 1
ATOM 2886 O O . MET A 1 356 ? 14.539 5.379 -7.403 1.00 96.00 356 MET A O 1
ATOM 2890 N N . SER A 1 357 ? 13.142 4.599 -5.812 1.00 96.31 357 SER A N 1
ATOM 2891 C CA . SER A 1 357 ? 12.108 5.620 -5.968 1.00 96.31 357 SER A CA 1
ATOM 2892 C C . SER A 1 357 ? 12.059 6.522 -4.738 1.00 96.31 357 SER A C 1
ATOM 2894 O O . SER A 1 357 ? 12.089 6.008 -3.617 1.00 96.31 357 SER A O 1
ATOM 2896 N N . PRO A 1 358 ? 11.967 7.852 -4.902 1.00 95.44 358 PRO A N 1
ATOM 2897 C CA . PRO A 1 358 ? 11.726 8.733 -3.777 1.00 95.44 358 PRO A CA 1
ATOM 2898 C C . PRO A 1 358 ? 10.299 8.579 -3.261 1.00 95.44 358 PRO A C 1
ATOM 2900 O O . PRO A 1 358 ? 9.353 9.014 -3.911 1.00 95.44 358 PRO A O 1
ATOM 2903 N N . HIS A 1 359 ? 10.156 8.019 -2.065 1.00 95.62 359 HIS A N 1
ATOM 2904 C CA . HIS A 1 359 ? 8.859 7.848 -1.424 1.00 95.62 359 HIS A CA 1
ATOM 2905 C C . HIS A 1 359 ? 8.983 7.859 0.111 1.00 95.62 359 HIS A C 1
ATOM 2907 O O . HIS A 1 359 ? 10.092 7.849 0.654 1.00 95.62 359 HIS A O 1
ATOM 2913 N N . ALA A 1 360 ? 7.852 7.909 0.824 1.00 92.38 360 ALA A N 1
ATOM 2914 C CA . ALA A 1 360 ? 7.825 7.991 2.291 1.00 92.38 360 ALA A CA 1
ATOM 2915 C C . ALA A 1 360 ? 8.427 6.747 2.977 1.00 92.38 360 ALA A C 1
ATOM 2917 O O . ALA A 1 360 ? 9.024 6.849 4.054 1.00 92.38 360 ALA A O 1
ATOM 2918 N N . ILE A 1 361 ? 8.329 5.588 2.322 1.00 95.81 361 ILE A N 1
ATOM 2919 C CA . ILE A 1 361 ? 8.944 4.331 2.751 1.00 95.81 361 ILE A CA 1
ATOM 2920 C C . ILE A 1 361 ? 9.888 3.774 1.687 1.00 95.81 361 ILE A C 1
ATOM 2922 O O . ILE A 1 361 ? 9.962 4.276 0.566 1.00 95.81 361 ILE A O 1
ATOM 2926 N N . ASP A 1 362 ? 10.640 2.737 2.052 1.00 96.56 362 ASP A N 1
ATOM 2927 C CA . ASP A 1 362 ? 11.649 2.131 1.183 1.00 96.56 362 ASP A CA 1
ATOM 2928 C C . ASP A 1 362 ? 11.001 1.559 -0.082 1.00 96.56 362 ASP A C 1
ATOM 2930 O O . ASP A 1 362 ? 10.260 0.578 -0.003 1.00 96.56 362 ASP A O 1
ATOM 2934 N N . THR A 1 363 ? 11.270 2.190 -1.230 1.00 97.88 363 THR A N 1
ATOM 2935 C CA . THR A 1 363 ? 10.514 1.949 -2.465 1.00 97.88 363 THR A CA 1
ATOM 2936 C C . THR A 1 363 ? 11.427 1.761 -3.661 1.00 97.88 363 THR A C 1
ATOM 2938 O O . THR A 1 363 ? 12.330 2.547 -3.927 1.00 97.88 363 THR A O 1
ATOM 2941 N N . THR A 1 364 ? 11.184 0.691 -4.406 1.00 97.94 364 THR A N 1
ATOM 2942 C CA . THR A 1 364 ? 11.923 0.326 -5.611 1.00 97.94 364 THR A CA 1
ATOM 2943 C C . THR A 1 364 ? 10.963 0.228 -6.788 1.00 97.94 364 THR A C 1
ATOM 2945 O O . THR A 1 364 ? 9.975 -0.496 -6.726 1.00 97.94 364 THR A O 1
ATOM 2948 N N . ILE A 1 365 ? 11.284 0.902 -7.888 1.00 98.50 365 ILE A N 1
ATOM 2949 C CA . ILE A 1 365 ? 10.631 0.686 -9.183 1.00 98.50 365 ILE A CA 1
ATOM 2950 C C . ILE A 1 365 ? 11.426 -0.330 -9.998 1.00 98.50 365 ILE A C 1
ATOM 2952 O O . ILE A 1 365 ? 12.634 -0.499 -9.805 1.00 98.50 365 ILE A O 1
ATOM 2956 N N . PHE A 1 366 ? 10.766 -0.998 -10.940 1.00 98.88 366 PHE A N 1
ATOM 2957 C CA . PHE A 1 366 ? 11.400 -2.054 -11.724 1.00 98.88 366 PHE A CA 1
ATOM 2958 C C . PHE A 1 366 ? 11.395 -1.760 -13.212 1.00 98.88 366 PHE A C 1
ATOM 2960 O O . PHE A 1 366 ? 10.415 -1.275 -13.778 1.00 98.88 366 PHE A O 1
ATOM 2967 N N . VAL A 1 367 ? 12.488 -2.149 -13.861 1.00 98.81 367 VAL A N 1
ATOM 2968 C CA . VAL A 1 367 ? 12.576 -2.244 -15.314 1.00 98.81 367 VAL A CA 1
ATOM 2969 C C . VAL A 1 367 ? 12.906 -3.687 -15.660 1.00 98.81 367 VAL A C 1
ATOM 2971 O O . VAL A 1 367 ? 13.919 -4.230 -15.226 1.00 98.81 367 VAL A O 1
ATOM 2974 N N . PHE A 1 368 ? 12.044 -4.312 -16.446 1.00 98.88 368 PHE A N 1
ATOM 2975 C CA . PHE A 1 368 ? 12.175 -5.680 -16.917 1.00 98.88 368 PHE A CA 1
ATOM 2976 C C . PHE A 1 368 ? 12.610 -5.686 -18.371 1.00 98.88 368 PHE A C 1
ATOM 2978 O O . PHE A 1 368 ? 12.212 -4.821 -19.155 1.00 98.88 368 PHE A O 1
ATOM 2985 N N . LYS A 1 369 ? 13.407 -6.684 -18.738 1.00 98.50 369 LYS A N 1
ATOM 2986 C CA . LYS A 1 369 ? 13.900 -6.856 -20.096 1.00 98.50 369 LYS A CA 1
ATOM 2987 C C . LYS A 1 369 ? 14.002 -8.328 -20.462 1.00 98.50 369 LYS A C 1
ATOM 2989 O O . LYS A 1 369 ? 14.527 -9.127 -19.689 1.00 98.50 369 LYS A O 1
ATOM 2994 N N . ALA A 1 370 ? 13.556 -8.659 -21.665 1.00 98.25 370 ALA A N 1
ATOM 2995 C CA . ALA A 1 370 ? 13.714 -9.975 -22.270 1.00 98.25 370 ALA A CA 1
ATOM 2996 C C . ALA A 1 370 ? 14.255 -9.836 -23.694 1.00 98.25 370 ALA A C 1
ATOM 2998 O O . ALA A 1 370 ? 13.928 -8.877 -24.395 1.00 98.25 370 ALA A O 1
ATOM 2999 N N . LYS A 1 371 ? 15.068 -10.804 -24.122 1.00 96.12 371 LYS A N 1
ATOM 3000 C CA . LYS A 1 371 ? 15.546 -10.889 -25.505 1.00 96.12 371 LYS A CA 1
ATOM 3001 C C . LYS A 1 371 ? 14.447 -11.474 -26.392 1.00 96.12 371 LYS A C 1
ATOM 3003 O O . LYS A 1 371 ? 13.927 -12.542 -26.074 1.00 96.12 371 LYS A O 1
ATOM 3008 N N . GLY A 1 372 ? 14.092 -10.771 -27.464 1.00 93.81 372 GLY A N 1
ATOM 3009 C CA . GLY A 1 372 ? 13.343 -11.323 -28.595 1.00 93.81 372 GLY A CA 1
ATOM 3010 C C . GLY A 1 372 ? 14.282 -11.669 -29.753 1.00 93.81 372 GLY A C 1
ATOM 3011 O O . GLY A 1 372 ? 15.498 -11.561 -29.605 1.00 93.81 372 GLY A O 1
ATOM 3012 N N . ALA A 1 373 ? 13.718 -12.058 -30.899 1.00 90.69 373 ALA A N 1
ATOM 3013 C CA . ALA A 1 373 ? 14.498 -12.424 -32.085 1.00 90.69 373 ALA A CA 1
ATOM 3014 C C . ALA A 1 373 ? 15.316 -11.240 -32.640 1.00 90.69 373 ALA A C 1
ATOM 3016 O O . ALA A 1 373 ? 16.508 -11.377 -32.892 1.00 90.69 373 ALA A O 1
ATOM 3017 N N . ASP A 1 374 ? 14.697 -10.058 -32.748 1.00 90.38 374 ASP A N 1
ATOM 3018 C CA . ASP A 1 374 ? 15.325 -8.904 -33.416 1.00 90.38 374 ASP A CA 1
ATOM 3019 C C . ASP A 1 374 ? 15.934 -7.880 -32.449 1.00 90.38 374 ASP A C 1
ATOM 3021 O O . ASP A 1 374 ? 16.787 -7.075 -32.823 1.00 90.38 374 ASP A O 1
ATOM 3025 N N . ARG A 1 375 ? 15.449 -7.841 -31.202 1.00 95.44 375 ARG A N 1
ATOM 3026 C CA . ARG A 1 375 ? 15.845 -6.842 -30.198 1.00 95.44 375 ARG A CA 1
ATOM 3027 C C . ARG A 1 375 ? 15.432 -7.240 -28.785 1.00 95.44 375 ARG A C 1
ATOM 3029 O O . ARG A 1 375 ? 14.632 -8.151 -28.576 1.00 95.44 375 ARG A O 1
ATOM 3036 N N . ASP A 1 376 ? 15.895 -6.456 -27.820 1.00 97.06 376 ASP A N 1
ATOM 3037 C CA . ASP A 1 376 ? 15.387 -6.480 -26.451 1.00 97.06 376 ASP A CA 1
ATOM 3038 C C . ASP A 1 376 ? 14.005 -5.803 -26.361 1.00 97.06 376 ASP A C 1
ATOM 3040 O O . ASP A 1 376 ? 13.754 -4.762 -26.982 1.00 97.06 376 ASP A O 1
ATOM 30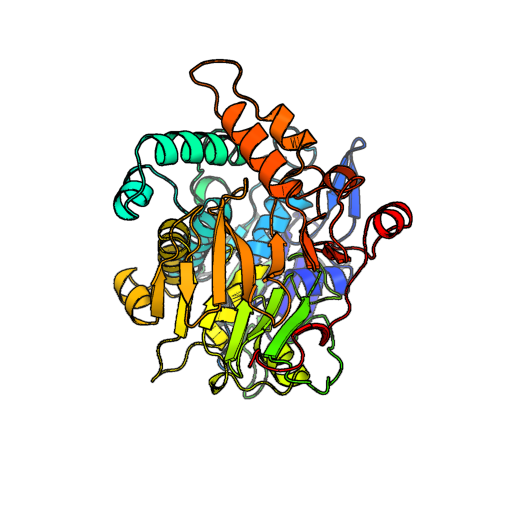44 N N . TYR A 1 377 ? 13.122 -6.384 -25.548 1.00 98.38 377 TYR A N 1
ATOM 3045 C CA . TYR A 1 377 ? 11.799 -5.857 -25.209 1.00 98.38 377 TYR A CA 1
ATOM 3046 C C . TYR A 1 377 ? 11.749 -5.497 -23.733 1.00 98.38 377 TYR A C 1
ATOM 3048 O O . TYR A 1 377 ? 12.282 -6.232 -22.899 1.00 98.38 377 TYR A O 1
ATOM 3056 N N . THR A 1 378 ? 11.111 -4.373 -23.405 1.00 98.75 378 THR A N 1
ATOM 3057 C CA . THR A 1 378 ? 11.217 -3.772 -22.069 1.00 98.75 378 THR A CA 1
ATOM 3058 C C . THR A 1 378 ? 9.883 -3.356 -21.461 1.00 98.75 378 THR A C 1
ATOM 3060 O O . THR A 1 378 ? 9.010 -2.819 -22.140 1.00 98.75 378 THR A O 1
ATOM 3063 N N . TYR A 1 379 ? 9.754 -3.557 -20.151 1.00 98.88 379 TYR A N 1
ATOM 3064 C CA . TYR A 1 379 ? 8.615 -3.099 -19.361 1.00 98.88 379 TYR A CA 1
ATOM 3065 C C . TYR A 1 379 ? 9.083 -2.325 -18.126 1.00 98.88 379 TYR A C 1
ATOM 3067 O O . TYR A 1 379 ? 9.931 -2.815 -17.387 1.00 98.88 379 TYR A O 1
ATOM 3075 N N . GLY A 1 380 ? 8.533 -1.136 -17.889 1.00 98.81 380 GLY A N 1
ATOM 3076 C CA . GLY A 1 380 ? 8.748 -0.355 -16.667 1.00 98.81 380 GLY A CA 1
ATOM 3077 C C . GLY A 1 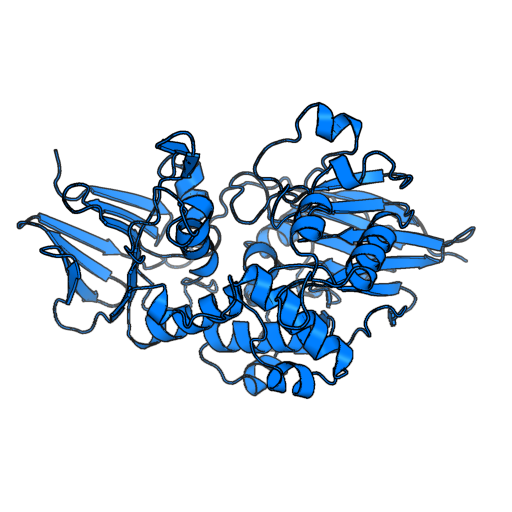380 ? 7.525 -0.391 -15.758 1.00 98.81 380 GLY A C 1
ATOM 3078 O O . GLY A 1 380 ? 6.421 -0.097 -16.215 1.00 98.81 380 GLY A O 1
ATOM 3079 N N . HIS A 1 381 ? 7.722 -0.715 -14.482 1.00 98.81 381 HIS A N 1
ATOM 3080 C CA . HIS A 1 381 ? 6.697 -0.677 -13.439 1.00 98.81 381 HIS A CA 1
ATOM 3081 C C . HIS A 1 381 ? 7.084 0.356 -12.378 1.00 98.81 381 HIS A C 1
ATOM 3083 O O . HIS A 1 381 ? 7.917 0.079 -11.511 1.00 98.81 381 HIS A O 1
ATOM 3089 N N . TYR A 1 382 ? 6.567 1.575 -12.527 1.00 98.25 382 TYR A N 1
ATOM 3090 C CA . TYR A 1 382 ? 6.965 2.744 -11.747 1.00 98.25 382 TYR A CA 1
ATOM 3091 C C . TYR A 1 382 ? 5.838 3.116 -10.773 1.00 98.25 382 TYR A C 1
ATOM 3093 O O . TYR A 1 382 ? 5.100 4.071 -11.001 1.00 98.25 382 TYR A O 1
ATOM 3101 N N . SER A 1 383 ? 5.672 2.300 -9.733 1.00 95.31 383 SER A N 1
ATOM 3102 C CA . SER A 1 383 ? 4.745 2.537 -8.620 1.00 95.31 383 SER A CA 1
ATOM 3103 C C . SER A 1 383 ? 5.333 3.522 -7.612 1.00 95.31 383 SER A C 1
ATOM 3105 O O . SER A 1 383 ? 6.536 3.455 -7.346 1.00 95.31 383 SER A O 1
ATOM 3107 N N . ASP A 1 384 ? 4.484 4.351 -7.010 1.00 95.56 384 ASP A N 1
ATOM 3108 C CA . ASP A 1 384 ? 4.816 5.224 -5.877 1.00 95.56 384 ASP A CA 1
ATOM 3109 C C . ASP A 1 384 ? 6.102 6.028 -6.126 1.00 95.56 384 ASP A C 1
ATOM 3111 O O . ASP A 1 384 ? 7.078 6.004 -5.369 1.00 95.56 384 ASP A O 1
ATOM 3115 N N . ILE A 1 385 ? 6.117 6.707 -7.276 1.00 97.00 385 ILE A N 1
ATOM 3116 C CA . ILE A 1 385 ? 7.133 7.706 -7.621 1.00 97.00 385 ILE A CA 1
ATOM 3117 C C . ILE A 1 385 ? 6.693 9.069 -7.094 1.00 97.00 385 ILE A C 1
ATOM 3119 O O . ILE A 1 385 ? 5.513 9.278 -6.875 1.00 97.00 385 ILE A O 1
ATOM 3123 N N . ALA A 1 386 ? 7.605 10.024 -6.926 1.00 96.75 386 ALA A N 1
ATOM 3124 C CA . ALA A 1 386 ? 7.237 11.399 -6.582 1.00 96.75 386 ALA A CA 1
ATOM 3125 C C . ALA A 1 386 ? 7.401 12.334 -7.783 1.00 96.75 386 ALA A C 1
ATOM 3127 O O . ALA A 1 386 ? 8.366 12.204 -8.543 1.00 96.75 386 ALA A O 1
ATOM 3128 N N . ALA A 1 387 ? 6.490 13.301 -7.909 1.00 97.25 387 ALA A N 1
ATOM 3129 C CA . ALA A 1 387 ? 6.555 14.340 -8.927 1.00 97.25 387 ALA A CA 1
ATOM 3130 C C . ALA A 1 387 ? 7.879 15.116 -8.853 1.00 97.25 387 ALA A C 1
ATOM 3132 O O . ALA A 1 387 ? 8.347 15.492 -7.770 1.00 97.25 387 ALA A O 1
ATOM 3133 N N . ILE A 1 388 ? 8.473 15.425 -10.004 1.00 97.31 388 ILE A N 1
ATOM 3134 C CA . ILE A 1 388 ? 9.723 16.193 -10.076 1.00 97.31 388 ILE A CA 1
ATOM 3135 C C . ILE A 1 388 ? 9.560 17.569 -9.424 1.00 97.31 388 ILE A C 1
ATOM 3137 O O . ILE A 1 388 ? 10.442 18.005 -8.680 1.00 97.31 388 ILE A O 1
ATOM 3141 N N . SER A 1 389 ? 8.423 18.229 -9.655 1.00 96.88 389 SER A N 1
ATOM 3142 C CA . SER A 1 389 ? 8.096 19.536 -9.073 1.00 96.88 389 SER A CA 1
ATOM 3143 C C . SER A 1 389 ? 8.088 19.506 -7.537 1.00 96.88 389 SER A C 1
ATOM 3145 O O . SER A 1 389 ? 8.513 20.461 -6.877 1.00 96.88 389 SER A O 1
ATOM 3147 N N . TRP A 1 390 ? 7.667 18.388 -6.941 1.00 95.69 390 TRP A N 1
ATOM 3148 C CA . TRP A 1 390 ? 7.722 18.172 -5.499 1.00 95.69 390 TRP A CA 1
ATOM 3149 C C . TRP A 1 390 ? 9.156 17.952 -5.010 1.00 95.69 390 TRP A C 1
ATOM 3151 O O . TRP A 1 390 ? 9.594 18.583 -4.044 1.00 95.69 390 TRP A O 1
ATOM 3161 N N . LEU A 1 391 ? 9.922 17.117 -5.712 1.00 96.56 391 LEU A N 1
ATOM 3162 C CA . LEU A 1 391 ? 11.315 16.817 -5.380 1.00 96.56 391 LEU A CA 1
ATOM 3163 C C . LEU A 1 391 ? 12.225 18.050 -5.458 1.00 96.56 391 LEU A C 1
ATOM 3165 O O . LEU A 1 391 ? 13.108 18.221 -4.617 1.00 96.56 391 LEU A O 1
ATOM 3169 N N . GLU A 1 392 ? 11.976 18.967 -6.393 1.00 96.75 392 GLU A N 1
ATOM 3170 C CA . GLU A 1 392 ? 12.688 20.249 -6.482 1.00 96.75 392 GLU A CA 1
ATOM 3171 C C . GLU A 1 392 ? 12.517 21.099 -5.210 1.00 96.75 392 GLU A C 1
ATOM 3173 O O . GLU A 1 392 ? 13.456 21.762 -4.760 1.00 96.75 392 GLU A O 1
ATOM 3178 N N . ARG A 1 393 ? 11.361 21.008 -4.537 1.00 95.06 393 ARG A N 1
ATOM 3179 C CA . ARG A 1 393 ? 11.106 21.664 -3.237 1.00 95.06 393 ARG A CA 1
ATOM 3180 C C . ARG A 1 393 ? 11.765 20.945 -2.054 1.00 95.06 393 ARG A C 1
ATOM 3182 O O . ARG A 1 393 ? 11.785 21.476 -0.937 1.00 95.06 393 ARG A O 1
ATOM 3189 N N . MET A 1 394 ? 12.279 19.739 -2.277 1.00 95.38 394 MET A N 1
ATOM 3190 C CA . MET A 1 394 ? 13.019 18.936 -1.305 1.00 95.38 394 MET A CA 1
ATOM 3191 C C . MET A 1 394 ? 14.536 19.053 -1.486 1.00 95.38 394 MET A C 1
ATOM 3193 O O . MET A 1 394 ? 15.268 18.398 -0.749 1.00 95.38 394 MET A O 1
ATOM 3197 N N . LEU A 1 395 ? 15.029 19.874 -2.421 1.00 97.06 395 LEU A N 1
ATOM 3198 C CA . LEU A 1 395 ? 16.465 20.091 -2.578 1.00 97.06 395 LEU A CA 1
ATOM 3199 C C . LEU A 1 395 ? 17.080 20.684 -1.307 1.00 97.06 395 LEU A C 1
ATOM 3201 O O . LEU A 1 395 ? 16.610 21.682 -0.753 1.00 97.06 395 LEU A O 1
ATOM 3205 N N . ILE A 1 396 ? 18.167 20.057 -0.873 1.00 95.69 396 ILE A N 1
ATOM 3206 C CA . ILE A 1 396 ? 18.990 20.498 0.251 1.00 95.69 396 ILE A CA 1
ATOM 3207 C C . ILE A 1 396 ? 19.615 21.854 -0.083 1.00 95.69 396 ILE A C 1
ATOM 3209 O O . ILE A 1 396 ? 20.297 21.990 -1.099 1.00 95.69 396 ILE A O 1
ATOM 3213 N N . LYS A 1 397 ? 19.434 22.844 0.798 1.00 91.56 397 LYS A N 1
ATOM 3214 C CA . LYS A 1 397 ? 20.032 24.182 0.648 1.00 91.56 397 LYS A CA 1
ATOM 3215 C C . LYS A 1 397 ? 21.210 24.390 1.595 1.00 91.56 397 LYS A C 1
ATOM 3217 O O . LYS A 1 397 ? 22.144 25.114 1.262 1.00 91.56 397 LYS A O 1
ATOM 3222 N N . LYS A 1 398 ? 21.176 23.755 2.767 1.00 90.69 398 LYS A N 1
ATOM 3223 C CA . LYS A 1 398 ? 22.215 23.805 3.804 1.00 90.69 398 LYS A CA 1
ATOM 3224 C C . LYS A 1 398 ? 22.658 22.399 4.195 1.00 90.69 398 LYS A C 1
ATOM 3226 O O . LYS A 1 398 ? 21.916 21.436 4.033 1.00 90.69 398 LYS A O 1
ATOM 3231 N N . LYS A 1 399 ? 23.873 22.279 4.738 1.00 82.00 399 LYS A N 1
ATOM 3232 C CA . LYS A 1 399 ? 24.505 20.991 5.077 1.00 82.00 399 LYS A CA 1
ATOM 3233 C C . LYS A 1 399 ? 23.593 20.070 5.902 1.00 82.00 399 LYS A C 1
ATOM 3235 O O . LYS A 1 399 ? 23.490 18.894 5.561 1.00 82.00 399 LYS A O 1
ATOM 3240 N N . ASP A 1 400 ? 22.898 20.628 6.891 1.00 85.44 400 ASP A N 1
ATOM 3241 C CA . ASP A 1 400 ? 22.097 19.875 7.865 1.00 85.44 400 ASP A CA 1
ATOM 3242 C C . ASP A 1 400 ? 20.609 19.749 7.484 1.00 85.44 400 ASP A C 1
ATOM 3244 O O . ASP A 1 400 ? 19.823 19.182 8.240 1.00 85.44 400 ASP A O 1
ATOM 3248 N N . ASP A 1 401 ? 20.202 20.232 6.302 1.00 91.69 401 ASP A N 1
ATOM 3249 C CA . ASP A 1 401 ? 18.817 20.087 5.847 1.00 91.69 401 ASP A CA 1
ATOM 3250 C C . ASP A 1 401 ? 18.496 18.618 5.509 1.00 91.69 401 ASP A C 1
ATOM 3252 O O . ASP A 1 401 ? 19.296 17.891 4.899 1.00 91.69 401 ASP A O 1
ATOM 3256 N N . HIS A 1 402 ? 17.273 18.195 5.827 1.00 95.75 402 HIS A N 1
ATOM 3257 C CA . HIS A 1 402 ? 16.675 16.985 5.267 1.00 95.75 402 HIS A CA 1
ATOM 3258 C C . HIS A 1 402 ? 16.154 17.260 3.856 1.00 95.75 402 HIS A C 1
ATOM 3260 O O . HIS A 1 402 ? 15.579 18.318 3.594 1.00 95.75 402 HIS A O 1
ATOM 3266 N N . GLY A 1 403 ? 16.322 16.299 2.953 1.00 96.62 403 GLY A N 1
ATOM 3267 C CA . GLY A 1 403 ? 15.951 16.453 1.555 1.00 96.62 403 GLY A CA 1
ATOM 3268 C C . GLY A 1 403 ? 16.807 15.608 0.626 1.00 96.62 403 GLY A C 1
ATOM 3269 O O . GLY A 1 403 ? 17.423 14.632 1.053 1.00 96.62 403 GLY A O 1
ATOM 3270 N N . ILE A 1 404 ? 16.857 16.018 -0.638 1.00 97.19 404 ILE A N 1
ATOM 3271 C CA . ILE A 1 404 ? 17.602 15.344 -1.702 1.00 97.19 404 ILE A CA 1
ATOM 3272 C C . ILE A 1 404 ? 18.709 16.220 -2.275 1.00 97.19 404 ILE A C 1
ATOM 3274 O O . ILE A 1 404 ? 18.643 17.452 -2.246 1.00 97.19 404 ILE A O 1
ATOM 3278 N N . SER A 1 405 ? 19.753 15.576 -2.787 1.00 96.69 405 SER A N 1
ATOM 3279 C CA . SER A 1 405 ? 20.809 16.253 -3.533 1.00 96.69 405 SER A CA 1
ATOM 3280 C C . SER A 1 405 ? 20.365 16.518 -4.973 1.00 96.69 405 SER A C 1
ATOM 3282 O O . SER A 1 405 ? 19.477 15.847 -5.504 1.00 96.69 405 SER A O 1
ATOM 3284 N N . GLN A 1 406 ? 21.038 17.458 -5.640 1.00 97.12 406 GLN A N 1
ATOM 3285 C CA . GLN A 1 406 ? 20.852 17.662 -7.078 1.00 97.12 406 GLN A CA 1
ATOM 3286 C C . GLN A 1 406 ? 21.228 16.408 -7.886 1.00 97.12 406 GLN A C 1
ATOM 3288 O O . GLN A 1 406 ? 20.577 16.099 -8.878 1.00 97.12 406 GLN A O 1
ATOM 3293 N N . GLU A 1 407 ? 22.249 15.666 -7.441 1.00 96.88 407 GLU A N 1
ATOM 3294 C CA . GLU A 1 407 ? 22.650 14.378 -8.024 1.00 96.88 407 GLU A CA 1
ATOM 3295 C C . GLU A 1 407 ? 21.484 13.378 -8.004 1.00 96.88 407 GLU A C 1
ATOM 3297 O O . GLU A 1 407 ? 21.171 12.778 -9.029 1.00 96.88 407 GLU A O 1
ATOM 3302 N N . TYR A 1 408 ? 20.796 13.245 -6.866 1.00 97.31 408 TYR A N 1
ATOM 3303 C CA . TYR A 1 408 ? 19.671 12.323 -6.737 1.00 97.31 408 TYR A CA 1
ATOM 3304 C C . TYR A 1 408 ? 18.445 12.782 -7.539 1.00 97.31 408 TYR A C 1
ATOM 3306 O O . TYR A 1 408 ? 17.797 11.964 -8.187 1.00 97.31 408 TYR A O 1
ATOM 3314 N N . LEU A 1 409 ? 18.159 14.089 -7.587 1.00 98.19 409 LEU A N 1
ATOM 3315 C CA . LEU A 1 409 ? 17.111 14.618 -8.467 1.00 98.19 409 LEU A CA 1
ATOM 3316 C C . LEU A 1 409 ? 17.398 14.304 -9.945 1.00 98.19 409 LEU A C 1
ATOM 3318 O O . LEU A 1 409 ? 16.500 13.889 -10.676 1.00 98.19 409 LEU A O 1
ATOM 3322 N N . ASN A 1 410 ? 18.648 14.471 -10.385 1.00 98.31 410 ASN A N 1
ATOM 3323 C CA . ASN A 1 410 ? 19.054 14.137 -11.750 1.00 98.31 410 ASN A CA 1
ATOM 3324 C C . ASN A 1 410 ? 18.928 12.632 -12.014 1.00 98.31 410 ASN A C 1
ATOM 3326 O O . ASN A 1 410 ? 18.377 12.252 -13.043 1.00 98.31 410 ASN A O 1
ATOM 3330 N N . TYR A 1 411 ? 19.334 11.790 -11.055 1.00 97.62 411 TYR A N 1
ATOM 3331 C CA . TYR A 1 411 ? 19.119 10.345 -11.119 1.00 97.62 411 TYR A CA 1
ATOM 3332 C C . TYR A 1 411 ? 17.642 10.017 -11.366 1.00 97.62 411 TYR A C 1
ATOM 3334 O O . TYR A 1 411 ? 17.342 9.286 -12.306 1.00 97.62 411 TYR A O 1
ATOM 3342 N N . VAL A 1 412 ? 16.709 10.591 -10.595 1.00 97.75 412 VAL A N 1
ATOM 3343 C CA . VAL A 1 412 ? 15.261 10.359 -10.767 1.00 97.75 412 VAL A CA 1
ATOM 3344 C C . VAL A 1 412 ? 14.779 10.825 -12.146 1.00 97.75 412 VAL A C 1
ATOM 3346 O O . VAL A 1 412 ? 14.117 10.060 -12.850 1.00 97.75 412 VAL A O 1
ATOM 3349 N N . LYS A 1 413 ? 15.176 12.029 -12.587 1.00 97.81 413 LYS A N 1
ATOM 3350 C CA . LYS A 1 413 ? 14.850 12.549 -13.930 1.00 97.81 413 LYS A CA 1
ATOM 3351 C C . LYS A 1 413 ? 15.321 11.599 -15.036 1.00 97.81 413 LYS A C 1
ATOM 3353 O O . LYS A 1 413 ? 14.590 11.364 -15.997 1.00 97.81 413 LYS A O 1
ATOM 3358 N N . ASP A 1 414 ? 16.512 11.025 -14.900 1.00 97.00 414 ASP A N 1
ATOM 3359 C CA . ASP A 1 414 ? 17.050 10.071 -15.871 1.00 97.00 414 ASP A CA 1
ATOM 3360 C C . ASP A 1 414 ? 16.293 8.736 -15.848 1.00 97.00 414 ASP A C 1
ATOM 3362 O O . ASP A 1 414 ? 16.051 8.152 -16.906 1.00 97.00 414 ASP A O 1
ATOM 3366 N N . CYS A 1 415 ? 15.839 8.281 -14.673 1.00 96.62 415 CYS A N 1
ATOM 3367 C CA . CYS A 1 415 ? 14.960 7.112 -14.555 1.00 96.62 415 CYS A CA 1
ATOM 3368 C C . CYS A 1 415 ? 13.659 7.301 -15.342 1.00 96.62 415 CYS A C 1
ATOM 3370 O O . CYS A 1 415 ? 13.224 6.387 -16.049 1.00 96.62 415 CYS A O 1
ATOM 3372 N N . PHE A 1 416 ? 13.035 8.476 -15.220 1.00 96.94 416 PHE A N 1
ATOM 3373 C CA . PHE A 1 416 ? 11.756 8.775 -15.867 1.00 96.94 416 PHE A CA 1
ATOM 3374 C C . PHE A 1 416 ? 11.910 8.863 -17.387 1.00 96.94 416 PHE A C 1
ATOM 3376 O O . PHE A 1 416 ? 11.097 8.294 -18.113 1.00 96.94 416 PHE A O 1
ATOM 3383 N N . LYS A 1 417 ? 13.014 9.443 -17.876 1.00 96.44 417 LYS A N 1
ATOM 3384 C CA . LYS A 1 417 ? 13.329 9.573 -19.312 1.00 96.44 417 LYS A CA 1
ATOM 3385 C C . LYS A 1 417 ? 13.651 8.261 -20.029 1.00 96.44 417 LYS A C 1
ATOM 3387 O O . LYS A 1 417 ? 13.755 8.255 -21.256 1.00 96.44 417 LYS A O 1
ATOM 3392 N N . MET A 1 418 ? 13.841 7.152 -19.312 1.00 96.38 418 MET A N 1
ATOM 3393 C CA . MET A 1 418 ? 14.159 5.864 -19.932 1.00 96.38 418 MET A CA 1
ATOM 3394 C C . MET A 1 418 ? 13.090 5.456 -20.953 1.00 96.38 418 MET A C 1
ATOM 3396 O O . MET A 1 418 ? 11.948 5.200 -20.585 1.00 96.38 418 MET A O 1
ATOM 3400 N N . LYS A 1 419 ? 13.455 5.349 -22.232 1.00 97.31 419 LYS A N 1
ATOM 3401 C CA . LYS A 1 419 ? 12.547 4.884 -23.288 1.00 97.31 419 LYS A CA 1
ATOM 3402 C C . LYS A 1 419 ? 12.332 3.374 -23.187 1.00 97.31 419 LYS A C 1
ATOM 3404 O O . LYS A 1 419 ? 13.306 2.624 -23.239 1.00 97.31 419 LYS A O 1
ATOM 3409 N N . LEU A 1 420 ? 11.074 2.939 -23.095 1.00 98.25 420 LEU A N 1
ATOM 3410 C CA . LEU A 1 420 ? 10.694 1.524 -22.974 1.00 98.25 420 LEU A CA 1
ATOM 3411 C C . LEU A 1 420 ? 9.647 1.130 -24.036 1.00 98.25 420 LEU A C 1
ATOM 3413 O O . LEU A 1 420 ? 9.165 1.972 -24.799 1.00 98.25 420 LEU A O 1
ATOM 3417 N N . ASP A 1 421 ? 9.283 -0.153 -24.105 1.00 98.62 421 ASP A N 1
ATOM 3418 C CA . ASP A 1 421 ? 8.148 -0.586 -24.933 1.00 98.62 421 ASP A CA 1
ATOM 3419 C C . ASP A 1 421 ? 6.818 -0.311 -24.234 1.00 98.62 421 ASP A C 1
ATOM 3421 O O . ASP A 1 421 ? 5.936 0.324 -24.810 1.00 98.62 421 ASP A O 1
ATOM 3425 N N . VAL A 1 422 ? 6.702 -0.734 -22.976 1.00 98.75 422 VAL A N 1
ATOM 3426 C CA . VAL A 1 422 ? 5.563 -0.420 -22.109 1.00 98.75 422 VAL A CA 1
ATOM 3427 C C . VAL A 1 422 ? 6.097 0.177 -20.815 1.00 98.75 422 VAL A C 1
ATOM 3429 O O . VAL A 1 422 ? 7.030 -0.356 -20.216 1.00 98.75 422 VAL A O 1
ATOM 3432 N N . LYS A 1 423 ? 5.505 1.274 -20.356 1.00 98.62 423 LYS A N 1
ATOM 3433 C CA . LYS A 1 423 ? 5.828 1.886 -19.066 1.00 98.62 423 LYS A CA 1
ATOM 3434 C C . LYS A 1 423 ? 4.533 2.185 -18.336 1.00 98.62 423 LYS A C 1
ATOM 3436 O O . LYS A 1 423 ? 3.699 2.910 -18.861 1.00 98.62 423 LYS A O 1
ATOM 3441 N N . LYS A 1 424 ? 4.359 1.611 -17.150 1.00 98.69 424 LYS A N 1
ATOM 3442 C CA . LYS A 1 424 ? 3.282 1.959 -16.224 1.00 98.69 424 LYS A CA 1
ATOM 3443 C C . LYS A 1 424 ? 3.839 2.904 -15.168 1.00 98.69 424 LYS A C 1
ATOM 3445 O O . LYS A 1 424 ? 4.836 2.548 -14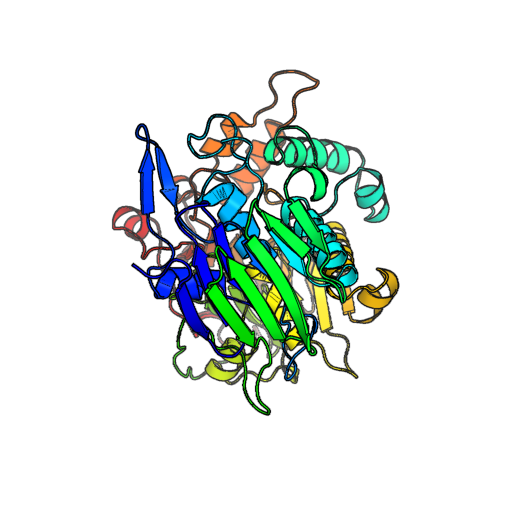.544 1.00 98.69 424 LYS A O 1
ATOM 3450 N N . VAL A 1 425 ? 3.203 4.053 -14.977 1.00 98.31 425 VAL A N 1
ATOM 3451 C CA . VAL A 1 425 ? 3.655 5.104 -14.057 1.00 98.31 425 VAL A CA 1
ATOM 3452 C C . VAL A 1 425 ? 2.531 5.534 -13.120 1.00 98.31 425 VAL A C 1
ATOM 3454 O O . VAL A 1 425 ? 1.381 5.663 -13.539 1.00 98.31 425 VAL A O 1
ATOM 3457 N N . ASP A 1 426 ? 2.871 5.729 -11.851 1.00 97.69 426 ASP A N 1
ATOM 3458 C CA . ASP A 1 426 ? 2.043 6.435 -10.875 1.00 97.69 426 ASP A CA 1
ATOM 3459 C C . ASP A 1 426 ? 1.917 7.921 -11.271 1.00 97.69 426 ASP A C 1
ATOM 3461 O O . ASP A 1 426 ? 2.920 8.586 -11.531 1.00 97.69 426 ASP A O 1
ATOM 3465 N N . VAL A 1 427 ? 0.670 8.407 -11.338 1.00 96.81 427 VAL A N 1
ATOM 3466 C CA . VAL A 1 427 ? 0.297 9.821 -11.535 1.00 96.81 427 VAL A CA 1
ATOM 3467 C C . VAL A 1 427 ? -0.739 10.297 -10.500 1.00 96.81 427 VAL A C 1
ATOM 3469 O O . VAL A 1 427 ? -1.653 11.067 -10.795 1.00 96.81 427 VAL A O 1
ATOM 3472 N N . GLY A 1 428 ? -0.660 9.780 -9.274 1.00 92.44 428 GLY A N 1
ATOM 3473 C CA . GLY A 1 428 ? -1.556 10.114 -8.163 1.00 92.44 428 GLY A CA 1
ATOM 3474 C C . GLY A 1 428 ? -1.265 11.458 -7.479 1.00 92.44 428 GLY A C 1
ATOM 3475 O O . GLY A 1 428 ? -1.929 11.792 -6.496 1.00 92.44 428 GLY A O 1
ATOM 3476 N N . GLY A 1 429 ? -0.254 12.199 -7.944 1.00 87.06 429 GLY A N 1
ATOM 3477 C CA . GLY A 1 429 ? 0.279 13.430 -7.361 1.00 87.06 429 GLY A CA 1
ATOM 3478 C C . GLY A 1 429 ? -0.516 14.705 -7.688 1.00 87.06 429 GLY A C 1
ATOM 3479 O O . GLY A 1 429 ? -1.738 14.646 -7.835 1.00 87.06 429 GLY A O 1
ATOM 3480 N N . PRO A 1 430 ? 0.131 15.897 -7.685 1.00 78.56 430 PRO A N 1
ATOM 3481 C CA . PRO A 1 430 ? 1.558 16.153 -7.959 1.00 78.56 430 PRO A CA 1
ATOM 3482 C C . PRO A 1 430 ? 2.419 16.439 -6.707 1.00 78.56 430 PRO A C 1
ATOM 3484 O O . PRO A 1 430 ? 3.298 17.301 -6.721 1.00 78.56 430 PRO A O 1
ATOM 3487 N N . THR A 1 431 ? 2.129 15.794 -5.571 1.00 82.75 431 THR A N 1
ATOM 3488 C CA . THR A 1 431 ? 2.925 15.954 -4.335 1.00 82.75 431 THR A CA 1
ATOM 3489 C C . THR A 1 431 ? 3.804 14.733 -4.066 1.00 82.75 431 THR A C 1
ATOM 3491 O O . THR A 1 431 ? 4.804 14.525 -4.743 1.00 82.75 431 THR A O 1
ATOM 3494 N N . ILE A 1 432 ? 3.446 13.911 -3.080 1.00 86.44 432 ILE A N 1
ATOM 3495 C CA . ILE A 1 432 ? 4.211 12.725 -2.673 1.00 86.44 432 ILE A CA 1
ATOM 3496 C C . ILE A 1 432 ? 4.132 11.566 -3.686 1.00 86.44 432 ILE A C 1
ATOM 3498 O O . ILE A 1 432 ? 4.877 10.600 -3.542 1.00 86.44 432 ILE A O 1
ATOM 3502 N N . HIS A 1 433 ? 3.251 11.692 -4.684 1.00 95.12 433 HIS A N 1
ATOM 3503 C CA . HIS A 1 433 ? 3.039 10.780 -5.811 1.00 95.12 433 HIS A CA 1
ATOM 3504 C C . HIS A 1 433 ? 3.425 11.446 -7.144 1.00 95.12 433 HIS A C 1
ATOM 3506 O O . HIS A 1 433 ? 3.687 12.655 -7.179 1.00 95.12 433 HIS A O 1
ATOM 3512 N N . GLY A 1 434 ? 3.470 10.672 -8.231 1.00 95.44 434 GLY A N 1
ATOM 3513 C CA . GLY A 1 434 ? 3.904 11.135 -9.550 1.00 95.44 434 GLY A CA 1
ATOM 3514 C C . GLY A 1 434 ? 2.939 12.120 -10.207 1.00 95.44 434 GLY A C 1
ATOM 3515 O O . GLY A 1 434 ? 1.768 12.193 -9.846 1.00 95.44 434 GLY A O 1
ATOM 3516 N N . ASP A 1 435 ? 3.429 12.877 -11.182 1.00 96.81 435 ASP A N 1
ATOM 3517 C CA . ASP A 1 435 ? 2.646 13.824 -11.984 1.00 96.81 435 ASP A CA 1
ATOM 3518 C C . ASP A 1 435 ? 2.728 13.406 -13.458 1.00 96.81 435 ASP A C 1
ATOM 3520 O O . ASP A 1 435 ? 3.814 13.105 -13.959 1.00 96.81 435 ASP A O 1
ATOM 3524 N N . GLU A 1 436 ? 1.597 13.365 -14.167 1.00 96.56 436 GLU A N 1
ATOM 3525 C CA . GLU A 1 436 ? 1.590 13.065 -15.599 1.00 96.56 436 GLU A CA 1
ATOM 3526 C C . GLU A 1 436 ? 2.456 14.027 -16.422 1.00 96.56 436 GLU A C 1
ATOM 3528 O O . GLU A 1 436 ? 3.018 13.622 -17.443 1.00 96.56 436 GLU A O 1
ATOM 3533 N N . GLU A 1 437 ? 2.600 15.281 -15.986 1.00 97.00 437 GLU A N 1
ATOM 3534 C CA . GLU A 1 437 ? 3.345 16.305 -16.721 1.00 97.00 437 GLU A CA 1
ATOM 3535 C C . GLU A 1 437 ? 4.843 15.976 -16.811 1.00 97.00 437 GLU A C 1
ATOM 3537 O O . GLU A 1 437 ? 5.500 16.344 -17.791 1.00 97.00 437 GLU A O 1
ATOM 3542 N N . ASP A 1 438 ? 5.372 15.178 -15.876 1.00 97.50 438 ASP A N 1
ATOM 3543 C CA . ASP A 1 438 ? 6.751 14.674 -15.922 1.00 97.50 438 ASP A CA 1
ATOM 3544 C C . ASP A 1 438 ? 7.002 13.739 -17.123 1.00 97.50 438 ASP A C 1
ATOM 3546 O O . ASP A 1 438 ? 8.154 13.484 -17.495 1.00 97.50 438 ASP A O 1
ATOM 3550 N N . PHE A 1 439 ? 5.932 13.260 -17.769 1.00 97.94 439 PHE A N 1
ATOM 3551 C CA . PHE A 1 439 ? 5.963 12.300 -18.871 1.00 97.94 439 PHE A CA 1
ATOM 3552 C C . PHE A 1 439 ? 5.435 12.856 -20.203 1.00 97.94 439 PHE A C 1
ATOM 3554 O O . PHE A 1 439 ? 5.338 12.106 -21.172 1.00 97.94 439 PHE A O 1
ATOM 3561 N N . VAL A 1 440 ? 5.159 14.162 -20.318 1.00 97.31 440 VAL A N 1
ATOM 3562 C CA . VAL A 1 440 ? 4.631 14.773 -21.562 1.00 97.31 440 VAL A CA 1
ATOM 3563 C C . VAL A 1 440 ? 5.527 14.538 -22.791 1.00 97.31 440 VAL A C 1
ATOM 3565 O O . VAL A 1 440 ? 5.040 14.433 -23.913 1.00 97.31 440 VAL A O 1
ATOM 3568 N N . ASN A 1 441 ? 6.841 14.423 -22.575 1.00 95.62 441 ASN A N 1
ATOM 3569 C CA . ASN A 1 441 ? 7.841 14.168 -23.617 1.00 95.62 441 ASN A CA 1
ATOM 3570 C C . ASN A 1 441 ? 8.362 12.718 -23.601 1.00 95.62 441 ASN A C 1
ATOM 3572 O O . ASN A 1 441 ? 9.420 12.429 -24.169 1.00 95.62 441 ASN A O 1
ATOM 3576 N N . ASP A 1 442 ? 7.675 11.804 -22.910 1.00 96.81 442 ASP A N 1
ATOM 3577 C CA . ASP A 1 442 ? 8.067 10.400 -22.858 1.00 96.81 442 ASP A CA 1
ATOM 3578 C C . ASP A 1 442 ? 7.922 9.749 -24.242 1.00 96.81 442 ASP A C 1
ATOM 3580 O O . ASP A 1 442 ? 6.895 9.852 -24.906 1.00 96.81 442 ASP A O 1
ATOM 3584 N N . SER A 1 443 ? 8.974 9.064 -24.693 1.00 95.19 443 SER A N 1
ATOM 3585 C CA . SER A 1 443 ? 9.022 8.422 -26.015 1.00 95.19 443 SER A CA 1
ATOM 3586 C C . SER A 1 443 ? 8.748 6.911 -25.978 1.00 95.19 443 SER A C 1
ATOM 3588 O O . SER A 1 443 ? 8.999 6.205 -26.962 1.00 95.19 443 SER A O 1
ATOM 3590 N N . THR A 1 444 ? 8.270 6.396 -24.842 1.00 97.44 444 THR A N 1
ATOM 3591 C CA . THR A 1 444 ? 7.814 5.011 -24.667 1.00 97.44 444 THR A CA 1
ATOM 3592 C C . THR A 1 444 ? 6.637 4.724 -25.597 1.00 97.44 444 THR A C 1
ATOM 3594 O O . THR A 1 444 ? 5.729 5.538 -25.735 1.00 97.44 444 THR A O 1
ATOM 3597 N N . LYS A 1 445 ? 6.613 3.541 -26.227 1.00 96.00 445 LYS A N 1
ATOM 3598 C CA . LYS A 1 445 ? 5.563 3.199 -27.209 1.00 96.00 445 LYS A CA 1
ATOM 3599 C C . LYS A 1 445 ? 4.162 3.156 -26.595 1.00 96.00 445 LYS A C 1
ATOM 3601 O O . LYS A 1 445 ? 3.198 3.562 -27.240 1.00 96.00 445 LYS A O 1
ATOM 3606 N N . LYS A 1 446 ? 4.046 2.647 -25.366 1.00 98.12 446 LYS A N 1
ATOM 3607 C CA . LYS A 1 446 ? 2.814 2.673 -24.574 1.00 98.12 446 LYS A CA 1
ATOM 3608 C C . LYS A 1 446 ? 3.107 3.148 -23.154 1.00 98.12 446 LYS A C 1
ATOM 3610 O O . LYS A 1 446 ? 3.736 2.433 -22.373 1.00 98.12 446 LYS A O 1
ATOM 3615 N N . LEU A 1 447 ? 2.607 4.333 -22.823 1.00 98.44 447 LEU A N 1
ATOM 3616 C CA . LEU A 1 447 ? 2.612 4.877 -21.471 1.00 98.44 447 LEU A CA 1
ATOM 3617 C C . LEU A 1 447 ? 1.250 4.620 -20.812 1.00 98.44 447 LEU A C 1
ATOM 3619 O O . LEU A 1 447 ? 0.217 5.054 -21.323 1.00 98.44 447 LEU A O 1
ATOM 3623 N N . VAL A 1 448 ? 1.249 3.888 -19.702 1.00 98.44 448 VAL A N 1
ATOM 3624 C CA . VAL A 1 448 ? 0.070 3.598 -18.881 1.00 98.44 448 VAL A CA 1
ATOM 3625 C C . VAL A 1 448 ? 0.125 4.469 -17.633 1.00 98.44 448 VAL A C 1
ATOM 3627 O O . VAL A 1 448 ? 1.074 4.367 -16.860 1.00 98.44 448 VAL A O 1
ATOM 3630 N N . LEU A 1 449 ? -0.892 5.301 -17.437 1.00 98.38 449 LEU A N 1
ATOM 3631 C CA . LEU A 1 449 ? -1.028 6.164 -16.268 1.00 98.38 449 LEU A CA 1
ATOM 3632 C C . LEU A 1 449 ? -1.904 5.466 -15.220 1.00 98.38 449 LEU A C 1
ATOM 3634 O O . LEU A 1 449 ? -2.999 4.985 -15.536 1.00 98.38 449 LEU A O 1
ATOM 3638 N N . ALA A 1 450 ? -1.405 5.380 -13.990 1.00 97.62 450 ALA A N 1
ATOM 3639 C CA . ALA A 1 450 ? -1.949 4.542 -12.929 1.00 97.62 450 ALA A CA 1
ATOM 3640 C C . ALA A 1 450 ? -1.876 5.225 -11.550 1.00 97.62 450 ALA A C 1
ATOM 3642 O O . ALA A 1 450 ? -1.468 6.376 -11.435 1.00 97.62 450 ALA A O 1
ATOM 3643 N N . HIS A 1 451 ? -2.284 4.494 -10.507 1.00 97.06 451 HIS A N 1
ATOM 3644 C CA . HIS A 1 451 ? -2.310 4.941 -9.104 1.00 97.06 451 HIS A CA 1
ATOM 3645 C C . HIS A 1 451 ? -3.236 6.141 -8.847 1.00 97.06 451 HIS A C 1
ATOM 3647 O O . HIS A 1 451 ? -2.976 7.023 -8.038 1.00 97.06 451 HIS A O 1
ATOM 3653 N N . THR A 1 452 ? -4.378 6.184 -9.532 1.00 95.19 452 THR A N 1
ATOM 3654 C CA . THR A 1 452 ? -5.339 7.288 -9.383 1.00 95.19 452 THR A CA 1
ATOM 3655 C C . THR A 1 452 ? -6.579 6.859 -8.604 1.00 95.19 452 THR A C 1
ATOM 3657 O O . THR A 1 452 ? -6.958 5.691 -8.614 1.00 95.19 452 THR A O 1
ATOM 3660 N N . THR A 1 453 ? -7.291 7.798 -7.977 1.00 91.50 453 THR A N 1
ATOM 3661 C CA . THR A 1 453 ? -8.649 7.539 -7.441 1.00 91.50 453 THR A CA 1
ATOM 3662 C C . THR A 1 453 ? -9.728 7.727 -8.510 1.00 91.50 453 THR A C 1
ATOM 3664 O O . THR A 1 453 ? -10.783 7.090 -8.484 1.00 91.50 453 THR A O 1
ATOM 3667 N N . HIS A 1 454 ? -9.486 8.640 -9.451 1.00 90.44 454 HIS A N 1
ATOM 3668 C CA . HIS A 1 454 ? -10.452 9.062 -10.459 1.00 90.44 454 HIS A CA 1
ATOM 3669 C C . HIS A 1 454 ? -10.065 8.548 -11.853 1.00 90.44 454 HIS A C 1
ATOM 3671 O O . HIS A 1 454 ? -8.884 8.293 -12.106 1.00 90.44 454 HIS A O 1
ATOM 3677 N N . PRO A 1 455 ? -11.042 8.384 -12.767 1.00 91.56 455 PRO A N 1
ATOM 3678 C CA . PRO A 1 455 ? -10.742 8.185 -14.182 1.00 91.56 455 PRO A CA 1
ATOM 3679 C C . PRO A 1 455 ? -9.822 9.289 -14.701 1.00 91.56 455 PRO A C 1
ATOM 3681 O O . PRO A 1 455 ? -9.923 10.429 -14.241 1.00 91.56 455 PRO A O 1
ATOM 3684 N N . LEU A 1 456 ? -8.963 8.951 -15.664 1.00 95.12 456 LEU A N 1
ATOM 3685 C CA . LEU A 1 456 ? -8.054 9.933 -16.246 1.00 95.12 456 LEU A CA 1
ATOM 3686 C C . LEU A 1 456 ? -8.839 11.072 -16.903 1.00 95.12 456 LEU A C 1
ATOM 3688 O O . LEU A 1 456 ? -9.826 10.845 -17.610 1.00 95.12 456 LEU A O 1
ATOM 3692 N N . ASN A 1 457 ? -8.394 12.301 -16.661 1.00 95.19 457 ASN A N 1
ATOM 3693 C CA . ASN A 1 457 ? -8.955 13.477 -17.312 1.00 95.19 457 ASN A CA 1
ATOM 3694 C C . ASN A 1 457 ? -8.460 13.585 -18.773 1.00 95.19 457 ASN A C 1
ATOM 3696 O O . ASN A 1 457 ? -7.613 12.814 -19.228 1.00 95.19 457 ASN A O 1
ATOM 3700 N N . LYS A 1 458 ? -8.982 14.560 -19.529 1.00 96.44 458 LYS A N 1
ATOM 3701 C CA . LYS A 1 458 ? -8.607 14.750 -20.940 1.00 96.44 458 LYS A CA 1
ATOM 3702 C C . LYS A 1 458 ? -7.100 14.981 -21.126 1.00 96.44 458 LYS A C 1
ATOM 3704 O O . LYS A 1 458 ? -6.522 14.383 -22.024 1.00 96.44 458 LYS A O 1
ATOM 3709 N N . ARG A 1 459 ? -6.477 15.805 -20.278 1.00 95.44 459 ARG A N 1
ATOM 3710 C CA . ARG A 1 459 ? -5.042 16.120 -20.344 1.00 95.44 459 ARG A CA 1
ATOM 3711 C C . ARG A 1 459 ? -4.188 14.875 -20.102 1.00 95.44 459 ARG A C 1
ATOM 3713 O O . ARG A 1 459 ? -3.290 14.584 -20.881 1.00 95.44 459 ARG A O 1
ATOM 3720 N N . GLN A 1 460 ? -4.530 14.086 -19.092 1.00 97.00 460 GLN A N 1
ATOM 3721 C CA . GLN A 1 460 ? -3.865 12.814 -18.806 1.00 97.00 460 GLN A CA 1
ATOM 3722 C C . GLN A 1 460 ? -3.971 11.836 -19.987 1.00 97.00 460 GLN A C 1
ATOM 3724 O O . GLN A 1 460 ? -2.997 11.172 -20.332 1.00 97.00 460 GLN A O 1
ATOM 3729 N N . LEU A 1 461 ? -5.126 11.782 -20.658 1.00 96.94 461 LEU A N 1
ATOM 3730 C CA . LEU A 1 461 ? -5.333 10.935 -21.840 1.00 96.94 461 LEU A CA 1
ATOM 3731 C C . LEU A 1 461 ? -4.595 11.418 -23.101 1.00 96.94 461 LEU A C 1
ATOM 3733 O O . LEU A 1 461 ? -4.407 10.632 -24.028 1.00 96.94 461 LEU A O 1
ATOM 3737 N N . GLU A 1 462 ? -4.182 12.687 -23.158 1.00 97.06 462 GLU A N 1
ATOM 3738 C CA . GLU A 1 462 ? -3.291 13.193 -24.213 1.00 97.06 462 GLU A CA 1
ATOM 3739 C C . GLU A 1 462 ? -1.844 12.717 -24.003 1.00 97.06 462 GLU A C 1
ATOM 3741 O O . GLU A 1 462 ? -1.116 12.544 -24.977 1.00 97.06 462 GLU A O 1
ATOM 3746 N N . ILE A 1 463 ? -1.441 12.483 -22.748 1.00 97.56 463 ILE A N 1
ATOM 3747 C CA . ILE A 1 463 ? -0.083 12.064 -22.367 1.00 97.56 463 ILE A CA 1
ATOM 3748 C C . ILE A 1 463 ? 0.061 10.536 -22.398 1.00 97.56 463 ILE A C 1
ATOM 3750 O O . ILE A 1 463 ? 1.050 10.003 -22.897 1.00 97.56 463 ILE A O 1
ATOM 3754 N N . GLY A 1 464 ? -0.923 9.807 -21.873 1.00 97.31 464 GLY A N 1
ATOM 3755 C CA . GLY A 1 464 ? -0.862 8.354 -21.761 1.00 97.31 464 GLY A CA 1
ATOM 3756 C C . GLY A 1 464 ? -2.231 7.690 -21.799 1.00 97.31 464 GLY A C 1
ATOM 3757 O O . GLY A 1 464 ? -3.231 8.269 -22.213 1.00 97.31 464 GLY A O 1
ATOM 3758 N N . LYS A 1 465 ? -2.282 6.418 -21.403 1.00 96.62 465 LYS A N 1
ATOM 3759 C CA . LYS A 1 465 ? -3.493 5.592 -21.466 1.00 96.62 465 LYS A CA 1
ATOM 3760 C C . LYS A 1 465 ? -3.851 5.030 -20.103 1.00 96.62 465 LYS A C 1
ATOM 3762 O O . LYS A 1 465 ? -2.979 4.742 -19.292 1.00 96.62 465 LYS A O 1
ATOM 3767 N N . GLN A 1 466 ? -5.137 4.787 -19.892 1.00 95.00 466 GLN A N 1
ATOM 3768 C CA . GLN A 1 466 ? -5.611 4.001 -18.760 1.00 95.00 466 GLN A CA 1
ATOM 3769 C C . GLN A 1 466 ? -5.743 2.538 -19.185 1.00 95.00 466 GLN A C 1
ATOM 3771 O O . GLN A 1 466 ? -6.482 2.247 -20.125 1.00 95.00 466 GLN A O 1
ATOM 3776 N N . ALA A 1 467 ? -5.056 1.629 -18.496 1.00 96.31 467 ALA A N 1
ATOM 3777 C CA . ALA A 1 467 ? -5.232 0.200 -18.728 1.00 96.31 467 ALA A CA 1
ATOM 3778 C C . ALA A 1 467 ? -6.511 -0.326 -18.059 1.00 96.31 467 ALA A C 1
ATOM 3780 O O . ALA A 1 467 ? -6.953 0.176 -17.018 1.00 96.31 467 ALA A O 1
ATOM 3781 N N . GLN A 1 468 ? -7.101 -1.361 -18.653 1.00 95.38 468 GLN A N 1
ATOM 3782 C CA . GLN A 1 468 ? -8.221 -2.093 -18.063 1.00 95.38 468 GLN A CA 1
ATOM 3783 C C . GLN A 1 468 ? -7.748 -3.335 -17.304 1.00 95.38 468 GLN A C 1
ATOM 3785 O O . GLN A 1 468 ? -6.689 -3.900 -17.580 1.00 95.38 468 GLN A O 1
ATOM 3790 N N . PHE A 1 469 ? -8.564 -3.800 -16.353 1.00 97.44 469 PHE A N 1
ATOM 3791 C CA . PHE A 1 469 ? -8.290 -5.052 -15.654 1.00 97.44 469 PHE A CA 1
ATOM 3792 C C . PHE A 1 469 ? -8.199 -6.220 -16.645 1.00 97.44 469 PHE A C 1
ATOM 3794 O O . PHE A 1 469 ? -9.137 -6.474 -17.400 1.00 97.44 469 PHE A O 1
ATOM 3801 N N . GLY A 1 470 ? -7.092 -6.959 -16.596 1.00 97.19 470 GLY A N 1
ATOM 3802 C CA . GLY A 1 470 ? -6.837 -8.107 -17.458 1.00 97.19 470 GLY A CA 1
ATOM 3803 C C . GLY A 1 470 ? -6.350 -7.752 -18.859 1.00 97.19 470 GLY A C 1
ATOM 3804 O O . GLY A 1 470 ? -6.113 -8.664 -19.651 1.00 97.19 470 GLY A O 1
ATOM 3805 N N . GLU A 1 471 ? -6.177 -6.464 -19.169 1.00 97.50 471 GLU A N 1
ATOM 3806 C CA . GLU A 1 471 ? -5.547 -6.037 -20.415 1.00 97.50 471 GLU A CA 1
ATOM 3807 C C . GLU A 1 471 ? -4.122 -6.596 -20.487 1.00 97.50 471 GLU A C 1
ATOM 3809 O O . GLU A 1 471 ? -3.358 -6.492 -19.524 1.00 97.50 471 GLU A O 1
ATOM 3814 N N . LEU A 1 472 ? -3.795 -7.222 -21.620 1.00 97.81 472 LEU A N 1
ATOM 3815 C CA . LEU A 1 472 ? -2.516 -7.877 -21.866 1.00 97.81 472 LEU A CA 1
ATOM 3816 C C . LEU A 1 472 ? -1.741 -7.117 -22.940 1.00 97.81 472 LEU A C 1
ATOM 3818 O O . LEU A 1 472 ? -2.155 -7.096 -24.100 1.00 97.81 472 LEU A O 1
ATOM 3822 N N . ASP A 1 473 ? -0.576 -6.598 -22.572 1.00 98.00 473 ASP A N 1
ATOM 3823 C CA . ASP A 1 473 ? 0.445 -6.194 -23.531 1.00 98.00 473 ASP A CA 1
ATOM 3824 C C . ASP A 1 473 ? 1.338 -7.384 -23.861 1.00 98.00 473 ASP A C 1
ATOM 3826 O O . ASP A 1 473 ? 2.106 -7.864 -23.022 1.00 98.00 473 ASP A O 1
ATOM 3830 N N . VAL A 1 474 ? 1.243 -7.868 -25.097 1.00 97.94 474 VAL A N 1
ATOM 3831 C CA . VAL A 1 474 ? 2.156 -8.888 -25.613 1.00 97.94 474 VAL A CA 1
ATOM 3832 C C . VAL A 1 474 ? 3.412 -8.203 -26.137 1.00 97.94 474 VAL A C 1
ATOM 3834 O O . VAL A 1 474 ? 3.353 -7.438 -27.097 1.00 97.94 474 VAL A O 1
ATOM 3837 N N . LEU A 1 475 ? 4.551 -8.486 -25.508 1.00 97.69 475 LEU A N 1
ATOM 3838 C CA . LEU A 1 475 ? 5.849 -7.973 -25.940 1.00 97.69 475 LEU A CA 1
ATOM 3839 C C . LEU A 1 475 ? 6.547 -8.968 -26.870 1.00 97.69 475 LEU A C 1
ATOM 3841 O O . LEU A 1 475 ? 7.080 -8.568 -27.898 1.00 97.69 475 LEU A O 1
ATOM 3845 N N . ILE A 1 476 ? 6.512 -10.258 -26.534 1.00 97.69 476 ILE A N 1
ATOM 3846 C CA . ILE A 1 476 ? 7.079 -11.333 -27.352 1.00 97.69 476 ILE A CA 1
ATOM 3847 C C . ILE A 1 476 ? 6.079 -12.492 -27.379 1.00 97.69 476 ILE A C 1
ATOM 3849 O O . ILE A 1 476 ? 5.784 -13.063 -26.331 1.00 97.69 476 ILE A O 1
ATOM 3853 N N . GLU A 1 477 ? 5.567 -12.845 -28.561 1.00 96.06 477 GLU A N 1
ATOM 3854 C CA . GLU A 1 477 ? 4.578 -13.924 -28.715 1.00 96.06 477 GLU A CA 1
ATOM 3855 C C . GLU A 1 477 ? 5.211 -15.300 -28.453 1.00 96.06 477 GLU A C 1
ATOM 3857 O O . GLU A 1 477 ? 4.765 -16.021 -27.563 1.00 96.06 477 GLU A O 1
ATOM 3862 N N . ASN A 1 478 ? 6.295 -15.622 -29.167 1.00 94.12 478 ASN A N 1
ATOM 3863 C CA . ASN A 1 478 ? 6.982 -16.916 -29.118 1.00 94.12 478 ASN A CA 1
ATOM 3864 C C . ASN A 1 478 ? 8.436 -16.757 -28.644 1.00 94.12 478 ASN A C 1
ATOM 3866 O O . ASN A 1 478 ? 9.021 -15.696 -28.867 1.00 94.12 478 ASN A O 1
ATOM 3870 N N . PRO A 1 479 ? 9.035 -17.781 -28.005 1.00 89.75 479 PRO A N 1
ATOM 3871 C CA . PRO A 1 479 ? 10.450 -17.748 -27.648 1.00 89.75 479 PRO A CA 1
ATOM 3872 C C . PRO A 1 479 ? 11.322 -17.416 -28.872 1.00 89.75 479 PRO A C 1
ATOM 3874 O O . PRO A 1 479 ? 10.994 -17.877 -29.967 1.00 89.75 479 PRO A O 1
ATOM 3877 N N . PRO A 1 480 ? 12.405 -16.634 -28.714 1.00 85.19 480 PRO A N 1
ATOM 3878 C CA . PRO A 1 480 ? 13.405 -16.514 -29.771 1.00 85.19 480 PRO A CA 1
ATOM 3879 C C . PRO A 1 480 ? 14.033 -17.891 -30.044 1.00 85.19 480 PRO A C 1
ATOM 3881 O O . PRO A 1 480 ? 14.209 -18.668 -29.101 1.00 85.19 480 PRO A O 1
ATOM 3884 N N . GLU A 1 481 ? 14.316 -18.181 -31.318 1.00 75.06 481 GLU A N 1
ATOM 3885 C CA . GLU A 1 481 ? 14.978 -19.423 -31.758 1.00 75.06 481 GLU A CA 1
ATOM 3886 C C . GLU A 1 481 ? 16.392 -19.591 -31.188 1.00 75.06 481 GLU A C 1
ATOM 3888 O O . GLU A 1 481 ? 17.105 -18.569 -31.023 1.00 75.06 481 GLU A O 1
#

Radius of gyration: 22.36 Å; Cα contacts (8 Å, |Δi|>4): 1094; chains: 1; bounding box: 59×54×66 Å

Solvent-accessible surface area (backbone atoms only — not comparable to full-atom values): 25395 Å² total; per-residue (Å²): 130,78,73,64,46,79,45,81,73,52,83,23,25,33,40,38,41,27,70,93,73,75,42,26,31,34,33,31,26,28,68,64,43,56,19,44,36,45,74,70,62,64,33,42,83,46,70,54,96,88,46,76,36,37,53,53,54,50,27,37,33,48,40,71,46,60,64,51,84,85,37,64,28,65,50,58,46,64,54,47,49,38,34,35,60,48,33,18,31,68,39,86,92,34,86,57,34,74,80,61,55,41,36,36,32,21,35,61,68,51,36,52,26,48,39,50,22,34,40,29,52,61,37,34,70,85,50,67,68,59,42,50,76,40,73,53,51,72,68,56,47,55,50,51,50,23,37,31,25,43,66,41,79,71,46,90,70,58,37,75,82,60,32,46,75,43,65,48,55,82,56,77,32,76,79,50,97,73,32,33,39,29,54,80,50,93,40,25,36,36,41,35,46,91,93,44,74,48,80,47,64,41,60,65,56,90,93,45,73,86,72,72,69,49,85,77,71,81,43,87,73,81,83,34,26,30,26,41,31,32,59,24,40,9,27,77,67,22,35,72,43,44,27,43,33,36,35,40,34,44,76,89,39,32,30,35,36,38,29,16,56,64,40,69,57,56,31,53,28,45,72,48,55,80,88,60,50,66,31,34,36,47,39,41,62,46,55,34,28,33,59,18,47,68,77,68,64,47,100,89,51,63,52,33,38,36,27,36,48,59,39,48,52,32,44,26,49,30,50,10,26,66,68,74,47,53,48,70,69,43,50,70,51,44,42,78,45,76,40,58,72,77,36,79,40,76,57,95,67,44,30,39,29,38,36,85,33,64,40,54,35,57,33,34,22,42,36,38,37,37,74,45,80,90,48,78,44,37,42,35,47,35,61,62,26,43,12,65,78,36,51,64,76,30,50,51,86,51,93,88,52,53,18,39,52,71,68,55,54,49,51,52,54,52,61,68,64,58,70,36,50,33,34,38,34,27,40,50,40,61,45,78,22,8,36,61,76,83,42,65,83,56,75,34,78,40,41,31,53,22,30,27,73,64,82,79,52,74,70,52,54,74,56,28,39,75,78,51,77,66,40,69,50,75,76,30,66,64,76,51,131

Secondary structure (DSSP, 8-state):
--SSEEEEEETTEEEEEEGGGTEEEEE-B-TTHHHHHHHTT-S-EEEETTEEEE---SEEE--S-SEETTEESB--HHHHHIIIIIS-SSSTT-TT-SS---EEEE-HHHHHHHHHHHHHHHHSS-SHHHHHTTT--HHHHHHHHHHHHHHTTTS---HHHHSEEEE--SS-EEEETTEEEEEEETTEEEEEETTEEEEEE-PPPTT--PPPSS----------SEEEEEEE-B-TT-SSSPBSEEEEEETTEEEEE---TTHHHHHHHTT--GGGEEEEE-S---HHHHTTHHHH-BTTBPEEEEE-HHHHHHHHHHHHHHHT--HHHHHTTEEEEE--TTS-EEETTEEEEEEEE-SSS-EEEEEEEEE-SSSEEEEEEE-S---HHHHHTTB--STT--SB-HHHHHHHHHHHH---SEEEEE-S-SSSS--GGGGTT---SEEEEESBSS---HHHHHH-BPPPTT-EEEEESS---

Sequence (481 aa):
MSLIKKRKVLDGVYWVEIPKVNLFILCGCPADSIKHLIKMGLVQNVEHEGVPYQTGPNAVLLSDLLFQEGELSNLSEFPILHMFYNQGMILPGHPNNTGNRPYLIGSKEQVKSQMDYIFRGNYGLVNEKEYQNSGESEKFIRDNMRLKLRFAFGRFMPSEELINGICVGDQPTEIKTGVTINRKRLNIFEISYQGKTVTIDLNLRKYRKYKSTYQLPDVQLKKPYFGIIHTGEGNGWDPKRPCLGSIILFNGKIFLVDTGPNILQTLKALKIKVKDIEGIFFTHVHDDHFAGLYSILRKDTQVKIFATAVVQNTLEKKLAALLRKNQSEVKSLFRYHELTLDLWNNYHQLFIKPKMSPHAIDTTIFVFKAKGADRDYTYGHYSDIAAISWLERMLIKKKDDHGISQEYLNYVKDCFKMKLDVKKVDVGGPTIHGDEEDFVNDSTKKLVLAHTTHPLNKRQLEIGKQAQFGELDVLIENPPE

Foldseek 3Di:
DDQWDWDALDQLWIWIDRPVQPAIETEWDFACSLLSCVVVVVKDWDDDPNDIAIDHGLEYHFAQDCDAQLGGGDDCQVVQVNVCPRRVCVPPPDPNVPVDAGEYEYAPLSLQLVLLLNLLLQAQDFDLVLVVVLVDDPVCSVQLNLLLCVSVVNHSDRSVSRYHYHHADQDWGAPDVQWTWHPPDRQWIWIDHPRDIDIRHSHDDPPDDDDALEAAAQAEDDQFQWKKFFAWFAASNARYTQFGWIWIRHRQAIEIAFFAPPNVNLCVSHVHDLVRHPAYEYFADNNSRYVRVSVSQDPPDAHEYEYASSRLSSNLSSVCSSVVHDSVVSVVSHDYDHDDAQDFDDDPQWTKHWYFASANYGGTWIKIWHDAQPGIAIETGAPQHAALVQLVVQDDPDPPHRHHHPVVSVVSLVVLQDAHQEYEAECQDNHSGYNLVSQQVHPHNAYEYGHHNDDDDPVSVNRHDHDDRRDMDRRGRHHHD

Mean predicted aligned error: 3.71 Å

pLDDT: mean 95.78, std 4.12, range [60.88, 98.88]